Protein AF-A0A0B1TG27-F1 (afdb_monomer_lite)

pLDDT: mean 74.14, std 22.57, range [20.7, 95.19]

Foldseek 3Di:
DVVLVVVLVVLLVLLVQLVLCQVLQQVLLVLVVVCVVVVHDVVVVVVVLVVCVVVPPPSSVQFDDADPVQQWTWGFTDNPDPPDDTDTHIGHSVDGSNVRSVVSVVVSVVSVCVVVVVVVVVVVVVVVVVVVVVVVVVVCLVVPDDDQPQLVFAWDQFLVRWIKTWHLFPVRLLVCLQAPADQLKKWKAFPAPRFIIMIIDADPPHDDDDVQSVLQNLLLRQLSGCCQVVVDFTKMWMDGSNQWDSDDPDPDDDDTDGHDDIHIDDGHGNKKKKAKWFQFDPVVLVVVVVVVVVPDPDDDPDPDPDDDDDDDDDDDDDDDDDDDDDDDDDDDDDDDDDDDDDDDDDDDDDDDDDDPPPPVVSVPCVVSCPCVSVRSSSIHQDDDPPTHTSAMAMHMTHFDDPCVVVCVVPVVPDDPVVVVVVVVVCCSRGSCSPHLQMWMKGAAADAQLVQLLVSLVLSLPDPPADPVRNVNSVVLNPDPSRSPSPDGRMHIGDPVSVVVD

Structure (mmCIF, N/CA/C/O backbone):
data_AF-A0A0B1TG27-F1
#
_entry.id   AF-A0A0B1TG27-F1
#
loop_
_atom_site.group_PDB
_atom_site.id
_atom_site.type_symbol
_atom_site.label_atom_id
_atom_site.label_alt_id
_atom_site.label_comp_id
_atom_site.label_asym_id
_atom_site.label_entity_id
_atom_site.label_seq_id
_atom_site.pdbx_PDB_ins_code
_atom_site.Cartn_x
_atom_site.Cartn_y
_atom_site.Cartn_z
_atom_site.occupancy
_atom_site.B_iso_or_equiv
_atom_site.auth_seq_id
_atom_site.auth_comp_id
_atom_site.auth_asym_id
_atom_site.auth_atom_id
_atom_site.pdbx_PDB_model_num
ATOM 1 N N . MET A 1 1 ? -33.311 3.392 36.914 1.00 64.75 1 MET A N 1
ATOM 2 C CA . MET A 1 1 ? -32.632 4.481 37.644 1.00 64.75 1 MET A CA 1
ATOM 3 C C . MET A 1 1 ? -33.435 4.802 38.892 1.00 64.75 1 MET A C 1
ATOM 5 O O . MET A 1 1 ? -33.059 4.268 39.917 1.00 64.75 1 MET A O 1
ATOM 9 N N . ALA A 1 2 ? -34.603 5.449 38.792 1.00 77.06 2 ALA A N 1
ATOM 10 C CA . ALA A 1 2 ? -35.421 5.816 39.962 1.00 77.06 2 ALA A CA 1
ATOM 11 C C . ALA A 1 2 ? -35.788 4.652 40.914 1.00 77.06 2 ALA A C 1
ATOM 13 O O . ALA A 1 2 ? -35.663 4.785 42.122 1.00 77.06 2 ALA A O 1
ATOM 14 N N . GLU A 1 3 ? -36.180 3.481 40.397 1.00 80.62 3 GLU A N 1
ATOM 15 C CA . GLU A 1 3 ? -36.486 2.312 41.251 1.00 80.62 3 GLU A CA 1
ATOM 16 C C . GLU A 1 3 ? -35.249 1.746 41.972 1.00 80.62 3 GLU A C 1
ATOM 18 O O . GLU A 1 3 ? -35.355 1.239 43.085 1.00 80.62 3 GLU A O 1
ATOM 23 N N . LEU A 1 4 ? -34.069 1.846 41.347 1.00 81.50 4 LEU A N 1
ATOM 24 C CA . LEU A 1 4 ? -32.806 1.387 41.930 1.00 81.50 4 LEU A CA 1
ATOM 25 C C . LEU A 1 4 ? -32.325 2.367 43.007 1.00 81.50 4 LEU A C 1
ATOM 27 O O . LEU A 1 4 ? -31.856 1.934 44.051 1.00 81.50 4 LEU A O 1
ATOM 31 N N . GLU A 1 5 ? -32.463 3.669 42.748 1.00 83.56 5 GLU A N 1
ATOM 32 C CA . GLU A 1 5 ? -32.123 4.749 43.681 1.00 83.56 5 GLU A CA 1
ATOM 33 C C . GLU A 1 5 ? -32.989 4.667 44.942 1.00 83.56 5 GLU A C 1
ATOM 35 O O . GLU A 1 5 ? -32.441 4.607 46.037 1.00 83.56 5 GLU A O 1
ATOM 40 N N . ASN A 1 6 ? -34.308 4.503 44.797 1.00 87.12 6 ASN A N 1
ATOM 41 C CA . ASN A 1 6 ? -35.207 4.329 45.941 1.00 87.12 6 ASN A CA 1
ATOM 42 C C . ASN A 1 6 ? -34.856 3.081 46.772 1.00 87.12 6 ASN A C 1
ATOM 44 O O . ASN A 1 6 ? -34.788 3.148 47.994 1.00 87.12 6 ASN A O 1
ATOM 48 N N . SER A 1 7 ? -34.567 1.944 46.124 1.00 87.19 7 SER A N 1
ATOM 49 C CA . SER A 1 7 ? -34.167 0.721 46.839 1.00 87.19 7 SER A CA 1
ATOM 50 C C . SER A 1 7 ? -32.814 0.866 47.553 1.00 87.19 7 SER A C 1
ATOM 52 O O . SER A 1 7 ? -32.567 0.218 48.572 1.00 87.19 7 SER A O 1
ATOM 54 N N . LEU A 1 8 ? -31.922 1.708 47.027 1.00 88.69 8 LEU A N 1
ATOM 55 C CA . LEU A 1 8 ? -30.637 2.017 47.644 1.00 88.69 8 LEU A CA 1
ATOM 56 C C . LEU A 1 8 ? -30.817 2.877 48.897 1.00 88.69 8 LEU A C 1
ATOM 58 O O . LEU A 1 8 ? -30.208 2.591 49.926 1.00 88.69 8 LEU A O 1
ATOM 62 N N . GLU A 1 9 ? -31.661 3.904 48.798 1.00 88.88 9 GLU A N 1
ATOM 63 C CA . GLU A 1 9 ? -32.009 4.806 49.896 1.00 88.88 9 GLU A CA 1
ATOM 64 C C . GLU A 1 9 ? -32.665 4.043 51.052 1.00 88.88 9 GLU A C 1
ATOM 66 O O . GLU A 1 9 ? -32.241 4.203 52.196 1.00 88.88 9 GLU A O 1
ATOM 71 N N . GLU A 1 10 ? -33.588 3.122 50.757 1.00 89.81 10 GLU A N 1
ATOM 72 C CA . GLU A 1 10 ? -34.181 2.219 51.755 1.00 89.81 10 GLU A CA 1
ATOM 73 C C . GLU A 1 10 ? -33.105 1.417 52.506 1.00 89.81 10 GLU A C 1
ATOM 75 O O . GLU A 1 10 ? -33.100 1.354 53.734 1.00 89.81 10 GLU A O 1
ATOM 80 N N . LYS A 1 11 ? -32.126 0.836 51.799 1.00 90.75 11 LYS A N 1
ATOM 81 C CA . LYS A 1 11 ? -31.044 0.064 52.437 1.00 90.75 11 LYS A CA 1
ATOM 82 C C . LYS A 1 11 ? -30.104 0.920 53.285 1.00 90.75 11 LYS A C 1
ATOM 84 O O . LYS A 1 11 ? -29.576 0.426 54.283 1.00 90.75 11 LYS A O 1
ATOM 89 N N . VAL A 1 12 ? -29.861 2.170 52.888 1.00 92.06 12 VAL A N 1
ATOM 90 C CA . VAL A 1 12 ? -29.085 3.129 53.691 1.00 92.06 12 VAL A CA 1
ATOM 91 C C . VAL A 1 12 ? -29.831 3.444 54.982 1.00 92.06 12 VAL A C 1
ATOM 93 O O . VAL A 1 12 ? -29.236 3.357 56.055 1.00 92.06 12 VAL A O 1
ATOM 96 N N . LEU A 1 13 ? -31.134 3.707 54.889 1.00 91.50 13 LEU A N 1
ATOM 97 C CA . LEU A 1 13 ? -31.982 4.000 56.041 1.00 91.50 13 LEU A CA 1
ATOM 98 C C . LEU A 1 13 ? -32.039 2.812 57.016 1.00 91.50 13 LEU A C 1
ATOM 100 O O . LEU A 1 13 ? -31.811 2.975 58.215 1.00 91.50 13 LEU A O 1
ATOM 104 N N . MET A 1 14 ? -32.189 1.586 56.503 1.00 90.69 14 MET A N 1
ATOM 105 C CA . MET A 1 14 ? -32.094 0.362 57.309 1.00 90.69 14 MET A CA 1
ATOM 106 C C . MET A 1 14 ? -30.750 0.242 58.044 1.00 90.69 14 MET A C 1
ATOM 108 O O . MET A 1 14 ? -30.705 -0.194 59.197 1.00 90.69 14 MET A O 1
ATOM 112 N N . ALA A 1 15 ? -29.640 0.622 57.405 1.00 92.56 15 ALA A N 1
ATOM 113 C CA . ALA A 1 15 ? -28.320 0.592 58.030 1.00 92.56 15 ALA A CA 1
ATOM 114 C C . ALA A 1 15 ? -28.185 1.634 59.155 1.00 92.56 15 ALA A C 1
ATOM 116 O O . ALA A 1 15 ? -27.610 1.330 60.203 1.00 92.56 15 ALA A O 1
ATOM 117 N N . GLU A 1 16 ? -28.741 2.831 58.965 1.00 91.75 16 GLU A N 1
ATOM 118 C CA . GLU A 1 16 ? -28.756 3.902 59.967 1.00 91.75 16 GLU A CA 1
ATOM 119 C C . GLU A 1 16 ? -29.595 3.518 61.191 1.00 91.75 16 GLU A C 1
ATOM 121 O O . GLU A 1 16 ? -29.128 3.660 62.325 1.00 91.75 16 GLU A O 1
ATOM 126 N N . LEU A 1 17 ? -30.771 2.917 60.979 1.00 91.44 17 LEU A N 1
ATOM 127 C CA . LEU A 1 17 ? -31.625 2.405 62.056 1.00 91.44 17 LEU A CA 1
ATOM 128 C C . LEU A 1 17 ? -30.926 1.328 62.898 1.00 91.44 17 LEU A C 1
ATOM 130 O O . LEU A 1 17 ? -31.084 1.304 64.124 1.00 91.44 17 LEU A O 1
ATOM 134 N N . LEU A 1 18 ? -30.127 0.460 62.267 1.00 92.19 18 LEU A N 1
ATOM 135 C CA . LEU A 1 18 ? -29.328 -0.555 62.963 1.00 92.19 18 LEU A CA 1
ATOM 136 C C . LEU A 1 18 ? -28.198 0.050 63.798 1.00 92.19 18 LEU A C 1
ATOM 138 O O . LEU A 1 18 ? -27.889 -0.471 64.870 1.00 92.19 18 LEU A O 1
ATOM 142 N N . ILE A 1 19 ? -27.577 1.128 63.317 1.00 91.44 19 ILE A N 1
ATOM 143 C CA . ILE A 1 19 ? -26.530 1.843 64.055 1.00 91.44 19 ILE A CA 1
ATOM 144 C C . ILE A 1 19 ? -27.134 2.581 65.249 1.00 91.44 19 ILE A C 1
ATOM 146 O O . ILE A 1 19 ? -26.586 2.508 66.348 1.00 91.44 19 ILE A O 1
ATOM 150 N N . TYR A 1 20 ? -28.271 3.250 65.058 1.00 91.94 20 TYR A N 1
ATOM 151 C CA . TYR A 1 20 ? -28.948 3.985 66.124 1.00 91.94 20 TYR A CA 1
ATOM 152 C C . TYR A 1 20 ? -29.402 3.054 67.259 1.00 91.94 20 TYR A C 1
ATOM 154 O O . TYR A 1 20 ? -29.156 3.320 68.434 1.00 91.94 20 TYR A O 1
ATOM 162 N N . ASN A 1 21 ? -29.991 1.908 66.908 1.00 92.19 21 ASN A N 1
ATOM 163 C CA . ASN A 1 21 ? -30.543 0.943 67.862 1.00 92.19 21 ASN A CA 1
ATOM 164 C C . ASN A 1 21 ? -29.566 -0.187 68.233 1.00 92.19 21 ASN A C 1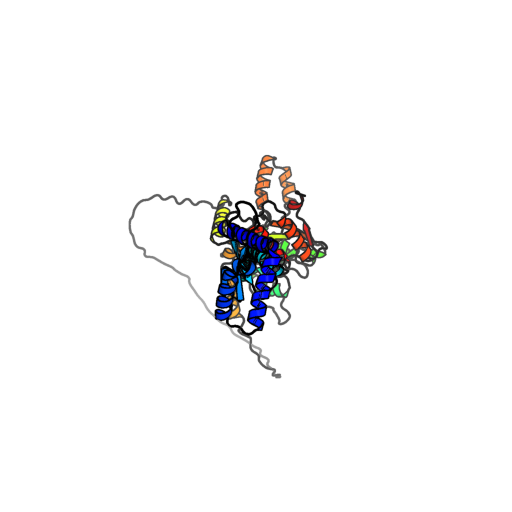
ATOM 166 O O . ASN A 1 21 ? -29.998 -1.272 68.626 1.00 92.19 21 ASN A O 1
ATOM 170 N N . GLN A 1 22 ? -28.252 0.039 68.122 1.00 92.56 22 GLN A N 1
ATOM 171 C CA . GLN A 1 22 ? -27.242 -1.020 68.222 1.00 92.56 22 GLN A CA 1
ATOM 172 C C . GLN A 1 22 ? -27.388 -1.900 69.478 1.00 92.56 22 GLN A C 1
ATOM 174 O O . GLN A 1 22 ? -27.337 -3.124 69.374 1.00 92.56 22 GLN A O 1
ATOM 179 N N . ALA A 1 23 ? -27.598 -1.289 70.650 1.00 91.88 23 ALA A N 1
ATOM 180 C CA . ALA A 1 23 ? -27.728 -2.014 71.916 1.00 91.88 23 ALA A CA 1
ATOM 181 C C . ALA A 1 23 ? -28.927 -2.979 71.913 1.00 91.88 23 ALA A C 1
ATOM 183 O O . ALA A 1 23 ? -28.781 -4.150 72.248 1.00 91.88 23 ALA A O 1
ATOM 184 N N . LEU A 1 24 ? -30.088 -2.511 71.444 1.00 91.88 24 LEU A N 1
ATOM 185 C CA . LEU A 1 24 ? -31.310 -3.311 71.358 1.00 91.88 24 LEU A CA 1
ATOM 186 C C . LEU A 1 24 ? -31.149 -4.476 70.373 1.00 91.88 24 LEU A C 1
ATOM 188 O O . LEU A 1 24 ? -31.598 -5.592 70.639 1.00 91.88 24 LEU A O 1
ATOM 192 N N . VAL A 1 25 ? -30.492 -4.227 69.238 1.00 93.25 25 VAL A N 1
ATOM 193 C CA . VAL A 1 25 ? -30.250 -5.242 68.207 1.00 93.25 25 VAL A CA 1
ATOM 194 C C . VAL A 1 25 ? -29.287 -6.320 68.713 1.00 93.25 25 VAL A C 1
ATOM 196 O O . VAL A 1 25 ? -29.558 -7.509 68.538 1.00 93.25 25 VAL A O 1
ATOM 199 N N . ASP A 1 26 ? -28.186 -5.937 69.364 1.00 93.75 26 ASP A N 1
ATOM 200 C CA . ASP A 1 26 ? -27.223 -6.889 69.930 1.00 93.75 26 ASP A CA 1
ATOM 201 C C . ASP A 1 26 ? -27.845 -7.711 71.078 1.00 93.75 26 ASP A C 1
ATOM 203 O O . ASP A 1 26 ? -27.641 -8.930 71.129 1.00 93.75 26 ASP A O 1
ATOM 207 N N . ASP A 1 27 ? -28.678 -7.098 71.926 1.00 92.56 27 ASP A N 1
ATOM 208 C CA . ASP A 1 27 ? -29.433 -7.804 72.968 1.00 92.56 27 ASP A CA 1
ATOM 209 C C . ASP A 1 27 ? -30.407 -8.827 72.361 1.00 92.56 27 ASP A C 1
ATOM 211 O O . ASP A 1 27 ? -30.431 -9.991 72.777 1.00 92.56 27 ASP A O 1
ATOM 215 N N . ALA A 1 28 ? -31.161 -8.447 71.322 1.00 91.19 28 ALA A N 1
ATOM 216 C CA . ALA A 1 28 ? -32.057 -9.357 70.605 1.00 91.19 28 ALA A CA 1
ATOM 217 C C . ALA A 1 28 ? -31.297 -10.544 69.988 1.00 91.19 28 ALA A C 1
ATOM 219 O O . ALA A 1 28 ? -31.698 -11.704 70.149 1.00 91.19 28 ALA A O 1
ATOM 220 N N . ILE A 1 29 ? -30.161 -10.279 69.335 1.00 92.00 29 ILE A N 1
ATOM 221 C CA . ILE A 1 29 ? -29.283 -11.315 68.776 1.00 92.00 29 ILE A CA 1
ATOM 222 C C . ILE A 1 29 ? -28.796 -12.252 69.887 1.00 92.00 29 ILE A C 1
ATOM 224 O O . ILE A 1 29 ? -28.819 -13.476 69.726 1.00 92.00 29 ILE A O 1
ATOM 228 N N . GLN A 1 30 ? -28.374 -11.712 71.031 1.00 91.81 30 GLN A N 1
ATOM 229 C CA . GLN A 1 30 ? -27.872 -12.499 72.151 1.00 91.81 30 GLN A CA 1
ATOM 230 C C . GLN A 1 30 ? -28.961 -13.386 72.767 1.00 91.81 30 GLN A C 1
ATOM 232 O O . GLN A 1 30 ? -28.716 -14.574 73.005 1.00 91.81 30 GLN A O 1
ATOM 237 N N . VAL A 1 31 ? -30.176 -12.869 72.963 1.00 90.44 31 VAL A N 1
ATOM 238 C CA . VAL A 1 31 ? -31.322 -13.655 73.450 1.00 90.44 31 VAL A CA 1
ATOM 239 C C . VAL A 1 31 ? -31.581 -14.849 72.530 1.00 90.44 31 VAL A C 1
ATOM 241 O O . VAL A 1 31 ? -31.632 -15.991 72.998 1.00 90.44 31 VAL A O 1
ATOM 244 N N . VAL A 1 32 ? -31.648 -14.627 71.216 1.00 89.19 32 VAL A N 1
ATOM 245 C CA . VAL A 1 32 ? -31.915 -15.706 70.255 1.00 89.19 32 VAL A CA 1
ATOM 246 C C . VAL A 1 32 ? -30.752 -16.700 70.188 1.00 89.19 32 VAL A C 1
ATOM 248 O O . VAL A 1 32 ? -30.973 -17.911 70.253 1.00 89.19 32 VAL A O 1
ATOM 251 N N . ARG A 1 33 ? -29.498 -16.229 70.178 1.00 90.19 33 ARG A N 1
ATOM 252 C CA . ARG A 1 33 ? -28.309 -17.100 70.220 1.00 90.19 33 ARG A CA 1
ATOM 253 C C . ARG A 1 33 ? -28.274 -17.981 71.463 1.00 90.19 33 ARG A C 1
ATOM 255 O O . ARG A 1 33 ? -27.947 -19.162 71.363 1.00 90.19 33 ARG A O 1
ATOM 262 N N . THR A 1 34 ? -28.623 -17.449 72.635 1.00 90.56 34 THR A N 1
ATOM 263 C CA . THR A 1 34 ? -28.648 -18.252 73.870 1.00 90.56 34 THR A CA 1
ATOM 264 C C . THR A 1 34 ? -29.747 -19.316 73.846 1.00 90.56 34 THR A C 1
ATOM 266 O O . THR A 1 34 ? -29.551 -20.410 74.382 1.00 90.56 34 THR A O 1
ATOM 269 N N . ALA A 1 35 ? -30.881 -19.046 73.195 1.00 87.94 35 ALA A N 1
ATOM 270 C CA . ALA A 1 35 ? -31.942 -20.028 72.996 1.00 87.94 35 ALA A CA 1
ATOM 271 C C . ALA A 1 35 ? -31.524 -21.135 72.009 1.00 87.94 35 ALA A C 1
ATOM 273 O O . ALA A 1 35 ? -31.728 -22.320 72.293 1.00 87.94 35 ALA A O 1
ATOM 274 N N . LEU A 1 36 ? -30.851 -20.766 70.913 1.00 87.88 36 LEU A N 1
ATOM 275 C CA . LEU A 1 36 ? -30.267 -21.709 69.953 1.00 87.88 36 LEU A CA 1
ATOM 276 C C . LEU A 1 36 ? -29.170 -22.575 70.597 1.00 87.88 36 LEU A C 1
ATOM 278 O O . LEU A 1 36 ? -29.151 -23.791 70.406 1.00 87.88 36 LEU A O 1
ATOM 282 N N . ALA A 1 37 ? -28.317 -21.994 71.449 1.00 88.38 37 ALA A N 1
ATOM 283 C CA . ALA A 1 37 ? -27.283 -22.724 72.191 1.00 88.38 37 ALA A CA 1
ATOM 284 C C . ALA A 1 37 ? -27.869 -23.779 73.148 1.00 88.38 37 ALA A C 1
ATOM 286 O O . ALA A 1 37 ? -27.284 -24.844 73.349 1.00 88.38 37 ALA A O 1
ATOM 287 N N . LYS A 1 38 ? -29.068 -23.527 73.692 1.00 90.75 38 LYS A N 1
ATOM 288 C CA . LYS A 1 38 ? -29.833 -24.488 74.506 1.00 90.75 38 LYS A CA 1
ATOM 289 C C . LYS A 1 38 ? -30.544 -25.566 73.672 1.00 90.75 38 LYS A C 1
ATOM 291 O O . LYS A 1 38 ? -31.335 -26.324 74.230 1.00 90.75 38 LYS A O 1
ATOM 296 N N . LYS A 1 39 ? -30.274 -25.647 72.361 1.00 84.56 39 LYS A N 1
ATOM 297 C CA . LYS A 1 39 ? -30.900 -26.574 71.401 1.00 84.56 39 LYS A CA 1
ATOM 298 C C . LYS A 1 39 ? -32.431 -26.492 71.394 1.00 84.56 39 LYS A C 1
ATOM 300 O O . LYS A 1 39 ? -33.108 -27.500 71.200 1.00 84.56 39 LYS A O 1
ATOM 305 N N . ARG A 1 40 ? -32.987 -25.302 71.641 1.00 85.94 40 ARG A N 1
ATOM 306 C CA . ARG A 1 40 ? -34.430 -25.073 71.505 1.00 85.94 40 ARG A CA 1
ATOM 307 C C . ARG A 1 40 ? -34.795 -25.059 70.026 1.00 85.94 40 ARG A C 1
ATOM 309 O O . ARG A 1 40 ? -34.056 -24.508 69.213 1.00 85.94 40 ARG A O 1
ATOM 316 N N . SER A 1 41 ? -35.926 -25.673 69.687 1.00 87.00 41 SER A N 1
ATOM 317 C CA . SER A 1 41 ? -36.474 -25.552 68.339 1.00 87.00 41 SER A CA 1
ATOM 318 C C . SER A 1 41 ? -36.996 -24.131 68.130 1.00 87.00 41 SER A C 1
ATOM 320 O O . SER A 1 41 ? -37.424 -23.479 69.082 1.00 87.00 41 SER A O 1
ATOM 322 N N . TRP A 1 42 ? -37.011 -23.644 66.895 1.00 84.25 42 TRP A N 1
ATOM 323 C CA . TRP A 1 42 ? -37.545 -22.316 66.601 1.00 84.25 42 TRP A CA 1
ATOM 324 C C . TRP A 1 42 ? -39.017 -22.141 66.994 1.00 84.25 42 TRP A C 1
ATOM 326 O O . TRP A 1 42 ? -39.388 -21.091 67.507 1.00 84.25 42 TRP A O 1
ATOM 336 N N . SER A 1 43 ? -39.828 -23.199 66.878 1.00 85.31 43 SER A N 1
ATOM 337 C CA . SER A 1 43 ? -41.206 -23.198 67.384 1.00 85.31 43 SER A CA 1
ATOM 338 C C . SER A 1 43 ? -41.290 -23.024 68.903 1.00 85.31 43 SER A C 1
ATOM 340 O O . SER A 1 43 ? -42.301 -22.556 69.421 1.00 85.31 43 SER A O 1
ATOM 342 N N . ASP A 1 44 ? -40.243 -23.405 69.639 1.00 86.56 44 ASP A N 1
ATOM 343 C CA . ASP A 1 44 ? -40.155 -23.141 71.075 1.00 86.56 44 ASP A CA 1
ATOM 344 C C . ASP A 1 44 ? -39.662 -21.717 71.351 1.00 86.56 44 ASP A C 1
ATOM 346 O O . ASP A 1 44 ? -40.117 -21.107 72.315 1.00 86.56 44 ASP A O 1
ATOM 350 N N . ILE A 1 45 ? -38.787 -21.169 70.500 1.00 87.31 45 ILE A N 1
ATOM 351 C CA . ILE A 1 45 ? -38.330 -19.772 70.578 1.00 87.31 45 ILE A CA 1
ATOM 352 C C . ILE A 1 45 ? -39.506 -18.814 70.353 1.00 87.31 45 ILE A C 1
ATOM 354 O O . ILE A 1 45 ? -39.672 -17.886 71.136 1.00 87.31 45 ILE A O 1
ATOM 358 N N . GLU A 1 46 ? -40.381 -19.081 69.380 1.00 86.38 46 GLU A N 1
ATOM 359 C CA . GLU A 1 46 ? -41.607 -18.298 69.151 1.00 86.38 46 GLU A CA 1
ATOM 360 C C . GLU A 1 46 ? -42.569 -18.350 70.349 1.00 86.38 46 GLU A C 1
ATOM 362 O O . GLU A 1 46 ? -43.122 -17.331 70.762 1.00 86.38 46 GLU A O 1
ATOM 367 N N . LYS A 1 47 ? -42.740 -19.523 70.975 1.00 87.81 47 LYS A N 1
ATOM 368 C CA . LYS A 1 47 ? -43.550 -19.646 72.202 1.00 87.81 47 LYS A CA 1
ATOM 369 C C . LYS A 1 47 ? -42.933 -18.876 73.368 1.00 87.81 47 LYS A C 1
ATOM 371 O O . LYS A 1 47 ? -43.662 -18.260 74.140 1.00 87.81 47 LYS A O 1
ATOM 376 N N . MET A 1 48 ? -41.608 -18.923 73.513 1.00 86.44 48 MET A N 1
ATOM 377 C CA . MET A 1 48 ? -40.885 -18.169 74.541 1.00 86.44 48 MET A CA 1
ATOM 378 C C . MET A 1 48 ? -40.993 -16.662 74.308 1.00 86.44 48 MET A C 1
ATOM 380 O O . MET A 1 48 ? -41.231 -15.923 75.259 1.00 86.44 48 MET A O 1
ATOM 384 N N . HIS A 1 49 ? -40.888 -16.225 73.055 1.00 88.44 49 HIS A N 1
ATOM 385 C CA . HIS A 1 49 ? -41.104 -14.842 72.645 1.00 88.44 49 HIS A CA 1
ATOM 386 C C . HIS A 1 49 ? -42.521 -14.375 72.993 1.00 88.44 49 HIS A C 1
ATOM 388 O O . HIS A 1 49 ? -42.666 -13.366 73.672 1.00 88.44 49 HIS A O 1
ATOM 394 N N . ALA A 1 50 ? -43.558 -15.160 72.688 1.00 87.75 50 ALA A N 1
ATOM 395 C CA . ALA A 1 50 ? -44.939 -14.816 73.039 1.00 87.75 50 ALA A CA 1
ATOM 396 C C . ALA A 1 50 ? -45.175 -14.669 74.557 1.00 87.75 50 ALA A C 1
ATOM 398 O O . ALA A 1 50 ? -46.036 -13.897 74.983 1.00 87.75 50 ALA A O 1
ATOM 399 N N . VAL A 1 51 ? -44.432 -15.411 75.387 1.00 88.69 51 VAL A N 1
ATOM 400 C CA . VAL A 1 51 ? -44.464 -15.262 76.852 1.00 88.69 51 VAL A CA 1
ATOM 401 C C . VAL A 1 51 ? -43.696 -14.014 77.297 1.00 88.69 51 VAL A C 1
ATOM 403 O O . VAL A 1 51 ? -44.199 -13.279 78.140 1.00 88.69 51 VAL A O 1
ATOM 406 N N . ALA A 1 52 ? -42.526 -13.745 76.713 1.00 86.69 52 ALA A N 1
ATOM 407 C CA . ALA A 1 52 ? -41.720 -12.556 77.000 1.00 86.69 52 ALA A CA 1
ATOM 408 C C . ALA A 1 52 ? -42.454 -11.252 76.631 1.00 86.69 52 ALA A C 1
ATOM 410 O O . ALA A 1 52 ? -42.482 -10.311 77.419 1.00 86.69 52 ALA A O 1
ATOM 411 N N . VAL A 1 53 ? -43.165 -11.236 75.498 1.00 89.38 53 VAL A N 1
ATOM 412 C CA . VAL A 1 53 ? -44.029 -10.114 75.092 1.00 89.38 53 VAL A CA 1
ATOM 413 C C . VAL A 1 53 ? -45.160 -9.890 76.103 1.00 89.38 53 VAL A C 1
ATOM 415 O O . VAL A 1 53 ? -45.441 -8.758 76.475 1.00 89.38 53 VAL A O 1
ATOM 418 N N . LYS A 1 54 ? -45.786 -10.954 76.632 1.00 88.69 54 LYS A N 1
ATOM 419 C CA . LYS A 1 54 ? -46.819 -10.820 77.684 1.00 88.69 54 LYS A CA 1
ATOM 420 C C . LYS A 1 54 ? -46.276 -10.292 79.011 1.00 88.69 54 LYS A C 1
ATOM 422 O O . LYS A 1 54 ? -47.041 -9.722 79.784 1.00 88.69 54 LYS A O 1
ATOM 427 N N . ASN A 1 55 ? -44.991 -10.509 79.274 1.00 87.38 55 ASN A N 1
ATOM 428 C CA . ASN A 1 55 ? -44.314 -10.024 80.470 1.00 87.38 55 ASN A CA 1
ATOM 429 C C . ASN A 1 55 ? -43.811 -8.574 80.323 1.00 87.38 55 ASN A C 1
ATOM 431 O O . ASN A 1 55 ? -43.375 -8.003 81.319 1.00 87.38 55 ASN A O 1
ATOM 435 N N . GLY A 1 56 ? -43.911 -7.977 79.126 1.00 85.38 56 GLY A N 1
ATOM 436 C CA . GLY A 1 56 ? -43.505 -6.596 78.849 1.00 85.38 56 GLY A CA 1
ATOM 437 C C . GLY A 1 56 ? -42.005 -6.413 78.599 1.00 85.38 56 GLY A C 1
ATOM 438 O O . GLY A 1 56 ? -41.450 -5.367 78.935 1.00 85.38 56 GLY A O 1
ATOM 439 N N . ASP A 1 57 ? -41.317 -7.424 78.058 1.00 88.94 57 ASP A N 1
ATOM 440 C CA . ASP A 1 57 ? -39.897 -7.307 77.713 1.00 88.94 57 ASP A CA 1
ATOM 441 C C . ASP A 1 57 ? -39.699 -6.448 76.448 1.00 88.94 57 ASP A C 1
ATOM 443 O O . ASP A 1 57 ? -40.035 -6.864 75.339 1.00 88.94 57 ASP A O 1
ATOM 447 N N . HIS A 1 58 ? -39.062 -5.284 76.602 1.00 84.62 58 HIS A N 1
ATOM 448 C CA . HIS A 1 58 ? -38.805 -4.326 75.513 1.00 84.62 58 HIS A CA 1
ATOM 449 C C . HIS A 1 58 ? -38.064 -4.921 74.296 1.00 84.62 58 HIS A C 1
ATOM 451 O O . HIS A 1 58 ? -38.381 -4.598 73.154 1.00 84.62 58 HIS A O 1
ATOM 457 N N . VAL A 1 59 ? -37.108 -5.835 74.511 1.00 88.00 59 VAL A N 1
ATOM 458 C CA . VAL A 1 59 ? -36.383 -6.522 73.420 1.00 88.00 59 VAL A CA 1
ATOM 459 C C . VAL A 1 59 ? -37.294 -7.496 72.667 1.00 88.00 59 VAL A C 1
ATOM 461 O O . VAL A 1 59 ? -37.172 -7.655 71.454 1.00 88.00 59 VAL A O 1
ATOM 464 N N . ALA A 1 60 ? -38.218 -8.158 73.371 1.00 88.12 60 ALA A N 1
ATOM 465 C CA . ALA A 1 60 ? -39.144 -9.101 72.755 1.00 88.12 60 ALA A CA 1
ATOM 466 C C . ALA A 1 60 ? -40.203 -8.368 71.923 1.00 88.12 60 ALA A C 1
ATOM 468 O O . ALA A 1 60 ? -40.525 -8.815 70.826 1.00 88.12 60 ALA A O 1
ATOM 469 N N . GLU A 1 61 ? -40.694 -7.222 72.394 1.00 88.00 61 GLU A N 1
ATOM 470 C CA . GLU A 1 61 ? -41.641 -6.383 71.646 1.00 88.00 61 GLU A CA 1
ATOM 471 C C . GLU A 1 61 ? -41.065 -5.864 70.320 1.00 88.00 61 GLU A C 1
ATOM 473 O O . GLU A 1 61 ? -41.799 -5.739 69.341 1.00 88.00 61 GLU A O 1
ATOM 478 N N . ALA A 1 62 ? -39.751 -5.634 70.255 1.00 88.69 62 ALA A N 1
ATOM 479 C CA . ALA A 1 62 ? -39.081 -5.196 69.033 1.00 88.69 62 ALA A CA 1
ATOM 480 C C . ALA A 1 62 ? -38.956 -6.297 67.960 1.00 88.69 62 ALA A C 1
ATOM 482 O O . ALA A 1 62 ? -38.760 -5.984 66.786 1.00 88.69 62 ALA A O 1
ATOM 483 N N . ILE A 1 63 ? -39.065 -7.583 68.317 1.00 91.06 63 ILE A N 1
ATOM 484 C CA . ILE A 1 63 ? -38.965 -8.692 67.355 1.00 91.06 63 ILE A CA 1
ATOM 485 C C . ILE A 1 63 ? -40.336 -8.963 66.724 1.00 91.06 63 ILE A C 1
ATOM 487 O O . ILE A 1 63 ? -41.249 -9.457 67.384 1.00 91.06 63 ILE A O 1
ATOM 491 N N . VAL A 1 64 ? -40.460 -8.697 65.419 1.00 88.62 64 VAL A N 1
ATOM 492 C CA . VAL A 1 64 ? -41.714 -8.859 64.659 1.00 88.62 64 VAL A CA 1
ATOM 493 C C . VAL A 1 64 ? -41.843 -10.262 64.078 1.00 88.62 64 VAL A C 1
ATOM 495 O O . VAL A 1 64 ? -42.917 -10.864 64.115 1.00 88.62 64 VAL A O 1
ATOM 498 N N . LYS A 1 65 ? -40.758 -10.781 63.496 1.00 88.56 65 LYS A N 1
ATOM 499 C CA . LYS A 1 65 ? -40.776 -12.045 62.752 1.00 88.56 65 LYS A CA 1
ATOM 500 C C . LYS A 1 65 ? -39.441 -12.771 62.845 1.00 88.56 65 LYS A C 1
ATOM 502 O O . LYS A 1 65 ? -38.381 -12.156 62.766 1.00 88.56 65 LYS A O 1
ATOM 507 N N . PHE A 1 66 ? -39.505 -14.096 62.924 1.00 88.12 66 PHE A N 1
ATOM 508 C CA . PHE A 1 66 ? -38.354 -14.983 62.788 1.00 88.12 66 PHE A CA 1
ATOM 509 C C . PHE A 1 66 ? -38.325 -15.568 61.365 1.00 88.12 66 PHE A C 1
ATOM 511 O O . PHE A 1 66 ? -39.325 -16.111 60.895 1.00 88.12 66 PHE A O 1
ATOM 518 N N . ASP A 1 67 ? -37.200 -15.443 60.657 1.00 85.31 67 ASP A N 1
ATOM 519 C CA . ASP A 1 67 ? -36.967 -16.083 59.358 1.00 85.31 67 ASP A CA 1
ATOM 520 C C . ASP A 1 67 ? -35.999 -17.261 59.516 1.00 85.31 67 ASP A C 1
ATOM 522 O O . ASP A 1 67 ? -34.772 -17.128 59.558 1.00 85.31 67 ASP A O 1
ATOM 526 N N . LEU A 1 68 ? -36.615 -18.437 59.603 1.00 77.94 68 LEU A N 1
ATOM 527 C CA . LEU A 1 68 ? -35.996 -19.732 59.874 1.00 77.94 68 LEU A CA 1
ATOM 528 C C . LEU A 1 68 ? -35.010 -20.160 58.789 1.00 77.94 68 LEU A C 1
ATOM 530 O O . LEU A 1 68 ? -34.021 -20.828 59.081 1.00 77.94 68 LEU A O 1
ATOM 534 N N . ASN A 1 69 ? -35.293 -19.798 57.538 1.00 81.69 69 ASN A N 1
ATOM 535 C CA . ASN A 1 69 ? -34.558 -20.313 56.388 1.00 81.69 69 ASN A CA 1
ATOM 536 C C . ASN A 1 69 ? -33.242 -19.562 56.178 1.00 81.69 69 ASN A C 1
ATOM 538 O O . ASN A 1 69 ? -32.270 -20.147 55.709 1.00 81.69 69 ASN A O 1
ATOM 542 N N . ASN A 1 70 ? -33.214 -18.282 56.552 1.00 83.31 70 ASN A N 1
ATOM 543 C CA . ASN A 1 70 ? -32.076 -17.395 56.324 1.00 83.31 70 ASN A CA 1
ATOM 544 C C . ASN A 1 70 ? -31.319 -17.037 57.610 1.00 83.31 70 ASN A C 1
ATOM 546 O O . ASN A 1 70 ? -30.383 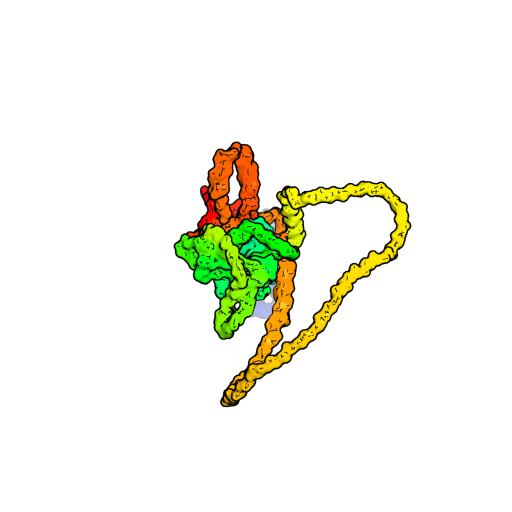-16.244 57.549 1.00 83.31 70 ASN A O 1
ATOM 550 N N . ASN A 1 71 ? -31.719 -17.599 58.758 1.00 87.94 71 ASN A N 1
ATOM 551 C CA . ASN A 1 71 ? -31.170 -17.288 60.081 1.00 87.94 71 ASN A CA 1
ATOM 552 C C . ASN A 1 71 ? -31.218 -15.781 60.408 1.00 87.94 71 ASN A C 1
ATOM 554 O O . ASN A 1 71 ? -30.255 -15.179 60.900 1.00 87.94 71 ASN A O 1
ATOM 558 N N . ARG A 1 72 ? -32.358 -15.156 60.089 1.00 90.88 72 ARG A N 1
ATOM 559 C CA . ARG A 1 72 ? -32.601 -13.721 60.279 1.00 90.88 72 ARG A CA 1
ATOM 560 C C . ARG A 1 72 ? -33.767 -13.488 61.231 1.00 90.88 72 ARG A C 1
ATOM 562 O O . ARG A 1 72 ? -34.725 -14.256 61.264 1.00 90.88 72 ARG A O 1
ATOM 569 N N . ILE A 1 73 ? -33.698 -12.396 61.977 1.00 91.62 73 ILE A N 1
ATOM 570 C CA . ILE A 1 73 ? -34.828 -11.834 62.719 1.00 91.62 73 ILE A CA 1
ATOM 571 C C . ILE A 1 73 ? -35.197 -10.495 62.107 1.00 91.62 73 ILE A C 1
ATOM 573 O O . ILE A 1 73 ? -34.323 -9.736 61.704 1.00 91.62 73 ILE A O 1
ATOM 577 N N . VAL A 1 74 ? -36.487 -10.210 62.015 1.00 92.06 74 VAL A N 1
ATOM 578 C CA . VAL A 1 74 ? -36.985 -8.901 61.596 1.00 92.06 74 VAL A CA 1
ATOM 579 C C . VAL A 1 74 ? -37.286 -8.106 62.855 1.00 92.06 74 VAL A C 1
ATOM 581 O O . VAL A 1 74 ? -38.121 -8.522 63.666 1.00 92.06 74 VAL A O 1
ATOM 584 N N . LEU A 1 75 ? -36.571 -6.998 63.022 1.00 92.06 75 LEU A N 1
ATOM 585 C CA . LEU A 1 75 ? -36.716 -6.083 64.144 1.00 92.06 75 LEU A CA 1
ATOM 586 C C . LEU A 1 75 ? -37.438 -4.826 63.685 1.00 92.06 75 LEU A C 1
ATOM 588 O O . LEU A 1 75 ? -37.100 -4.266 62.646 1.00 92.06 75 LEU A O 1
ATOM 592 N N . ARG A 1 76 ? -38.397 -4.372 64.485 1.00 91.69 76 ARG A N 1
ATOM 593 C CA . ARG A 1 76 ? -39.027 -3.071 64.312 1.00 91.69 76 ARG A CA 1
ATOM 594 C C . ARG A 1 76 ? -38.187 -2.020 65.017 1.00 91.69 76 ARG A C 1
ATOM 596 O O . ARG A 1 76 ? -38.104 -2.029 66.244 1.00 91.69 76 ARG A O 1
ATOM 603 N N . LEU A 1 77 ? -37.560 -1.146 64.242 1.00 90.62 77 LEU A N 1
ATOM 604 C CA . LEU A 1 77 ? -36.629 -0.134 64.730 1.00 90.62 77 LEU A CA 1
ATOM 605 C C . LEU A 1 77 ? -37.159 1.268 64.417 1.00 90.62 77 LEU A C 1
ATOM 607 O O . LEU A 1 77 ? -37.804 1.488 63.395 1.00 90.62 77 LEU A O 1
ATOM 611 N N . SER A 1 78 ? -36.889 2.215 65.311 1.00 87.06 78 SER A N 1
ATOM 612 C CA . SER A 1 78 ? -37.238 3.631 65.154 1.00 87.06 78 SER A CA 1
ATOM 613 C C . SER A 1 78 ? -36.038 4.507 65.502 1.00 87.06 78 SER A C 1
ATOM 615 O O . SER A 1 78 ? -35.221 4.119 66.337 1.00 87.06 78 SER A O 1
ATOM 617 N N . ASP A 1 79 ? -35.945 5.686 64.902 1.00 80.94 79 ASP A N 1
ATOM 618 C CA . ASP A 1 79 ? -34.893 6.688 65.141 1.00 80.94 79 ASP A CA 1
ATOM 619 C C . ASP A 1 79 ? -35.218 7.674 66.285 1.00 80.94 79 ASP A C 1
ATOM 621 O O . ASP A 1 79 ? -34.370 8.465 66.692 1.00 80.94 79 ASP A O 1
ATOM 625 N N . GLY A 1 80 ? -36.431 7.602 66.844 1.00 72.00 80 GLY A N 1
ATOM 626 C CA . GLY A 1 80 ? -36.862 8.417 67.981 1.00 72.00 80 GLY A CA 1
ATOM 627 C C . GLY A 1 80 ? -37.355 9.822 67.621 1.00 72.00 80 GLY A C 1
ATOM 628 O O . GLY A 1 80 ? -37.603 10.606 68.539 1.00 72.00 80 GLY A O 1
ATOM 629 N N . GLU A 1 81 ? -37.529 10.154 66.338 1.00 72.00 81 GLU A N 1
ATOM 630 C CA . GLU A 1 81 ? -38.132 11.429 65.935 1.00 72.00 81 GLU A CA 1
ATOM 631 C C . GLU A 1 81 ? -39.666 11.416 66.102 1.00 72.00 81 GLU A C 1
ATOM 633 O O . GLU A 1 81 ? -40.346 10.436 65.779 1.00 72.00 81 GLU A O 1
ATOM 638 N N . GLU A 1 82 ? -40.240 12.518 66.609 1.00 54.75 82 GLU A N 1
ATOM 639 C CA . GLU A 1 82 ? -41.694 12.697 66.750 1.00 54.75 82 GLU A CA 1
ATOM 640 C C . GLU A 1 82 ? -42.362 12.761 65.362 1.00 54.75 82 GLU A C 1
ATOM 642 O O . GLU A 1 82 ? -42.563 13.830 64.790 1.00 54.75 82 GLU A O 1
ATOM 647 N N . GLY A 1 83 ? -42.700 11.593 64.810 1.00 59.81 83 GLY A N 1
ATOM 648 C CA . GLY A 1 83 ? -43.352 11.447 63.504 1.00 59.81 83 GLY A CA 1
ATOM 649 C C . GLY A 1 83 ? -42.755 10.370 62.595 1.00 59.81 83 GLY A C 1
ATOM 650 O O . GLY A 1 83 ? -43.361 10.073 61.564 1.00 59.81 83 GLY A O 1
ATOM 651 N N . ALA A 1 84 ? -41.624 9.759 62.962 1.00 65.94 84 ALA A N 1
ATOM 652 C CA . ALA A 1 84 ? -41.017 8.684 62.183 1.00 65.94 84 ALA A CA 1
ATOM 653 C C . ALA A 1 84 ? -41.815 7.376 62.309 1.00 65.94 84 ALA A C 1
ATOM 655 O O . ALA A 1 84 ? -42.130 6.907 63.408 1.00 65.94 84 ALA A O 1
ATOM 656 N N . SER A 1 85 ? -42.161 6.771 61.170 1.00 74.81 85 SER A N 1
ATOM 657 C CA . SER A 1 85 ? -42.778 5.446 61.145 1.00 74.81 85 SER A CA 1
ATOM 658 C C . SER A 1 85 ? -41.722 4.386 61.458 1.00 74.81 85 SER A C 1
ATOM 660 O O . SER A 1 85 ? -40.699 4.357 60.775 1.00 74.81 85 SER A O 1
ATOM 662 N N . PRO A 1 86 ? -41.951 3.499 62.439 1.00 80.94 86 PRO A N 1
ATOM 663 C CA . PRO A 1 86 ? -41.008 2.433 62.731 1.00 80.94 86 PRO A CA 1
ATOM 664 C C . PRO A 1 86 ? -40.908 1.476 61.538 1.00 80.94 86 PRO A C 1
ATOM 666 O O . PRO A 1 86 ? -41.928 1.097 60.955 1.00 80.94 86 PRO A O 1
ATOM 669 N N . GLU A 1 87 ? -39.685 1.085 61.196 1.00 86.44 87 GLU A N 1
ATOM 670 C CA . GLU A 1 87 ? -39.387 0.286 60.011 1.00 86.44 87 GLU A CA 1
ATOM 671 C C . GLU A 1 87 ? -38.926 -1.125 60.395 1.00 86.44 87 GLU A C 1
ATOM 673 O O . GLU A 1 87 ? -38.274 -1.339 61.422 1.00 86.44 87 GLU A O 1
ATOM 678 N N . ASP A 1 88 ? -39.299 -2.108 59.577 1.00 90.50 88 ASP A N 1
ATOM 679 C CA . ASP A 1 88 ? -39.040 -3.521 59.837 1.00 90.50 88 ASP A CA 1
ATOM 680 C C . ASP A 1 88 ? -37.737 -3.943 59.126 1.00 90.50 88 ASP A C 1
ATOM 682 O O . ASP A 1 88 ? -37.718 -4.213 57.924 1.00 90.50 88 ASP A O 1
ATOM 686 N N . VAL A 1 89 ? -36.635 -4.026 59.877 1.00 91.62 89 VAL A N 1
ATOM 687 C CA . VAL A 1 89 ? -35.292 -4.319 59.351 1.00 91.62 89 VAL A CA 1
ATOM 688 C C . VAL A 1 89 ? -34.916 -5.780 59.586 1.00 91.62 89 VAL A C 1
ATOM 690 O O . VAL A 1 89 ? -34.980 -6.293 60.705 1.00 91.62 89 VAL A O 1
ATOM 693 N N . ALA A 1 90 ? -34.469 -6.468 58.534 1.00 91.62 90 ALA A N 1
ATOM 694 C CA . ALA A 1 90 ? -33.966 -7.834 58.643 1.00 91.62 90 ALA A CA 1
ATOM 695 C C . ALA A 1 90 ? -32.516 -7.854 59.156 1.00 91.62 90 ALA A C 1
ATOM 697 O O . ALA A 1 90 ? -31.608 -7.290 58.544 1.00 91.62 90 ALA A O 1
ATOM 698 N N . VAL A 1 91 ? -32.283 -8.569 60.251 1.00 92.31 91 VAL A N 1
ATOM 699 C CA . VAL A 1 91 ? -30.998 -8.666 60.946 1.00 92.31 91 VAL A CA 1
ATOM 700 C C . VAL A 1 91 ? -30.529 -10.110 60.957 1.00 92.31 91 VAL A C 1
ATOM 702 O O . VAL A 1 91 ? -31.262 -11.011 61.364 1.00 92.31 91 VAL A O 1
ATOM 705 N N . SER A 1 92 ? -29.292 -10.347 60.525 1.00 91.62 92 SER A N 1
ATOM 706 C CA . SER A 1 92 ? -28.701 -11.684 60.572 1.00 91.62 92 SER A CA 1
ATOM 707 C C . SER A 1 92 ? -28.185 -11.976 61.973 1.00 91.62 92 SER A C 1
ATOM 709 O O . SER A 1 92 ? -27.413 -11.202 62.541 1.00 91.62 92 SER A O 1
ATOM 711 N N . ILE A 1 93 ? -28.587 -13.123 62.512 1.00 89.69 93 ILE A N 1
ATOM 712 C CA . ILE A 1 93 ? -28.293 -13.523 63.892 1.00 89.69 93 ILE A CA 1
ATOM 713 C C . ILE A 1 93 ? -26.838 -13.991 64.018 1.00 89.69 93 ILE A C 1
ATOM 715 O O . ILE A 1 93 ? -26.286 -14.017 65.113 1.00 89.69 93 ILE A O 1
ATOM 719 N N . ASP A 1 94 ? -26.180 -14.331 62.910 1.00 88.44 94 ASP A N 1
ATOM 720 C CA . ASP A 1 94 ? -24.797 -14.828 62.874 1.00 88.44 94 ASP A CA 1
ATOM 721 C C . ASP A 1 94 ? -23.737 -13.756 63.137 1.00 88.44 94 ASP A C 1
ATOM 723 O O . ASP A 1 94 ? -22.614 -14.068 63.530 1.00 88.44 94 ASP A O 1
ATOM 727 N N . VAL A 1 95 ? -24.089 -12.479 62.989 1.00 91.44 95 VAL A N 1
ATOM 728 C CA . VAL A 1 95 ? -23.155 -11.352 63.121 1.00 91.44 95 VAL A CA 1
ATOM 729 C C . VAL A 1 95 ? -23.693 -10.304 64.097 1.00 91.44 95 VAL A C 1
ATOM 731 O O . VAL A 1 95 ? -24.832 -10.406 64.535 1.00 91.44 95 VAL A O 1
ATOM 734 N N . SER A 1 96 ? -22.858 -9.350 64.517 1.00 92.94 96 SER A N 1
ATOM 735 C CA . SER A 1 96 ? -23.288 -8.258 65.405 1.00 92.94 96 SER A CA 1
ATOM 736 C C . SER A 1 96 ? -24.112 -7.207 64.660 1.00 92.94 96 SER A C 1
ATOM 738 O O . SER A 1 96 ? -24.087 -7.142 63.426 1.00 92.94 96 SER A O 1
ATOM 740 N N . ALA A 1 97 ? -24.799 -6.341 65.403 1.00 91.25 97 ALA A N 1
ATOM 741 C CA . ALA A 1 97 ? -25.556 -5.213 64.864 1.00 91.25 97 ALA A CA 1
ATOM 742 C C . ALA A 1 97 ? -24.713 -4.332 63.921 1.00 91.25 97 ALA A C 1
ATOM 744 O O . ALA A 1 97 ? -25.124 -4.039 62.798 1.00 91.25 97 ALA A O 1
ATOM 745 N N . HIS A 1 98 ? -23.478 -4.007 64.319 1.00 91.94 98 HIS A N 1
ATOM 746 C CA . HIS A 1 98 ? -22.570 -3.191 63.507 1.00 91.94 98 HIS A CA 1
ATOM 747 C C . HIS A 1 98 ? -22.195 -3.861 62.176 1.00 91.94 98 HIS A C 1
ATOM 749 O O . HIS A 1 98 ? -22.182 -3.219 61.130 1.00 91.94 98 HIS A O 1
ATOM 755 N N . VAL A 1 99 ? -21.921 -5.169 62.190 1.00 93.75 99 VAL A N 1
ATOM 756 C CA . VAL A 1 99 ? -21.576 -5.908 60.966 1.00 93.75 99 VAL A CA 1
ATOM 757 C C . VAL A 1 99 ? -22.788 -6.036 60.042 1.00 93.75 99 VAL A C 1
ATOM 759 O O . VAL A 1 99 ? -22.624 -5.938 58.827 1.00 93.75 99 VAL A O 1
ATOM 762 N N . ASN A 1 100 ? -23.997 -6.192 60.594 1.00 93.25 100 ASN A N 1
ATOM 763 C CA . ASN A 1 100 ? -25.235 -6.135 59.815 1.00 93.25 100 ASN A CA 1
ATOM 764 C C . ASN A 1 100 ? -25.374 -4.781 59.096 1.00 93.25 100 ASN A C 1
ATOM 766 O O . ASN A 1 100 ? -25.554 -4.769 57.880 1.00 93.25 100 ASN A O 1
ATOM 770 N N . ALA A 1 101 ? -25.182 -3.657 59.797 1.00 92.81 101 ALA A N 1
ATOM 771 C CA . ALA A 1 101 ? -25.203 -2.325 59.184 1.00 92.81 101 ALA A CA 1
ATOM 772 C C . ALA A 1 101 ? -24.113 -2.157 58.105 1.00 92.81 101 ALA A C 1
ATOM 774 O O . ALA A 1 101 ? -24.384 -1.689 57.000 1.00 92.81 101 ALA A O 1
ATOM 775 N N . CYS A 1 102 ? -22.882 -2.615 58.372 1.00 92.19 102 CYS A N 1
ATOM 776 C CA . CYS A 1 102 ? -21.806 -2.600 57.378 1.00 92.19 102 CYS A CA 1
ATOM 777 C C . CYS A 1 102 ? -22.136 -3.411 56.118 1.00 92.19 102 CYS A C 1
ATOM 779 O O . CYS A 1 102 ? -21.666 -3.056 55.040 1.00 92.19 102 CYS A O 1
ATOM 781 N N . ASN A 1 103 ? -22.892 -4.504 56.229 1.00 93.12 103 ASN A N 1
ATOM 782 C CA . ASN A 1 103 ? -23.275 -5.309 55.072 1.00 93.12 103 ASN A CA 1
ATOM 783 C C . ASN A 1 103 ? -24.285 -4.572 54.185 1.00 93.12 103 ASN A C 1
ATOM 785 O O . ASN A 1 103 ? -24.093 -4.559 52.974 1.00 93.12 103 ASN A O 1
ATOM 789 N N . TYR A 1 104 ? -25.264 -3.873 54.767 1.00 91.94 104 TYR A N 1
ATOM 790 C CA . TYR A 1 104 ? -26.177 -3.015 54.002 1.00 91.94 104 TYR A CA 1
ATOM 791 C C . TYR A 1 104 ? -25.427 -1.906 53.246 1.00 91.94 104 TYR A C 1
ATOM 793 O O . TYR A 1 104 ? -25.632 -1.739 52.044 1.00 91.94 104 TYR A O 1
ATOM 801 N N . TYR A 1 105 ? -24.464 -1.228 53.884 1.00 92.44 105 TYR A N 1
ATOM 802 C CA . TYR A 1 105 ? -23.621 -0.241 53.191 1.00 92.44 105 TYR A CA 1
ATOM 803 C C . TYR A 1 105 ? -22.736 -0.847 52.093 1.00 92.44 105 TYR A C 1
ATOM 805 O O . TYR A 1 105 ? -22.488 -0.203 51.072 1.00 92.44 105 TYR A O 1
ATOM 813 N N . LYS A 1 106 ? -22.243 -2.077 52.278 1.00 93.06 106 LYS A N 1
ATOM 814 C CA . LYS A 1 106 ? -21.481 -2.783 51.236 1.00 93.06 106 LYS A CA 1
ATOM 815 C C . LYS A 1 106 ? -22.358 -3.124 50.040 1.00 93.06 106 LYS A C 1
ATOM 817 O O . LYS A 1 106 ? -21.940 -2.860 48.923 1.00 93.06 106 LYS A O 1
ATOM 822 N N . GLU A 1 107 ? -23.568 -3.630 50.263 1.00 89.50 107 GLU A N 1
ATOM 823 C CA . GLU A 1 107 ? -24.521 -3.902 49.181 1.00 89.50 107 GLU A CA 1
ATOM 824 C C . GLU A 1 107 ? -24.861 -2.634 48.394 1.00 89.50 107 GLU A C 1
ATOM 826 O O . GLU A 1 107 ? -24.905 -2.668 47.167 1.00 89.50 107 GLU A O 1
ATOM 831 N N . VAL A 1 108 ? -25.047 -1.510 49.093 1.00 90.81 108 VAL A N 1
ATOM 832 C CA . VAL A 1 108 ? -25.273 -0.195 48.481 1.00 90.81 108 VAL A CA 1
ATOM 833 C C . VAL A 1 108 ? -24.095 0.211 47.593 1.00 90.81 108 VAL A C 1
ATOM 835 O O . VAL A 1 108 ? -24.269 0.593 46.435 1.00 90.81 108 VAL A O 1
ATOM 838 N N . LYS A 1 109 ? -22.872 0.084 48.112 1.00 90.06 109 LYS A N 1
ATOM 839 C CA . LYS A 1 109 ? -21.654 0.408 47.368 1.00 90.06 109 LYS A CA 1
ATOM 840 C C . LYS A 1 109 ? -21.462 -0.495 46.146 1.00 90.06 109 LYS A C 1
ATOM 842 O O . LYS A 1 109 ? -21.157 0.002 45.065 1.00 90.06 109 LYS A O 1
ATOM 847 N N . ASP A 1 110 ? -21.635 -1.802 46.311 1.00 86.75 110 ASP A N 1
ATOM 848 C CA . ASP A 1 110 ? -21.433 -2.775 45.239 1.00 86.75 110 ASP A CA 1
ATOM 849 C C . ASP A 1 110 ? -22.473 -2.590 44.120 1.00 86.75 110 ASP A C 1
ATOM 851 O O . ASP A 1 110 ? -22.099 -2.570 42.946 1.00 86.75 110 ASP A O 1
ATOM 855 N N . ALA A 1 111 ? -23.742 -2.345 44.472 1.00 85.19 111 ALA A N 1
ATOM 856 C CA . ALA A 1 111 ? -24.811 -2.055 43.512 1.00 85.19 111 ALA A CA 1
ATOM 857 C C . ALA A 1 111 ? -24.584 -0.739 42.743 1.00 85.19 111 ALA A C 1
ATOM 859 O O . ALA A 1 111 ? -24.909 -0.648 41.559 1.00 85.19 111 ALA A O 1
ATOM 860 N N . ALA A 1 112 ? -23.993 0.274 43.385 1.00 83.62 112 ALA A N 1
ATOM 861 C CA . ALA A 1 112 ? -23.656 1.542 42.737 1.00 83.62 112 ALA A CA 1
ATOM 862 C C . ALA A 1 112 ? -22.441 1.435 41.791 1.00 83.62 112 ALA A C 1
ATOM 864 O O . ALA A 1 112 ? -22.380 2.127 40.774 1.00 83.62 112 ALA A O 1
ATOM 865 N N . GLU A 1 113 ? -21.467 0.570 42.095 1.00 85.19 113 GLU A N 1
ATOM 866 C CA . GLU A 1 113 ? -20.265 0.377 41.268 1.00 85.19 113 GLU A CA 1
ATOM 867 C C . GLU A 1 113 ? -20.485 -0.572 40.070 1.00 85.19 113 GLU A C 1
ATOM 869 O O . GLU A 1 113 ? -19.764 -0.490 39.069 1.00 85.19 113 GLU A O 1
ATOM 874 N N . GLU A 1 114 ? -21.471 -1.468 40.142 1.00 83.31 114 GLU A N 1
ATOM 875 C CA . GLU A 1 114 ? -21.807 -2.437 39.093 1.00 83.31 114 GLU A CA 1
ATOM 876 C C . GLU A 1 114 ? -22.083 -1.826 37.698 1.00 83.31 114 GLU A C 1
ATOM 878 O O . GLU A 1 114 ? -21.463 -2.289 36.729 1.00 83.31 114 GLU A O 1
ATOM 883 N N . PRO A 1 115 ? -22.912 -0.771 37.528 1.00 79.62 115 PRO A N 1
ATOM 884 C CA . PRO A 1 115 ? -23.168 -0.189 36.206 1.00 79.62 115 PRO A CA 1
ATOM 885 C C . PRO A 1 115 ? -21.893 0.367 35.560 1.00 79.62 115 PRO A C 1
ATOM 887 O O . PRO A 1 115 ? -21.632 0.106 34.385 1.00 79.62 115 PRO A O 1
ATOM 890 N N . VAL A 1 116 ? -21.043 1.037 36.345 1.00 83.38 116 VAL A N 1
ATOM 891 C CA . VAL A 1 116 ? -19.775 1.617 35.873 1.00 83.38 116 VAL A CA 1
ATOM 892 C C . VAL A 1 116 ? -18.810 0.523 35.408 1.00 83.38 116 VAL A C 1
ATOM 894 O O . VAL A 1 116 ? -18.180 0.632 34.355 1.00 83.38 116 VAL A O 1
ATOM 897 N N . ARG A 1 117 ? -18.700 -0.577 36.165 1.00 82.19 117 ARG A N 1
ATOM 898 C CA . ARG A 1 117 ? -17.857 -1.723 35.780 1.00 82.19 117 ARG A CA 1
ATOM 899 C C . ARG A 1 117 ? -18.353 -2.380 34.491 1.00 82.19 117 ARG A C 1
ATOM 901 O O . ARG A 1 117 ? -17.536 -2.762 33.647 1.00 82.19 117 ARG A O 1
ATOM 908 N N . THR A 1 118 ? -19.669 -2.482 34.331 1.00 81.94 118 THR A N 1
ATOM 909 C CA . THR A 1 118 ? -20.309 -3.085 33.155 1.00 81.94 118 THR A CA 1
ATOM 910 C C . THR A 1 118 ? -20.099 -2.230 31.904 1.00 81.94 118 THR A C 1
ATOM 912 O O . THR A 1 118 ? -19.760 -2.759 30.844 1.00 81.94 118 THR A O 1
ATOM 915 N N . GLU A 1 119 ? -20.195 -0.907 32.035 1.00 83.25 119 GLU A N 1
ATOM 916 C CA . GLU A 1 119 ? -19.940 0.046 30.951 1.00 83.25 119 GLU A CA 1
ATOM 917 C C . GLU A 1 119 ? -18.478 0.002 30.478 1.00 83.25 119 GLU A C 1
ATOM 919 O O . GLU A 1 119 ? -18.213 -0.182 29.289 1.00 83.25 119 GLU A O 1
ATOM 924 N N . ILE A 1 120 ? -17.513 0.031 31.405 1.00 84.81 120 ILE A N 1
ATOM 925 C CA . ILE A 1 120 ? -16.080 -0.072 31.075 1.00 84.81 120 ILE A CA 1
ATOM 926 C C . ILE A 1 120 ? -15.763 -1.401 30.369 1.00 84.81 120 ILE A C 1
ATOM 928 O O . ILE A 1 120 ? -14.950 -1.449 29.437 1.00 84.81 120 ILE A O 1
ATOM 932 N N . ALA A 1 121 ? -16.379 -2.504 30.803 1.00 86.94 121 ALA A N 1
ATOM 933 C CA . ALA A 1 121 ? -16.209 -3.803 30.158 1.00 86.94 121 ALA A CA 1
ATOM 934 C C . ALA A 1 121 ? -16.794 -3.814 28.733 1.00 86.94 121 ALA A C 1
ATOM 936 O O . ALA A 1 121 ? -16.148 -4.327 27.812 1.00 86.94 121 ALA A O 1
ATOM 937 N N . ALA A 1 122 ? -17.963 -3.199 28.531 1.00 86.31 122 ALA A N 1
ATOM 938 C CA . ALA A 1 122 ? -18.604 -3.069 27.225 1.00 86.31 122 ALA A CA 1
ATOM 939 C C . ALA A 1 122 ? -17.781 -2.197 26.257 1.00 86.31 122 ALA A C 1
ATOM 941 O O . ALA A 1 122 ? -17.557 -2.582 25.104 1.00 86.31 122 ALA A O 1
ATOM 942 N N . GLU A 1 123 ? -17.240 -1.066 26.715 1.00 87.56 123 GLU A N 1
ATOM 943 C CA . GLU A 1 123 ? -16.354 -0.219 25.908 1.00 87.56 123 GLU A CA 1
ATOM 944 C C . GLU A 1 123 ? -15.080 -0.958 25.478 1.00 87.56 123 GLU A C 1
ATOM 946 O O . GLU A 1 123 ? -14.681 -0.917 24.310 1.00 87.56 123 GLU A O 1
ATOM 951 N N . ARG A 1 124 ? -14.450 -1.705 26.393 1.00 86.25 124 ARG A N 1
ATOM 952 C CA . ARG A 1 124 ? -13.266 -2.516 26.062 1.00 86.25 124 ARG A CA 1
ATOM 953 C C . ARG A 1 124 ? -13.597 -3.614 25.054 1.00 86.25 124 ARG A C 1
ATOM 955 O O . ARG A 1 124 ? -12.823 -3.835 24.121 1.00 86.25 124 ARG A O 1
ATOM 962 N N . ALA A 1 125 ? -14.741 -4.280 25.204 1.00 86.00 125 ALA A N 1
ATOM 963 C CA . ALA A 1 125 ? -15.189 -5.306 24.268 1.00 86.00 125 ALA A CA 1
ATOM 964 C C . ALA A 1 125 ? -15.443 -4.727 22.866 1.00 86.00 125 ALA A C 1
ATOM 966 O O . ALA A 1 125 ? -14.966 -5.286 21.876 1.00 86.00 125 ALA A O 1
ATOM 967 N N . THR A 1 126 ? -16.116 -3.576 22.769 1.00 82.81 126 THR A N 1
ATOM 968 C CA . THR A 1 126 ? -16.391 -2.917 21.481 1.00 82.81 126 THR A CA 1
ATOM 969 C C . THR A 1 126 ? -15.123 -2.390 20.811 1.00 82.81 126 THR A C 1
ATOM 971 O O . THR A 1 126 ? -14.973 -2.533 19.597 1.00 82.81 126 THR A O 1
ATOM 974 N N . LYS A 1 127 ? -14.167 -1.844 21.572 1.00 85.56 127 LYS A N 1
ATOM 975 C CA . LYS A 1 127 ? -12.864 -1.423 21.038 1.00 85.56 127 LYS A CA 1
ATOM 976 C C . LYS A 1 127 ? -12.069 -2.609 20.486 1.00 85.56 127 LYS A C 1
ATOM 978 O O . LYS A 1 127 ? -11.614 -2.558 19.345 1.00 85.56 127 LYS A O 1
ATOM 983 N N . ASN A 1 128 ? -11.983 -3.702 21.244 1.00 84.19 128 ASN A N 1
ATOM 984 C CA . ASN A 1 128 ? -11.294 -4.916 20.807 1.00 84.19 128 ASN A CA 1
ATOM 985 C C . ASN A 1 128 ? -11.967 -5.550 19.578 1.00 84.19 128 ASN A C 1
ATOM 987 O O . ASN A 1 128 ? -11.279 -6.040 18.685 1.00 84.19 128 ASN A O 1
ATOM 991 N N . ALA A 1 129 ? -13.301 -5.526 19.501 1.00 76.94 129 ALA A N 1
ATOM 992 C CA . ALA A 1 129 ? -14.039 -5.996 18.331 1.00 76.94 129 ALA A CA 1
ATOM 993 C C . ALA A 1 129 ? -13.747 -5.140 17.085 1.00 76.94 129 ALA A C 1
ATOM 995 O O . ALA A 1 129 ? -13.511 -5.692 16.012 1.00 76.94 129 ALA A O 1
ATOM 996 N N . LYS A 1 130 ? -13.685 -3.807 17.228 1.00 75.56 130 LYS A N 1
ATOM 997 C CA . LYS A 1 130 ? -13.310 -2.890 16.136 1.00 75.56 130 LYS A CA 1
ATOM 998 C C . LYS A 1 130 ? -11.886 -3.139 15.645 1.00 75.56 130 LYS A C 1
ATOM 1000 O O . LYS A 1 130 ? -11.667 -3.239 14.442 1.00 75.56 130 LYS A O 1
ATOM 1005 N N . GLU A 1 131 ? -10.923 -3.276 16.554 1.00 78.00 131 GLU A N 1
ATOM 1006 C CA . GLU A 1 131 ? -9.529 -3.554 16.190 1.00 78.00 131 GLU A CA 1
ATOM 1007 C C . GLU A 1 131 ? -9.393 -4.905 15.475 1.00 78.00 131 GLU A C 1
ATOM 1009 O O . GLU A 1 131 ? -8.764 -4.963 14.419 1.00 78.00 131 GLU A O 1
ATOM 1014 N N . LYS A 1 132 ? -10.066 -5.955 15.968 1.00 75.31 132 LYS A N 1
ATOM 1015 C CA . LYS A 1 132 ? -10.102 -7.272 15.310 1.00 75.31 132 LYS A CA 1
ATOM 1016 C C . LYS A 1 132 ? -10.766 -7.232 13.933 1.00 75.31 132 LYS A C 1
ATOM 1018 O O . LYS A 1 132 ? -10.303 -7.903 13.012 1.00 75.31 132 LYS A O 1
ATOM 1023 N N . ALA A 1 133 ? -11.827 -6.445 13.763 1.00 67.00 133 ALA A N 1
ATOM 1024 C CA . ALA A 1 133 ? -12.469 -6.269 12.463 1.00 67.00 133 ALA A CA 1
ATOM 1025 C C . ALA A 1 133 ? -11.515 -5.586 11.469 1.00 67.00 133 ALA A C 1
ATOM 1027 O O . ALA A 1 133 ? -11.344 -6.065 10.352 1.00 67.00 133 ALA A O 1
ATOM 1028 N N . LEU A 1 134 ? -10.819 -4.525 11.894 1.00 68.06 134 LEU A N 1
ATOM 1029 C CA . LEU A 1 134 ? -9.839 -3.821 11.064 1.00 68.06 134 LEU A CA 1
ATOM 1030 C C . LEU A 1 134 ? -8.630 -4.695 10.703 1.00 68.06 134 LEU A C 1
ATOM 1032 O O . LEU A 1 134 ? -8.144 -4.613 9.577 1.00 68.06 134 LEU A O 1
ATOM 1036 N N . THR A 1 135 ? -8.130 -5.531 11.620 1.00 66.06 135 THR A N 1
ATOM 1037 C CA . THR A 1 135 ? -7.047 -6.480 11.303 1.00 66.06 135 THR A CA 1
ATOM 1038 C C . THR A 1 135 ? -7.517 -7.561 10.341 1.00 66.06 135 THR A C 1
ATOM 1040 O O . THR A 1 135 ? -6.815 -7.839 9.376 1.00 66.06 135 THR A O 1
ATOM 1043 N N . THR A 1 136 ? -8.723 -8.101 10.532 1.00 60.88 136 THR A N 1
ATOM 1044 C CA . THR A 1 136 ? -9.303 -9.100 9.618 1.00 60.88 136 THR A CA 1
ATOM 1045 C C . THR A 1 136 ? -9.486 -8.518 8.216 1.00 60.88 136 THR A C 1
ATOM 1047 O O . THR A 1 136 ? -9.085 -9.139 7.240 1.00 60.88 136 THR A O 1
ATOM 1050 N N . ILE A 1 137 ? -9.988 -7.283 8.100 1.00 66.00 137 ILE A N 1
ATOM 1051 C CA . ILE A 1 137 ? -10.098 -6.573 6.815 1.00 66.00 137 ILE A CA 1
ATOM 1052 C C . ILE A 1 137 ? -8.716 -6.381 6.173 1.00 66.00 137 ILE A C 1
ATOM 1054 O O . ILE A 1 137 ? -8.556 -6.659 4.988 1.00 66.00 137 ILE A O 1
ATOM 1058 N N . LYS A 1 138 ? -7.694 -5.970 6.938 1.00 58.41 138 LYS A N 1
ATOM 1059 C CA . LYS A 1 138 ? -6.312 -5.844 6.432 1.00 58.41 138 LYS A CA 1
ATOM 1060 C C . LYS A 1 138 ? -5.754 -7.173 5.922 1.00 58.41 138 LYS A C 1
ATOM 1062 O O . LYS A 1 138 ? -5.115 -7.191 4.875 1.00 58.41 138 LYS A O 1
ATOM 1067 N N . GLU A 1 139 ? -5.990 -8.266 6.644 1.00 58.84 139 GLU A N 1
ATOM 1068 C CA . GLU A 1 139 ? -5.570 -9.609 6.235 1.00 58.84 139 GLU A CA 1
ATOM 1069 C C . GLU A 1 139 ? -6.327 -10.107 5.000 1.00 58.84 139 GLU A C 1
ATOM 1071 O O . GLU A 1 139 ? -5.738 -10.762 4.144 1.00 58.84 139 GLU A O 1
ATOM 1076 N N . CYS A 1 140 ? -7.615 -9.784 4.869 1.00 49.62 140 CYS A N 1
ATOM 1077 C CA . CYS A 1 140 ? -8.389 -10.086 3.669 1.00 49.62 140 CYS A CA 1
ATOM 1078 C C . CYS A 1 140 ? -7.879 -9.293 2.460 1.00 49.62 140 CYS A C 1
ATOM 1080 O O . CYS A 1 140 ? -7.699 -9.876 1.396 1.00 49.62 140 CYS A O 1
ATOM 1082 N N . ILE A 1 141 ? -7.570 -8.003 2.622 1.00 55.44 141 ILE A N 1
ATOM 1083 C CA . ILE A 1 141 ? -7.011 -7.162 1.551 1.00 55.44 141 ILE A CA 1
ATOM 1084 C C . ILE A 1 141 ? -5.625 -7.668 1.121 1.00 55.44 141 ILE A C 1
ATOM 1086 O O . ILE A 1 141 ? -5.328 -7.706 -0.072 1.00 55.44 141 ILE A O 1
ATOM 1090 N N . SER A 1 142 ? -4.774 -8.097 2.063 1.00 52.72 142 SER A N 1
ATOM 1091 C CA . SER A 1 142 ? -3.443 -8.618 1.728 1.00 52.72 142 SER A CA 1
ATOM 1092 C C . SER A 1 142 ? -3.481 -10.005 1.079 1.00 52.72 142 SER A C 1
ATOM 1094 O O . SER A 1 142 ? -2.664 -10.273 0.200 1.00 52.72 142 SER A O 1
ATOM 1096 N N . LYS A 1 143 ? -4.438 -10.866 1.455 1.00 52.97 143 LYS A N 1
ATOM 1097 C CA . LYS A 1 143 ? -4.642 -12.197 0.850 1.00 52.97 143 LYS A CA 1
ATOM 1098 C C . LYS A 1 143 ? -5.384 -12.149 -0.494 1.00 52.97 143 LYS A C 1
ATOM 1100 O O . LYS A 1 143 ? -5.192 -13.049 -1.301 1.00 52.97 143 LYS A O 1
ATOM 1105 N N . ALA A 1 144 ? -6.193 -11.117 -0.751 1.00 52.88 144 ALA A N 1
ATOM 1106 C CA . ALA A 1 144 ? -6.961 -10.961 -1.993 1.00 52.88 144 ALA A CA 1
ATOM 1107 C C . ALA A 1 144 ? -6.176 -10.306 -3.146 1.00 52.88 144 ALA A C 1
ATOM 1109 O O . ALA A 1 144 ? -6.668 -10.258 -4.273 1.00 52.88 144 ALA A O 1
ATOM 1110 N N . ARG A 1 145 ? -4.964 -9.790 -2.900 1.00 70.81 145 ARG A N 1
ATOM 1111 C CA . ARG A 1 145 ? -4.153 -9.169 -3.953 1.00 70.81 145 ARG A CA 1
ATOM 1112 C C . ARG A 1 145 ? -3.556 -10.235 -4.873 1.00 70.81 145 ARG A C 1
ATOM 1114 O O . ARG A 1 145 ? -2.548 -10.855 -4.534 1.00 70.81 145 ARG A O 1
ATOM 1121 N N . SER A 1 146 ? -4.113 -10.364 -6.074 1.00 70.94 146 SER A N 1
ATOM 1122 C CA . SER A 1 146 ? -3.426 -11.038 -7.176 1.00 70.94 146 SER A CA 1
ATOM 1123 C C . SER A 1 146 ? -2.255 -10.166 -7.633 1.00 70.94 146 SER A C 1
ATOM 1125 O O . SER A 1 146 ? -2.443 -9.032 -8.079 1.00 70.94 146 SER A O 1
ATOM 1127 N N . LYS A 1 147 ? -1.023 -10.646 -7.438 1.00 81.44 147 LYS A N 1
ATOM 1128 C CA . LYS A 1 147 ? 0.175 -9.947 -7.917 1.00 81.44 147 LYS A CA 1
ATOM 1129 C C . LYS A 1 147 ? 0.212 -10.054 -9.433 1.00 81.44 147 LYS A C 1
ATOM 1131 O O . LYS A 1 147 ? 0.127 -11.155 -9.968 1.00 81.44 147 LYS A O 1
ATOM 1136 N N . MET A 1 148 ? 0.387 -8.929 -10.116 1.00 87.38 148 MET A N 1
ATOM 1137 C CA . MET A 1 148 ? 0.566 -8.959 -11.566 1.00 87.38 148 MET A CA 1
ATOM 1138 C C . MET A 1 148 ? 1.894 -9.653 -11.889 1.00 87.38 148 MET A C 1
ATOM 1140 O O . MET A 1 148 ? 2.885 -9.463 -11.177 1.00 87.38 148 MET A O 1
ATOM 1144 N N . TRP A 1 149 ? 1.929 -10.451 -12.959 1.00 89.44 149 TRP A N 1
ATOM 1145 C CA . TRP A 1 149 ? 3.082 -11.299 -13.293 1.00 89.44 149 TRP A CA 1
ATOM 1146 C C . TRP A 1 149 ? 4.390 -10.500 -13.417 1.00 89.44 149 TRP A C 1
ATOM 1148 O O . TRP A 1 149 ? 5.459 -10.996 -13.058 1.00 89.44 149 TRP A O 1
ATOM 1158 N N . PHE A 1 150 ? 4.309 -9.244 -13.872 1.00 90.19 150 PHE A N 1
ATOM 1159 C CA . PHE A 1 150 ? 5.461 -8.369 -14.077 1.00 90.19 150 PHE A CA 1
ATOM 1160 C C . PHE A 1 150 ? 5.988 -7.714 -12.789 1.00 90.19 150 PHE A C 1
ATOM 1162 O O . PHE A 1 150 ? 7.114 -7.218 -12.780 1.00 90.19 150 PHE A O 1
ATOM 1169 N N . GLU A 1 151 ? 5.250 -7.751 -11.668 1.00 89.12 151 GLU A N 1
ATOM 1170 C CA . GLU A 1 151 ? 5.712 -7.181 -10.388 1.00 89.12 151 GLU A CA 1
ATOM 1171 C C . GLU A 1 151 ? 6.976 -7.875 -9.859 1.00 89.12 151 GLU A C 1
ATOM 1173 O O . GLU A 1 151 ? 7.764 -7.285 -9.110 1.00 89.12 151 GLU A O 1
ATOM 1178 N N . LYS A 1 152 ? 7.210 -9.123 -10.286 1.00 88.44 152 LYS A N 1
ATOM 1179 C CA . LYS A 1 152 ? 8.426 -9.875 -9.966 1.00 88.44 152 LYS A CA 1
ATOM 1180 C C . LYS A 1 152 ? 9.675 -9.314 -10.641 1.00 88.44 152 LYS A C 1
ATOM 1182 O O . LYS A 1 152 ? 10.763 -9.738 -10.273 1.00 88.44 152 LYS A O 1
ATOM 1187 N N . PHE A 1 153 ? 9.564 -8.356 -11.558 1.00 92.50 153 PHE A N 1
ATOM 1188 C CA . PHE A 1 153 ? 10.667 -7.710 -12.278 1.00 92.50 153 PHE A CA 1
ATOM 1189 C C . PHE A 1 153 ? 10.801 -6.222 -11.902 1.00 92.50 153 PHE A C 1
ATOM 1191 O O . PHE A 1 153 ? 10.003 -5.677 -11.134 1.00 92.50 153 PHE A O 1
ATOM 1198 N N . LEU A 1 154 ? 11.826 -5.545 -12.426 1.00 92.81 154 LEU A N 1
ATOM 1199 C CA . LEU A 1 154 ? 11.786 -4.086 -12.539 1.00 92.81 154 LEU A CA 1
ATOM 1200 C C . LEU A 1 154 ? 10.717 -3.753 -13.570 1.00 92.81 154 LEU A C 1
ATOM 1202 O O . LEU A 1 154 ? 10.696 -4.362 -14.633 1.00 92.81 154 LEU A O 1
ATOM 1206 N N . TRP A 1 155 ? 9.817 -2.828 -13.276 1.00 93.56 155 TRP A N 1
ATOM 1207 C CA . TRP A 1 155 ? 8.778 -2.491 -14.234 1.00 93.56 155 TRP A CA 1
ATOM 1208 C C . TRP A 1 155 ? 8.291 -1.066 -14.045 1.00 93.56 155 TRP A C 1
ATOM 1210 O O . TRP A 1 155 ? 8.335 -0.507 -12.944 1.00 93.56 155 TRP A O 1
ATOM 1220 N N . PHE A 1 156 ? 7.800 -0.499 -15.138 1.00 93.06 156 PHE A N 1
ATOM 1221 C CA . PHE A 1 156 ? 7.028 0.729 -15.130 1.00 93.06 156 PHE A CA 1
ATOM 1222 C C . PHE A 1 156 ? 6.094 0.776 -16.336 1.00 93.06 156 PHE A C 1
ATOM 1224 O O . PHE A 1 156 ? 6.291 0.072 -17.327 1.00 93.06 156 PHE A O 1
ATOM 1231 N N . ILE A 1 157 ? 5.085 1.635 -16.244 1.00 90.06 157 ILE A N 1
ATOM 1232 C CA . ILE A 1 157 ? 4.243 2.002 -17.379 1.00 90.06 157 ILE A CA 1
ATOM 1233 C C . ILE A 1 157 ? 4.816 3.292 -17.963 1.00 90.06 157 ILE A C 1
ATOM 1235 O O . ILE A 1 157 ? 4.996 4.278 -17.238 1.00 90.06 157 ILE A O 1
ATOM 1239 N N . SER A 1 158 ? 5.154 3.270 -19.253 1.00 88.75 158 SER A N 1
ATOM 1240 C CA . SER A 1 158 ? 5.673 4.441 -19.958 1.00 88.75 158 SER A CA 1
ATOM 1241 C C . SER A 1 158 ? 4.624 5.547 -20.026 1.00 88.75 158 SER A C 1
ATOM 1243 O O . SER A 1 158 ? 3.424 5.313 -19.867 1.00 88.75 158 SER A O 1
ATOM 1245 N N . SER A 1 159 ? 5.055 6.770 -20.326 1.00 83.12 159 SER A N 1
ATOM 1246 C CA . SER A 1 159 ? 4.118 7.887 -20.509 1.00 83.12 159 SER A CA 1
ATOM 1247 C C . SER A 1 159 ? 3.130 7.705 -21.670 1.00 83.12 159 SER A C 1
ATOM 1249 O O . SER A 1 159 ? 2.149 8.439 -21.751 1.00 83.12 159 SER A O 1
ATOM 1251 N N . GLU A 1 160 ? 3.368 6.736 -22.554 1.00 81.00 160 GLU A N 1
ATOM 1252 C CA . GLU A 1 160 ? 2.505 6.389 -23.691 1.00 81.00 160 GLU A CA 1
ATOM 1253 C C . GLU A 1 160 ? 1.764 5.057 -23.473 1.00 81.00 160 GLU A C 1
ATOM 1255 O O . GLU A 1 160 ? 1.235 4.464 -24.418 1.00 81.00 160 GLU A O 1
ATOM 1260 N N . ASN A 1 161 ? 1.701 4.614 -22.212 1.00 83.88 161 ASN A N 1
ATOM 1261 C CA . ASN A 1 161 ? 0.989 3.428 -21.749 1.00 83.88 161 ASN A CA 1
ATOM 1262 C C . ASN A 1 161 ? 1.538 2.101 -22.305 1.00 83.88 161 ASN A C 1
ATOM 1264 O O . ASN A 1 161 ? 0.772 1.176 -22.574 1.00 83.88 161 ASN A O 1
ATOM 1268 N N . TYR A 1 162 ? 2.860 2.005 -22.483 1.00 88.88 162 TYR A N 1
ATOM 1269 C CA . TYR A 1 162 ? 3.541 0.738 -22.766 1.00 88.88 162 TYR A CA 1
ATOM 1270 C C . TYR A 1 162 ? 4.071 0.123 -21.474 1.00 88.88 162 TYR A C 1
ATOM 1272 O O . TYR A 1 162 ? 4.623 0.827 -20.625 1.00 88.88 162 TYR A O 1
ATOM 1280 N N . LEU A 1 163 ? 3.943 -1.196 -21.336 1.00 92.25 163 LEU A N 1
ATOM 1281 C CA . LEU A 1 163 ? 4.568 -1.919 -20.236 1.00 92.25 163 LEU A CA 1
ATOM 1282 C C . LEU A 1 163 ? 6.047 -2.136 -20.546 1.00 92.25 163 LEU A C 1
ATOM 1284 O O . LEU A 1 163 ? 6.402 -2.783 -21.532 1.00 92.25 163 LEU A O 1
ATOM 1288 N N . VAL A 1 164 ? 6.904 -1.627 -19.669 1.00 94.06 164 VAL A N 1
ATOM 1289 C CA . VAL A 1 164 ? 8.347 -1.828 -19.741 1.00 94.06 164 VAL A CA 1
ATOM 1290 C C . VAL A 1 164 ? 8.775 -2.675 -18.554 1.00 94.06 164 VAL A C 1
ATOM 1292 O O . VAL A 1 164 ? 8.462 -2.346 -17.409 1.00 94.06 164 VAL A O 1
ATOM 1295 N N . VAL A 1 165 ? 9.487 -3.765 -18.828 1.00 95.19 165 VAL A N 1
ATOM 1296 C CA . VAL A 1 165 ? 9.912 -4.760 -17.838 1.00 95.19 165 VAL A CA 1
ATOM 1297 C C . VAL A 1 165 ? 11.417 -4.969 -17.951 1.00 95.19 165 VAL A C 1
ATOM 1299 O O . VAL A 1 165 ? 11.938 -5.067 -19.051 1.00 95.19 165 VAL A O 1
ATOM 1302 N N . GLY A 1 166 ? 12.134 -5.057 -16.837 1.00 93.56 166 GLY A N 1
ATOM 1303 C CA . GLY A 1 166 ? 13.574 -5.283 -16.796 1.00 93.56 166 GLY A CA 1
ATOM 1304 C C . GLY A 1 166 ? 13.978 -6.297 -15.733 1.00 93.56 166 GLY A C 1
ATOM 1305 O O . GLY A 1 166 ? 13.370 -6.384 -14.665 1.00 93.56 166 GLY A O 1
ATOM 1306 N N . GLY A 1 167 ? 15.014 -7.084 -16.006 1.00 91.69 167 GLY A N 1
ATOM 1307 C CA . GLY A 1 167 ? 15.575 -7.986 -15.000 1.00 91.69 167 GLY A CA 1
ATOM 1308 C C . GLY A 1 167 ? 16.484 -7.252 -14.008 1.00 91.69 167 GLY A C 1
ATOM 1309 O O . GLY A 1 167 ? 17.136 -6.267 -14.348 1.00 91.69 167 GLY A O 1
ATOM 1310 N N . ARG A 1 168 ? 16.508 -7.725 -12.757 1.00 88.25 168 ARG A N 1
ATOM 1311 C CA . ARG A 1 168 ? 17.399 -7.225 -11.694 1.00 88.25 168 ARG A CA 1
ATOM 1312 C C . ARG A 1 168 ? 18.790 -7.843 -11.757 1.00 88.25 168 ARG A C 1
ATOM 1314 O O . ARG A 1 168 ? 19.762 -7.176 -11.435 1.00 88.25 168 ARG A O 1
ATOM 1321 N N . ASP A 1 169 ? 18.848 -9.102 -12.182 1.00 88.25 169 ASP A N 1
ATOM 1322 C CA . ASP A 1 169 ? 20.050 -9.930 -12.181 1.00 88.25 169 ASP A CA 1
ATOM 1323 C C . ASP A 1 169 ? 20.228 -10.623 -13.534 1.00 88.25 169 ASP A C 1
ATOM 1325 O O . ASP A 1 169 ? 19.267 -10.821 -14.281 1.00 88.25 169 ASP A O 1
ATOM 1329 N N . ALA A 1 170 ? 21.444 -11.088 -13.823 1.00 85.19 170 ALA A N 1
ATOM 1330 C CA . ALA A 1 170 ? 21.760 -11.783 -15.072 1.00 85.19 170 ALA A CA 1
ATOM 1331 C C . ALA A 1 170 ? 20.875 -13.022 -15.321 1.00 85.19 170 ALA A C 1
ATOM 1333 O O . ALA A 1 170 ? 20.478 -13.277 -16.457 1.00 85.19 170 ALA A O 1
ATOM 1334 N N . THR A 1 171 ? 20.523 -13.778 -14.277 1.00 88.31 171 THR A N 1
ATOM 1335 C CA . THR A 1 171 ? 19.600 -14.923 -14.385 1.00 88.31 171 THR A CA 1
ATOM 1336 C C . THR A 1 171 ? 18.196 -14.463 -14.772 1.00 88.31 171 THR A C 1
ATOM 1338 O O . THR A 1 171 ? 17.588 -15.020 -15.685 1.00 88.31 171 THR A O 1
ATOM 1341 N N . GLN A 1 172 ? 17.708 -13.395 -14.132 1.00 89.81 172 GLN A N 1
ATOM 1342 C CA . GLN A 1 172 ? 16.391 -12.833 -14.412 1.00 89.81 172 GLN A CA 1
ATOM 1343 C C . GLN A 1 172 ? 16.323 -12.200 -15.810 1.00 89.81 172 GLN A C 1
ATOM 1345 O O . GLN A 1 172 ? 15.308 -12.340 -16.483 1.00 89.81 172 GLN A O 1
ATOM 1350 N N . ASN A 1 173 ? 17.404 -11.566 -16.273 1.00 89.19 173 ASN A N 1
ATOM 1351 C CA . ASN A 1 173 ? 17.534 -11.028 -17.628 1.00 89.19 173 ASN A CA 1
ATOM 1352 C C . ASN A 1 173 ? 17.353 -12.122 -18.692 1.00 89.19 173 ASN A C 1
ATOM 1354 O O . ASN A 1 173 ? 16.604 -11.943 -19.651 1.00 89.19 173 ASN A O 1
ATOM 1358 N N . LYS A 1 174 ? 18.004 -13.280 -18.505 1.00 85.38 174 LYS A N 1
ATOM 1359 C CA . LYS A 1 174 ? 17.874 -14.428 -19.419 1.00 85.38 174 LYS A CA 1
ATOM 1360 C C . LYS A 1 174 ? 16.459 -14.989 -19.415 1.00 85.38 174 LYS A C 1
ATOM 1362 O O . LYS A 1 174 ? 15.909 -15.236 -20.483 1.00 85.38 174 LYS A O 1
ATOM 1367 N N . PHE A 1 175 ? 15.880 -15.164 -18.228 1.00 88.44 175 PHE A N 1
ATOM 1368 C CA . PHE A 1 175 ? 14.504 -15.632 -18.077 1.00 88.44 175 PHE A CA 1
ATOM 1369 C C . PHE A 1 175 ? 13.515 -14.684 -18.773 1.00 88.44 175 PHE A C 1
ATOM 1371 O O . PHE A 1 175 ? 12.704 -15.127 -19.580 1.00 88.44 175 PHE A O 1
ATOM 1378 N N . LEU A 1 176 ? 13.657 -13.371 -18.558 1.00 90.12 176 LEU A N 1
ATOM 1379 C CA . LEU A 1 176 ? 12.822 -12.348 -19.185 1.00 90.12 176 LEU A CA 1
ATOM 1380 C C . LEU A 1 176 ? 12.891 -12.404 -20.718 1.00 90.12 176 LEU A C 1
ATOM 1382 O O . LEU A 1 176 ? 11.857 -12.435 -21.379 1.00 90.12 176 LEU A O 1
ATOM 1386 N N . ALA A 1 177 ? 14.101 -12.446 -21.279 1.00 86.94 177 ALA A N 1
ATOM 1387 C CA . ALA A 1 177 ? 14.308 -12.433 -22.725 1.00 86.94 177 ALA A CA 1
ATOM 1388 C C . ALA A 1 177 ? 13.916 -13.749 -23.419 1.00 86.94 177 ALA A C 1
ATOM 1390 O O . ALA A 1 177 ? 13.561 -13.740 -24.595 1.00 86.94 177 ALA A O 1
ATOM 1391 N N . ARG A 1 178 ? 13.982 -14.889 -22.722 1.00 85.38 178 ARG A N 1
ATOM 1392 C CA . ARG A 1 178 ? 13.539 -16.179 -23.273 1.00 85.38 178 ARG A CA 1
ATOM 1393 C C . ARG A 1 178 ? 12.021 -16.309 -23.255 1.00 85.38 178 ARG A C 1
ATOM 1395 O O . ARG A 1 178 ? 11.447 -16.692 -24.269 1.00 85.38 178 ARG A O 1
ATOM 1402 N N . ARG A 1 179 ? 11.403 -15.954 -22.126 1.00 84.94 179 ARG A N 1
ATOM 1403 C CA . ARG A 1 179 ? 9.990 -16.224 -21.849 1.00 84.94 179 ARG A CA 1
ATOM 1404 C C . ARG A 1 179 ? 9.049 -15.127 -22.339 1.00 84.94 179 ARG A C 1
ATOM 1406 O O . ARG A 1 179 ? 8.030 -15.419 -22.942 1.00 84.94 179 ARG A O 1
ATOM 1413 N N . TYR A 1 180 ? 9.397 -13.862 -22.105 1.00 87.88 180 TYR A N 1
ATOM 1414 C CA . TYR A 1 180 ? 8.464 -12.735 -22.248 1.00 87.88 180 TYR A CA 1
ATOM 1415 C C . TYR A 1 180 ? 8.803 -11.772 -23.393 1.00 87.88 180 TYR A C 1
ATOM 1417 O O . TYR A 1 180 ? 8.159 -10.730 -23.513 1.00 87.88 180 TYR A O 1
ATOM 1425 N N . LEU A 1 181 ? 9.804 -12.070 -24.224 1.00 89.25 181 LEU A N 1
ATOM 1426 C CA . LEU A 1 181 ? 10.151 -11.255 -25.392 1.00 89.25 181 LEU A CA 1
ATOM 1427 C C . LEU A 1 181 ? 9.463 -11.810 -26.643 1.00 89.25 181 LEU A C 1
ATOM 1429 O O . LEU A 1 181 ? 9.909 -12.810 -27.203 1.00 89.25 181 LEU A O 1
ATOM 1433 N N . GLY A 1 182 ? 8.386 -11.170 -27.087 1.00 88.31 182 GLY A N 1
ATOM 1434 C CA . GLY A 1 182 ? 7.723 -11.466 -28.355 1.00 88.31 182 GLY A CA 1
ATOM 1435 C C . GLY A 1 182 ? 8.515 -10.948 -29.566 1.00 88.31 182 GLY A C 1
ATOM 1436 O O . GLY A 1 182 ? 9.426 -10.138 -29.409 1.00 88.31 182 GLY A O 1
ATOM 1437 N N . PRO A 1 183 ? 8.187 -11.388 -30.793 1.00 87.12 183 PRO A N 1
ATOM 1438 C CA . PRO A 1 183 ? 8.910 -10.987 -32.007 1.00 87.12 183 PRO A CA 1
ATOM 1439 C C . PRO A 1 183 ? 8.772 -9.490 -32.349 1.00 87.12 183 PRO A C 1
ATOM 1441 O O . PRO A 1 183 ? 9.727 -8.898 -32.860 1.00 87.12 183 PRO A O 1
ATOM 1444 N N . GLU A 1 184 ? 7.618 -8.897 -32.024 1.00 89.12 184 GLU A N 1
ATOM 1445 C CA . GLU A 1 184 ? 7.265 -7.481 -32.244 1.00 89.12 184 GLU A CA 1
ATOM 1446 C C . GLU A 1 184 ? 7.629 -6.566 -31.063 1.00 89.12 184 GLU A C 1
ATOM 1448 O O . GLU A 1 184 ? 7.443 -5.348 -31.125 1.00 89.12 184 GLU A O 1
ATOM 1453 N N . ASP A 1 185 ? 8.121 -7.147 -29.969 1.00 92.12 185 ASP A N 1
ATOM 1454 C CA . ASP A 1 185 ? 8.577 -6.397 -28.804 1.00 92.12 185 ASP A CA 1
ATOM 1455 C C . ASP A 1 185 ? 9.965 -5.809 -29.056 1.00 92.12 185 ASP A C 1
ATOM 1457 O O . ASP A 1 185 ? 10.702 -6.242 -29.945 1.00 92.12 185 ASP A O 1
ATOM 1461 N N . VAL A 1 186 ? 10.356 -4.834 -28.241 1.00 93.75 186 VAL A N 1
ATOM 1462 C CA . VAL A 1 186 ? 11.700 -4.250 -28.305 1.00 93.75 186 VAL A CA 1
ATOM 1463 C C . VAL A 1 186 ? 12.522 -4.705 -27.112 1.00 93.75 186 VAL A C 1
ATOM 1465 O O . VAL A 1 186 ? 12.094 -4.602 -25.963 1.00 93.75 186 VAL A O 1
ATOM 1468 N N . TYR A 1 187 ? 13.731 -5.170 -27.401 1.00 94.19 187 TYR A N 1
ATOM 1469 C CA . TYR A 1 187 ? 14.756 -5.493 -26.425 1.00 94.19 187 TYR A CA 1
ATOM 1470 C C . TYR A 1 187 ? 15.781 -4.359 -26.347 1.00 94.19 187 TYR A C 1
ATOM 1472 O O . TYR A 1 187 ? 16.281 -3.886 -27.368 1.00 94.19 187 TYR A O 1
ATOM 1480 N N . LEU A 1 188 ? 16.121 -3.938 -25.132 1.00 93.31 188 LEU A N 1
ATOM 1481 C CA . LEU A 1 188 ? 17.003 -2.812 -24.857 1.00 93.31 188 LEU A CA 1
ATOM 1482 C C . LEU A 1 188 ? 18.038 -3.178 -23.788 1.00 93.31 188 LEU A C 1
ATOM 1484 O O . LEU A 1 188 ? 17.727 -3.836 -22.793 1.00 93.31 188 LEU A O 1
ATOM 1488 N N . HIS A 1 189 ? 19.274 -2.713 -23.978 1.00 92.06 189 HIS A N 1
ATOM 1489 C CA . HIS A 1 189 ? 20.369 -2.923 -23.034 1.00 92.06 189 HIS A CA 1
ATOM 1490 C C . HIS A 1 189 ? 21.313 -1.709 -22.989 1.00 92.06 189 HIS A C 1
ATOM 1492 O O . HIS A 1 189 ? 21.553 -1.048 -24.002 1.00 92.06 189 HIS A O 1
ATOM 1498 N N . ALA A 1 190 ? 21.871 -1.422 -21.811 1.00 90.81 190 ALA A N 1
ATOM 1499 C CA . ALA A 1 190 ? 22.888 -0.385 -21.634 1.00 90.81 190 ALA A CA 1
ATOM 1500 C C . ALA A 1 190 ? 24.293 -0.952 -21.886 1.00 90.81 190 ALA A C 1
ATOM 1502 O O . ALA A 1 190 ? 24.593 -2.081 -21.514 1.00 90.81 190 ALA A O 1
ATOM 1503 N N . GLU A 1 191 ? 25.182 -0.190 -22.512 1.00 87.75 191 GLU A N 1
ATOM 1504 C CA . GLU A 1 191 ? 26.574 -0.584 -22.760 1.00 87.75 191 GLU A CA 1
ATOM 1505 C C . GLU A 1 191 ? 27.425 -0.374 -21.499 1.00 87.75 191 GLU A C 1
ATOM 1507 O O . GLU A 1 191 ? 28.311 0.473 -21.437 1.00 87.75 191 GLU A O 1
ATOM 1512 N N . ALA A 1 192 ? 27.076 -1.107 -20.447 1.00 83.56 192 ALA A N 1
ATOM 1513 C CA . ALA A 1 192 ? 27.755 -1.102 -19.163 1.00 83.56 192 ALA A CA 1
ATOM 1514 C C . ALA A 1 192 ? 27.655 -2.479 -18.505 1.00 83.56 192 ALA A C 1
ATOM 1516 O O . ALA A 1 192 ? 26.733 -3.257 -18.778 1.00 83.56 192 ALA A O 1
ATOM 1517 N N . ASP A 1 193 ? 28.596 -2.749 -17.606 1.00 80.19 193 ASP A N 1
ATOM 1518 C CA . ASP A 1 193 ? 28.619 -3.986 -16.842 1.00 80.19 193 ASP A CA 1
ATOM 1519 C C . ASP A 1 193 ? 27.408 -4.085 -15.910 1.00 80.19 193 ASP A C 1
ATOM 1521 O O . ASP A 1 193 ? 26.906 -3.093 -15.365 1.00 80.19 193 ASP A O 1
ATOM 1525 N N . ASN A 1 194 ? 26.931 -5.321 -15.744 1.00 79.62 194 ASN A N 1
ATOM 1526 C CA . ASN A 1 194 ? 25.765 -5.659 -14.926 1.00 79.62 194 ASN A CA 1
ATOM 1527 C C . ASN A 1 194 ? 24.504 -4.857 -15.290 1.00 79.62 194 ASN A C 1
ATOM 1529 O O . ASN A 1 194 ? 23.704 -4.524 -14.417 1.00 79.62 194 ASN A O 1
ATOM 1533 N N . GLY A 1 195 ? 24.331 -4.528 -16.573 1.00 81.56 195 GLY A N 1
ATOM 1534 C CA . GLY A 1 195 ? 23.159 -3.804 -17.037 1.00 81.56 195 GLY A CA 1
ATOM 1535 C C . GLY A 1 195 ? 21.866 -4.612 -16.972 1.00 81.56 195 GLY A C 1
ATOM 1536 O O . GLY A 1 195 ? 21.816 -5.797 -17.318 1.00 81.56 195 GLY A O 1
ATOM 1537 N N . ALA A 1 196 ? 20.788 -3.953 -16.551 1.00 86.38 196 ALA A N 1
ATOM 1538 C CA . ALA A 1 196 ? 19.448 -4.509 -16.669 1.00 86.38 196 ALA A CA 1
ATOM 1539 C C . ALA A 1 196 ? 19.090 -4.712 -18.149 1.00 86.38 196 ALA A C 1
ATOM 1541 O O . ALA A 1 196 ? 19.207 -3.796 -18.968 1.00 86.38 196 ALA A O 1
ATOM 1542 N N . SER A 1 197 ? 18.629 -5.916 -18.485 1.00 91.38 197 SER A N 1
ATOM 1543 C CA . SER A 1 197 ? 18.032 -6.196 -19.792 1.00 91.38 197 SER A CA 1
ATOM 1544 C C . SER A 1 197 ? 16.565 -5.803 -19.736 1.00 91.38 197 SER A C 1
ATOM 1546 O O . SER A 1 197 ? 15.837 -6.305 -18.879 1.00 91.38 197 SER A O 1
ATOM 1548 N N . VAL A 1 198 ? 16.149 -4.891 -20.611 1.00 94.19 198 VAL A N 1
ATOM 1549 C CA . VAL A 1 198 ? 14.818 -4.280 -20.600 1.00 94.19 198 VAL A CA 1
ATOM 1550 C C . VAL A 1 198 ? 14.041 -4.713 -21.840 1.00 94.19 198 VAL A C 1
ATOM 1552 O O . VAL A 1 198 ? 14.559 -4.689 -22.951 1.00 94.19 198 VAL A O 1
ATOM 1555 N N . VAL A 1 199 ? 12.786 -5.100 -21.649 1.00 94.88 199 VAL A N 1
ATOM 1556 C CA . VAL A 1 199 ? 11.828 -5.477 -22.685 1.00 94.88 199 VAL A CA 1
ATOM 1557 C C . VAL A 1 199 ? 10.668 -4.493 -22.651 1.00 94.88 199 VAL A C 1
ATOM 1559 O O . VAL A 1 199 ? 10.083 -4.241 -21.597 1.00 94.88 199 VAL A O 1
ATOM 1562 N N . ILE A 1 200 ? 10.324 -3.946 -23.811 1.00 94.69 200 ILE A N 1
ATOM 1563 C CA . ILE A 1 200 ? 9.137 -3.116 -24.000 1.00 94.69 200 ILE A CA 1
ATOM 1564 C C . ILE A 1 200 ? 8.094 -3.980 -24.697 1.00 94.69 200 ILE A C 1
ATOM 1566 O O . ILE A 1 200 ? 8.304 -4.399 -25.837 1.00 94.69 200 ILE A O 1
ATOM 1570 N N . ARG A 1 201 ? 6.986 -4.246 -24.003 1.00 91.56 201 ARG A N 1
ATOM 1571 C CA . ARG A 1 201 ? 5.866 -5.017 -24.548 1.00 91.56 201 ARG A CA 1
ATOM 1572 C C . ARG A 1 201 ? 5.084 -4.139 -25.513 1.00 91.56 201 ARG A C 1
ATOM 1574 O O . ARG A 1 201 ? 4.572 -3.091 -25.115 1.00 91.56 201 ARG A O 1
ATOM 1581 N N . ASN A 1 202 ? 5.022 -4.559 -26.768 1.00 90.00 202 ASN A N 1
ATOM 1582 C CA . ASN A 1 202 ? 4.301 -3.860 -27.816 1.00 90.00 202 ASN A CA 1
ATOM 1583 C C . ASN A 1 202 ? 2.799 -4.182 -27.754 1.00 90.00 202 ASN A C 1
ATOM 1585 O O . ASN A 1 202 ? 2.373 -5.168 -27.149 1.00 90.00 202 ASN A O 1
ATOM 1589 N N . LYS A 1 203 ? 1.986 -3.325 -28.371 1.00 83.56 203 LYS A N 1
ATOM 1590 C CA . LYS A 1 203 ? 0.534 -3.504 -28.453 1.00 83.56 203 LYS A CA 1
ATOM 1591 C C . LYS A 1 203 ? 0.184 -4.660 -29.403 1.00 83.56 203 LYS A C 1
ATOM 1593 O O . LYS A 1 203 ? 0.928 -4.914 -30.357 1.00 83.56 203 LYS A O 1
ATOM 1598 N N . PRO A 1 204 ? -0.951 -5.349 -29.187 1.00 76.62 204 PRO A N 1
ATOM 1599 C CA . PRO A 1 204 ? -1.407 -6.404 -30.082 1.00 76.62 204 PRO A CA 1
ATOM 1600 C C . PRO A 1 204 ? -1.646 -5.828 -31.486 1.00 76.62 204 PRO A C 1
ATOM 1602 O O . PRO A 1 204 ? -2.388 -4.861 -31.653 1.00 76.62 204 PRO A O 1
ATOM 1605 N N . GLY A 1 205 ? -0.993 -6.412 -32.494 1.00 71.62 205 GLY A N 1
ATOM 1606 C CA . GLY A 1 205 ? -1.005 -5.925 -33.882 1.00 71.62 205 GLY A CA 1
ATOM 1607 C C . GLY A 1 205 ? 0.304 -5.280 -34.349 1.00 71.62 205 GLY A C 1
ATOM 1608 O O . GLY A 1 205 ? 0.434 -4.994 -35.537 1.00 71.62 205 GLY A O 1
ATOM 1609 N N . GLY A 1 206 ? 1.277 -5.111 -33.448 1.00 72.06 206 GLY A N 1
ATOM 1610 C CA . GLY A 1 206 ? 2.584 -4.547 -33.777 1.00 72.06 206 GLY A CA 1
ATOM 1611 C C . GLY A 1 206 ? 2.541 -3.037 -34.028 1.00 72.06 206 GLY A C 1
ATOM 1612 O O . GLY A 1 206 ? 1.496 -2.388 -33.957 1.00 72.06 206 GLY A O 1
ATOM 1613 N N . GLY A 1 207 ? 3.712 -2.460 -34.288 1.00 83.19 207 GLY A N 1
ATOM 1614 C CA . GLY A 1 207 ? 3.870 -1.030 -34.539 1.00 83.19 207 GLY A CA 1
ATOM 1615 C C . GLY A 1 207 ? 5.200 -0.486 -34.037 1.00 83.19 207 GLY A C 1
ATOM 1616 O O . GLY A 1 207 ? 5.862 -1.090 -33.193 1.00 83.19 207 GLY A O 1
ATOM 1617 N N . GLU A 1 208 ? 5.591 0.674 -34.557 1.00 87.50 208 GLU A N 1
ATOM 1618 C CA . GLU A 1 208 ? 6.797 1.355 -34.097 1.00 87.50 208 GLU A CA 1
ATOM 1619 C C . GLU A 1 208 ? 6.581 1.929 -32.696 1.00 87.50 208 GLU A C 1
ATOM 1621 O O . GLU A 1 208 ? 5.634 2.680 -32.436 1.00 87.50 208 GLU A O 1
ATOM 1626 N N . ILE A 1 209 ? 7.483 1.580 -31.780 1.00 90.38 209 ILE A N 1
ATOM 1627 C CA . ILE A 1 209 ? 7.473 2.132 -30.430 1.00 90.38 209 ILE A CA 1
ATOM 1628 C C . ILE A 1 209 ? 7.943 3.584 -30.513 1.00 90.38 209 ILE A C 1
ATOM 1630 O O . ILE A 1 209 ? 9.018 3.842 -31.068 1.00 90.38 209 ILE A O 1
ATOM 1634 N N . PRO A 1 210 ? 7.196 4.550 -29.953 1.00 88.69 210 PRO A N 1
ATOM 1635 C CA . PRO A 1 210 ? 7.594 5.938 -30.068 1.00 88.69 210 PRO A CA 1
ATOM 1636 C C . PRO A 1 210 ? 8.952 6.183 -29.389 1.00 88.69 210 PRO A C 1
ATOM 1638 O O . PRO A 1 210 ? 9.271 5.577 -28.356 1.00 88.69 210 PRO A O 1
ATOM 1641 N N . PRO A 1 211 ? 9.754 7.130 -29.906 1.00 86.75 211 PRO A N 1
ATOM 1642 C CA . PRO A 1 211 ? 11.108 7.381 -29.412 1.00 86.75 211 PRO A CA 1
ATOM 1643 C C . PRO A 1 211 ? 11.138 7.796 -27.938 1.00 86.75 211 PRO A C 1
ATOM 1645 O O . PRO A 1 211 ? 12.136 7.596 -27.250 1.00 86.75 211 PRO A O 1
ATOM 1648 N N . LYS A 1 212 ? 10.038 8.351 -27.426 1.00 83.94 212 LYS A N 1
ATOM 1649 C CA . LYS A 1 212 ? 9.904 8.742 -26.026 1.00 83.94 212 LYS A CA 1
ATOM 1650 C C . LYS A 1 212 ? 9.919 7.529 -25.094 1.00 83.94 212 LYS A C 1
ATOM 1652 O O . LYS A 1 212 ? 10.721 7.502 -24.164 1.00 83.94 212 LYS A O 1
ATOM 1657 N N . THR A 1 213 ? 9.099 6.519 -25.382 1.00 89.56 213 THR A N 1
ATOM 1658 C CA . THR A 1 213 ? 9.088 5.251 -24.639 1.00 89.56 213 THR A CA 1
ATOM 1659 C C . THR A 1 213 ? 10.449 4.541 -24.721 1.00 89.56 213 THR A C 1
ATOM 1661 O O . THR A 1 213 ? 10.925 4.022 -23.711 1.00 89.56 213 THR A O 1
ATOM 1664 N N . LEU A 1 214 ? 11.136 4.597 -25.871 1.00 91.44 214 LEU A N 1
ATOM 1665 C CA . LEU A 1 214 ? 12.496 4.053 -26.016 1.00 91.44 214 LEU A CA 1
ATOM 1666 C C . LEU A 1 214 ? 13.514 4.751 -25.099 1.00 91.44 214 LEU A C 1
ATOM 1668 O O . LEU A 1 214 ? 14.314 4.086 -24.443 1.00 91.44 214 LEU A O 1
ATOM 1672 N N . ILE A 1 215 ? 13.479 6.085 -25.015 1.00 89.94 215 ILE A N 1
ATOM 1673 C CA . ILE A 1 215 ? 14.382 6.851 -24.140 1.00 89.94 215 ILE A CA 1
ATOM 1674 C C . ILE A 1 215 ? 14.056 6.603 -22.660 1.00 89.94 215 ILE A C 1
ATOM 1676 O O . ILE A 1 215 ? 14.965 6.444 -21.848 1.00 89.94 215 ILE A O 1
ATOM 1680 N N . GLU A 1 216 ? 12.773 6.526 -22.304 1.00 90.38 216 GLU A N 1
ATOM 1681 C CA . GLU A 1 216 ? 12.320 6.173 -20.953 1.00 90.38 216 GLU A CA 1
ATOM 1682 C C . GLU A 1 216 ? 12.848 4.788 -20.526 1.00 90.38 216 GLU A C 1
ATOM 1684 O O . GLU A 1 216 ? 13.386 4.630 -19.425 1.00 90.38 216 GLU A O 1
ATOM 1689 N N . ALA A 1 217 ? 12.774 3.797 -21.419 1.00 92.88 217 ALA A N 1
ATOM 1690 C CA . ALA A 1 217 ? 13.331 2.466 -21.196 1.00 92.88 217 ALA A CA 1
ATOM 1691 C C . ALA A 1 217 ? 14.873 2.475 -21.115 1.00 92.88 217 ALA A C 1
ATOM 1693 O O . ALA A 1 217 ? 15.444 1.819 -20.242 1.00 92.88 217 ALA A O 1
ATOM 1694 N N . ALA A 1 218 ? 15.557 3.266 -21.951 1.00 91.69 218 ALA A N 1
ATOM 1695 C CA . ALA A 1 218 ? 17.014 3.438 -21.901 1.00 91.69 218 ALA A CA 1
ATOM 1696 C C . ALA A 1 218 ? 17.498 4.044 -20.584 1.00 91.69 218 ALA A C 1
ATOM 1698 O O . ALA A 1 218 ? 18.506 3.616 -20.017 1.00 91.69 218 ALA A O 1
ATOM 1699 N N . GLN A 1 219 ? 16.756 5.017 -20.062 1.00 91.06 219 GLN A N 1
ATOM 1700 C CA . GLN A 1 219 ? 17.032 5.622 -18.770 1.00 91.06 219 GLN A CA 1
ATOM 1701 C C . GLN A 1 219 ? 16.905 4.603 -17.639 1.00 91.06 219 GLN A C 1
ATOM 1703 O O . GLN A 1 219 ? 17.765 4.580 -16.757 1.00 91.06 219 GLN A O 1
ATOM 1708 N N . MET A 1 220 ? 15.888 3.734 -17.679 1.00 91.62 220 MET A N 1
ATOM 1709 C CA . MET A 1 220 ? 15.788 2.611 -16.747 1.00 91.62 220 MET A CA 1
ATOM 1710 C C . MET A 1 220 ? 17.009 1.694 -16.874 1.00 91.62 220 MET A C 1
ATOM 1712 O O . MET A 1 220 ? 17.716 1.520 -15.885 1.00 91.62 220 MET A O 1
ATOM 1716 N N . ALA A 1 221 ? 17.307 1.179 -18.071 1.00 92.25 221 ALA A N 1
ATOM 1717 C CA . ALA A 1 221 ? 18.438 0.273 -18.282 1.00 92.25 221 ALA A CA 1
ATOM 1718 C C . ALA A 1 221 ? 19.755 0.868 -17.760 1.00 92.25 221 ALA A C 1
ATOM 1720 O O . ALA A 1 221 ? 20.492 0.204 -17.043 1.00 92.25 221 ALA A O 1
ATOM 1721 N N . THR A 1 222 ? 19.996 2.154 -18.029 1.00 91.31 222 THR A N 1
ATOM 1722 C CA . THR A 1 222 ? 21.189 2.884 -17.578 1.00 91.31 222 THR A CA 1
ATOM 1723 C C . THR A 1 222 ? 21.244 3.029 -16.052 1.00 91.31 222 THR A C 1
ATOM 1725 O O . THR A 1 222 ? 22.305 2.860 -15.451 1.00 91.31 222 THR A O 1
ATOM 1728 N N . CYS A 1 223 ? 20.117 3.331 -15.397 1.00 91.25 223 CYS A N 1
ATOM 1729 C CA . CYS A 1 223 ? 20.065 3.533 -13.945 1.00 91.25 223 CYS A CA 1
ATOM 1730 C C . CYS A 1 223 ? 20.230 2.238 -13.135 1.00 91.25 223 CYS A C 1
ATOM 1732 O O . CYS A 1 223 ? 20.601 2.316 -11.966 1.00 91.25 223 CYS A O 1
ATOM 1734 N N . TYR A 1 224 ? 19.974 1.070 -13.729 1.00 91.19 224 TYR A N 1
ATOM 1735 C CA . TYR A 1 224 ? 20.211 -0.243 -13.115 1.00 91.19 224 TYR A CA 1
ATOM 1736 C C . TYR A 1 224 ? 21.476 -0.906 -13.676 1.00 91.19 224 TYR A C 1
ATOM 1738 O O . TYR A 1 224 ? 21.480 -2.087 -14.006 1.00 91.19 224 TYR A O 1
ATOM 1746 N N . THR A 1 225 ? 22.549 -0.125 -13.790 1.00 89.94 225 THR A N 1
ATOM 1747 C CA . THR A 1 225 ? 23.904 -0.591 -14.121 1.00 89.94 225 THR A CA 1
ATOM 1748 C C . THR A 1 225 ? 24.887 -0.072 -13.071 1.00 89.94 225 THR A C 1
ATOM 1750 O O . THR A 1 225 ? 24.531 0.741 -12.209 1.00 89.94 225 THR A O 1
ATOM 1753 N N . GLU A 1 226 ? 26.159 -0.451 -13.183 1.00 88.44 226 GLU A N 1
ATOM 1754 C CA . GLU A 1 226 ? 27.238 0.156 -12.394 1.00 88.44 226 GLU A CA 1
ATOM 1755 C C . GLU A 1 226 ? 27.339 1.688 -12.566 1.00 88.44 226 GLU A C 1
ATOM 1757 O O . GLU A 1 226 ? 27.797 2.399 -11.665 1.00 88.44 226 GLU A O 1
ATOM 1762 N N . ALA A 1 227 ? 26.816 2.224 -13.673 1.00 89.19 227 ALA A N 1
ATOM 1763 C CA . ALA A 1 227 ? 26.786 3.650 -13.965 1.00 89.19 227 ALA A CA 1
ATOM 1764 C C . ALA A 1 227 ? 26.081 4.481 -12.880 1.00 89.19 227 ALA A C 1
ATOM 1766 O O . ALA A 1 227 ? 26.441 5.636 -12.656 1.00 89.19 227 ALA A O 1
ATOM 1767 N N . TRP A 1 228 ? 25.126 3.888 -12.151 1.00 90.75 228 TRP A N 1
ATOM 1768 C CA . TRP A 1 228 ? 24.461 4.537 -11.019 1.00 90.75 228 TRP A CA 1
ATOM 1769 C C . TRP A 1 228 ? 25.454 4.996 -9.947 1.00 90.75 228 TRP A C 1
ATOM 1771 O O . TRP A 1 228 ? 25.324 6.090 -9.398 1.00 90.75 228 TRP A O 1
ATOM 1781 N N . TRP A 1 229 ? 26.468 4.176 -9.676 1.00 86.19 229 TRP A N 1
ATOM 1782 C CA . TRP A 1 229 ? 27.466 4.432 -8.646 1.00 86.19 229 TRP A CA 1
ATOM 1783 C C . TRP A 1 229 ? 28.631 5.263 -9.142 1.00 86.19 229 TRP A C 1
ATOM 1785 O O . TRP A 1 229 ? 29.047 6.201 -8.462 1.00 86.19 229 TRP A O 1
ATOM 1795 N N . SER A 1 230 ? 29.125 4.949 -10.338 1.00 88.69 230 SER A N 1
ATOM 1796 C CA . SER A 1 230 ? 30.220 5.691 -10.961 1.00 88.69 230 SER A CA 1
ATOM 1797 C C . SER A 1 230 ? 29.786 7.059 -11.493 1.00 88.69 230 SER A C 1
ATOM 1799 O O . SER A 1 230 ? 30.629 7.858 -11.892 1.00 88.69 230 SER A O 1
ATOM 1801 N N . GLN A 1 231 ? 28.477 7.336 -11.508 1.00 87.62 231 GLN A N 1
ATOM 1802 C CA . GLN A 1 231 ? 27.867 8.543 -12.069 1.00 87.62 231 GLN A CA 1
ATOM 1803 C C . GLN A 1 231 ? 28.225 8.778 -13.547 1.00 87.62 231 GLN A C 1
ATOM 1805 O O . GLN A 1 231 ? 28.228 9.911 -14.030 1.00 87.62 231 GLN A O 1
ATOM 1810 N N . THR A 1 232 ? 28.506 7.694 -14.273 1.00 86.62 232 THR A N 1
ATOM 1811 C CA . THR A 1 232 ? 28.790 7.713 -15.713 1.00 86.62 232 THR A CA 1
ATOM 1812 C C . THR A 1 232 ? 27.487 7.584 -16.504 1.00 86.62 232 THR A C 1
ATOM 1814 O O . THR A 1 232 ? 26.487 7.099 -15.992 1.00 86.62 232 THR A O 1
ATOM 1817 N N . THR A 1 233 ? 27.449 8.039 -17.754 1.00 86.56 233 THR A N 1
ATOM 1818 C CA . THR A 1 233 ? 26.246 7.930 -18.603 1.00 86.56 233 THR A CA 1
ATOM 1819 C C . THR A 1 233 ? 26.555 7.106 -19.854 1.00 86.56 233 THR A C 1
ATOM 1821 O O . THR A 1 233 ? 26.863 7.681 -20.900 1.00 86.56 233 THR A O 1
ATOM 1824 N N . PRO A 1 234 ? 26.546 5.760 -19.750 1.00 87.75 234 PRO A N 1
ATOM 1825 C CA . PRO A 1 234 ? 26.845 4.882 -20.877 1.00 87.75 234 PRO A CA 1
ATOM 1826 C C . PRO A 1 234 ? 25.832 5.058 -22.016 1.00 87.75 234 PRO A C 1
ATOM 1828 O O . PRO A 1 234 ? 24.692 5.492 -21.810 1.00 87.75 234 PRO A O 1
ATOM 1831 N N . SER A 1 235 ? 26.258 4.708 -23.228 1.00 89.94 235 SER A N 1
ATOM 1832 C CA . SER A 1 235 ? 25.371 4.527 -24.377 1.00 89.94 235 SER A CA 1
ATOM 1833 C C . SER A 1 235 ? 24.386 3.392 -24.102 1.00 89.94 235 SER A C 1
ATOM 1835 O O . SER A 1 235 ? 24.676 2.438 -23.385 1.00 89.94 235 SER A O 1
ATOM 1837 N N . SER A 1 236 ? 23.193 3.489 -24.677 1.00 92.06 236 SER A N 1
ATOM 1838 C CA . SER A 1 236 ? 22.209 2.403 -24.677 1.00 92.06 236 SER A CA 1
ATOM 1839 C C . SER A 1 236 ? 21.849 2.057 -26.110 1.00 92.06 236 SER A C 1
ATOM 1841 O O . SER A 1 236 ? 21.924 2.917 -26.987 1.00 92.06 236 SER A O 1
ATOM 1843 N N . TRP A 1 237 ? 21.448 0.816 -26.351 1.00 93.62 237 TRP A N 1
ATOM 1844 C CA . TRP A 1 237 ? 21.018 0.366 -27.669 1.00 93.62 237 TRP A CA 1
ATOM 1845 C C . TRP A 1 237 ? 19.798 -0.542 -27.571 1.00 93.62 237 TRP A C 1
ATOM 1847 O O . TRP A 1 237 ? 19.552 -1.169 -26.538 1.00 93.62 237 TRP A O 1
ATOM 1857 N N . TRP A 1 238 ? 19.038 -0.615 -28.658 1.00 94.38 238 TRP A N 1
ATOM 1858 C CA . TRP A 1 238 ? 17.856 -1.458 -28.766 1.00 94.38 238 TRP A CA 1
ATOM 1859 C C . TRP A 1 238 ? 17.817 -2.225 -30.089 1.00 94.38 238 TRP A C 1
ATOM 1861 O O . TRP A 1 238 ? 18.438 -1.831 -31.080 1.00 94.38 238 TRP A O 1
ATOM 1871 N N . VAL A 1 239 ? 17.089 -3.338 -30.073 1.00 93.94 239 VAL A N 1
ATOM 1872 C CA . VAL A 1 239 ? 16.809 -4.225 -31.208 1.00 93.94 239 VAL A CA 1
ATOM 1873 C C . VAL A 1 239 ? 15.397 -4.788 -31.072 1.00 93.94 239 VAL A C 1
ATOM 1875 O O . VAL A 1 239 ? 14.836 -4.813 -29.976 1.00 93.94 239 VAL A O 1
ATOM 1878 N N . TYR A 1 240 ? 14.814 -5.259 -32.165 1.00 92.50 240 TYR A N 1
ATOM 1879 C CA . TYR A 1 240 ? 13.533 -5.958 -32.115 1.00 92.50 240 TYR A CA 1
ATOM 1880 C C . TYR A 1 240 ? 13.682 -7.377 -31.561 1.00 92.50 240 TYR A C 1
ATOM 1882 O O . TYR A 1 240 ? 14.740 -8.000 -31.663 1.00 92.50 240 TYR A O 1
ATOM 1890 N N . GLY A 1 241 ? 12.605 -7.924 -31.004 1.00 89.44 241 GLY A N 1
ATOM 1891 C CA . GLY A 1 241 ? 12.605 -9.242 -30.380 1.00 89.44 241 GLY A CA 1
ATOM 1892 C C . GLY A 1 241 ? 12.972 -10.366 -31.346 1.00 89.44 241 GLY A C 1
ATOM 1893 O O . GLY A 1 241 ? 13.731 -11.260 -30.978 1.00 89.44 241 GLY A O 1
ATOM 1894 N N . HIS A 1 242 ? 12.555 -10.279 -32.613 1.00 88.62 242 HIS A N 1
ATOM 1895 C CA . HIS A 1 242 ? 12.951 -11.238 -33.654 1.00 88.62 242 HIS A CA 1
ATOM 1896 C C . HIS A 1 242 ? 14.467 -11.261 -33.942 1.00 88.62 242 HIS A C 1
ATOM 1898 O O . HIS A 1 242 ? 14.978 -12.232 -34.501 1.00 88.62 242 HIS A O 1
ATOM 1904 N N . GLN A 1 243 ? 15.205 -10.213 -33.560 1.00 88.75 243 GLN A N 1
ATOM 1905 C CA . GLN A 1 243 ? 16.662 -10.140 -33.698 1.00 88.75 243 GLN A CA 1
ATOM 1906 C C . GLN A 1 243 ? 17.403 -10.835 -32.547 1.00 88.75 243 GLN A C 1
ATOM 1908 O O . GLN A 1 243 ? 18.616 -11.049 -32.630 1.00 88.75 243 GLN A O 1
ATOM 1913 N N . VAL A 1 244 ? 16.707 -11.193 -31.466 1.00 87.25 244 VAL A N 1
ATOM 1914 C CA . VAL A 1 244 ? 17.304 -11.819 -30.286 1.00 87.25 244 VAL A CA 1
ATOM 1915 C C . VAL A 1 244 ? 17.150 -13.334 -30.385 1.00 87.25 244 VAL A C 1
ATOM 1917 O O . VAL A 1 244 ? 16.057 -13.889 -30.321 1.00 87.25 244 VAL A O 1
ATOM 1920 N N . SER A 1 245 ? 18.277 -14.030 -30.526 1.00 80.38 245 SER A N 1
ATOM 1921 C CA . SER A 1 245 ? 18.317 -15.490 -30.566 1.00 80.38 245 SER A CA 1
ATOM 1922 C C . SER A 1 245 ? 18.248 -16.062 -29.152 1.00 80.38 245 SER A C 1
ATOM 1924 O O . SER A 1 245 ? 19.101 -15.773 -28.311 1.00 80.38 245 SER A O 1
ATOM 1926 N N . ARG A 1 246 ? 17.258 -16.929 -28.914 1.00 71.25 246 ARG A N 1
ATOM 1927 C CA . ARG A 1 246 ? 17.056 -17.634 -27.635 1.00 71.25 246 ARG A CA 1
ATOM 1928 C C . ARG A 1 246 ? 17.986 -18.845 -27.458 1.00 71.25 246 ARG A C 1
ATOM 1930 O O . ARG A 1 246 ? 18.194 -19.295 -26.332 1.00 71.25 246 ARG A O 1
ATOM 1937 N N . VAL A 1 247 ? 18.583 -19.320 -28.555 1.00 61.78 247 VAL A N 1
ATOM 1938 C CA . VAL A 1 247 ? 19.501 -20.469 -28.594 1.00 61.78 247 VAL A CA 1
ATOM 1939 C C . VAL A 1 247 ? 20.947 -20.012 -28.407 1.00 61.78 247 VAL A C 1
ATOM 1941 O O . VAL A 1 247 ? 21.416 -19.097 -29.091 1.00 61.78 247 VAL A O 1
ATOM 1944 N N . THR A 1 248 ? 21.651 -20.676 -27.495 1.00 55.94 248 THR A N 1
ATOM 1945 C CA . THR A 1 248 ? 23.086 -20.511 -27.237 1.00 55.94 248 THR A CA 1
ATOM 1946 C C . THR A 1 248 ? 23.882 -21.446 -28.140 1.00 55.94 248 THR A C 1
ATOM 1948 O O . THR A 1 248 ? 23.535 -22.617 -28.241 1.00 55.94 248 THR A O 1
ATOM 1951 N N . GLN A 1 249 ? 24.947 -20.967 -28.788 1.00 51.00 249 GLN A N 1
ATOM 1952 C CA . GLN A 1 249 ? 25.622 -21.741 -29.843 1.00 51.00 249 GLN A CA 1
ATOM 1953 C C . GLN A 1 249 ? 26.462 -22.940 -29.368 1.00 51.00 249 GLN A C 1
ATOM 1955 O O . GLN A 1 249 ? 26.814 -23.767 -30.195 1.00 51.00 249 GLN A O 1
ATOM 1960 N N . THR A 1 250 ? 26.757 -23.096 -28.078 1.00 44.41 250 THR A N 1
ATOM 1961 C CA . THR A 1 250 ? 27.628 -24.181 -27.583 1.00 44.41 250 THR A CA 1
ATOM 1962 C C . THR A 1 250 ? 27.530 -24.203 -26.067 1.00 44.41 250 THR A C 1
ATOM 1964 O O . THR A 1 250 ? 27.778 -23.151 -25.494 1.00 44.41 250 THR A O 1
ATOM 1967 N N . GLY A 1 251 ? 27.168 -25.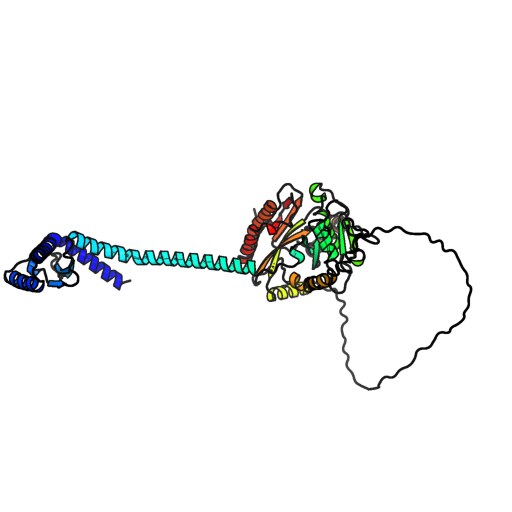343 -25.459 1.00 45.81 251 GLY A N 1
ATOM 1968 C CA . GLY A 1 251 ? 26.937 -25.683 -24.031 1.00 45.81 251 GLY A CA 1
ATOM 1969 C C . GLY A 1 251 ? 27.743 -25.036 -22.878 1.00 45.81 251 GLY A C 1
ATOM 1970 O O . GLY A 1 251 ? 27.952 -25.677 -21.857 1.00 45.81 251 GLY A O 1
ATOM 1971 N N . MET A 1 252 ? 28.169 -23.779 -22.973 1.00 45.62 252 MET A N 1
ATOM 1972 C CA . MET A 1 252 ? 28.708 -22.941 -21.905 1.00 45.62 252 MET A CA 1
ATOM 1973 C C . MET A 1 252 ? 27.763 -21.764 -21.647 1.00 45.62 252 MET A C 1
ATOM 1975 O O . MET A 1 252 ? 26.990 -21.347 -22.508 1.00 45.62 252 MET A O 1
ATOM 1979 N N . GLN A 1 253 ? 27.808 -21.270 -20.410 1.00 46.59 253 GLN A N 1
ATOM 1980 C CA . GLN A 1 253 ? 26.808 -20.405 -19.787 1.00 46.59 253 GLN A CA 1
ATOM 1981 C C . GLN A 1 253 ? 26.239 -19.308 -20.706 1.00 46.59 253 GLN A C 1
ATOM 1983 O O . GLN A 1 253 ? 26.922 -18.398 -21.163 1.00 46.59 253 GLN A O 1
ATOM 1988 N N . ALA A 1 254 ? 24.924 -19.402 -20.895 1.00 51.19 254 ALA A N 1
ATOM 1989 C CA . ALA A 1 254 ? 24.100 -18.690 -21.857 1.00 51.19 254 ALA A CA 1
ATOM 1990 C C . ALA A 1 254 ? 24.254 -17.159 -21.886 1.00 51.19 254 ALA A C 1
ATOM 1992 O O . ALA A 1 254 ? 23.758 -16.483 -20.985 1.00 51.19 254 ALA A O 1
ATOM 1993 N N . THR A 1 255 ? 24.845 -16.598 -22.939 1.00 60.81 255 THR A N 1
ATOM 1994 C CA . THR A 1 255 ? 24.704 -15.179 -23.310 1.00 60.81 255 THR A CA 1
ATOM 1995 C C . THR A 1 255 ? 23.623 -15.030 -24.386 1.00 60.81 255 THR A C 1
ATOM 1997 O O . THR A 1 255 ? 23.501 -15.867 -25.279 1.00 60.81 255 THR A O 1
ATOM 2000 N N . LEU A 1 256 ? 22.787 -13.991 -24.277 1.00 71.06 256 LEU A N 1
ATOM 2001 C CA . LEU A 1 256 ? 21.778 -13.657 -25.290 1.00 71.06 256 LEU A CA 1
ATOM 2002 C C . LEU A 1 256 ? 22.490 -13.181 -26.559 1.00 71.06 256 LEU A C 1
ATOM 2004 O O . LEU A 1 256 ? 23.268 -12.227 -26.509 1.00 71.06 256 LEU A O 1
ATOM 2008 N N . VAL A 1 257 ? 22.233 -13.838 -27.691 1.00 79.56 257 VAL A N 1
ATOM 2009 C CA . VAL A 1 257 ? 22.889 -13.504 -28.961 1.00 79.56 257 VAL A CA 1
ATOM 2010 C C . VAL A 1 257 ? 21.986 -12.574 -29.763 1.00 79.56 257 VAL A C 1
ATOM 2012 O O . VAL A 1 257 ? 20.911 -12.972 -30.210 1.00 79.56 257 VAL A O 1
ATOM 2015 N N . VAL A 1 258 ? 22.434 -11.337 -29.966 1.00 85.56 258 VAL A N 1
ATOM 2016 C CA . VAL A 1 258 ? 21.746 -10.341 -30.800 1.00 85.56 258 VAL A CA 1
ATOM 2017 C C . VAL A 1 258 ? 22.259 -10.432 -32.233 1.00 85.56 258 VAL A C 1
ATOM 2019 O O . VAL A 1 258 ? 23.467 -10.389 -32.460 1.00 85.56 258 VAL A O 1
ATOM 2022 N N . ARG A 1 259 ? 21.346 -10.558 -33.197 1.00 83.44 259 ARG A N 1
ATOM 2023 C CA . ARG A 1 259 ? 21.644 -10.635 -34.632 1.00 83.44 259 ARG A CA 1
ATOM 2024 C C . ARG A 1 259 ? 21.290 -9.317 -35.330 1.00 83.44 259 ARG A C 1
ATOM 2026 O O . ARG A 1 259 ? 20.252 -8.723 -35.061 1.00 83.44 259 ARG A O 1
ATOM 2033 N N . GLY A 1 260 ? 22.117 -8.897 -36.284 1.00 83.38 260 GLY A N 1
ATOM 2034 C CA . GLY A 1 260 ? 21.878 -7.689 -37.082 1.00 83.38 260 GLY A CA 1
ATOM 2035 C C . GLY A 1 260 ? 22.372 -6.393 -36.432 1.00 83.38 260 GLY A C 1
ATOM 2036 O O . GLY A 1 260 ? 23.207 -6.415 -35.526 1.00 83.38 260 GLY A O 1
ATOM 2037 N N . GLU A 1 261 ? 21.890 -5.262 -36.949 1.00 89.31 261 GLU A N 1
ATOM 2038 C CA . GLU A 1 261 ? 22.319 -3.922 -36.538 1.00 89.31 261 GLU A CA 1
ATOM 2039 C C . GLU A 1 261 ? 21.635 -3.474 -35.238 1.00 89.31 261 GLU A C 1
ATOM 2041 O O . GLU A 1 261 ? 20.458 -3.761 -35.002 1.00 89.31 261 GLU A O 1
ATOM 2046 N N . LYS A 1 262 ? 22.398 -2.780 -34.386 1.00 92.94 262 LYS A N 1
ATOM 2047 C CA . LYS A 1 262 ? 21.936 -2.226 -33.109 1.00 92.94 262 LYS A CA 1
ATOM 2048 C C . LYS A 1 262 ? 21.593 -0.752 -33.275 1.00 92.94 262 LYS A C 1
ATOM 2050 O O . LYS A 1 262 ? 22.413 0.019 -33.767 1.00 92.94 262 LYS A O 1
ATOM 2055 N N . ASN A 1 263 ? 20.435 -0.344 -32.768 1.00 93.12 263 ASN A N 1
ATOM 2056 C CA . ASN A 1 263 ? 20.017 1.053 -32.793 1.00 93.12 263 ASN A CA 1
ATOM 2057 C C . ASN A 1 263 ? 20.450 1.758 -31.506 1.00 93.12 263 ASN A C 1
ATOM 2059 O O . ASN A 1 263 ? 19.948 1.444 -30.427 1.00 93.12 263 ASN A O 1
ATOM 2063 N N . TYR A 1 264 ? 21.368 2.716 -31.605 1.00 92.88 264 TYR A N 1
ATOM 2064 C CA . TYR A 1 264 ? 21.883 3.446 -30.445 1.00 92.88 264 TYR A CA 1
ATOM 2065 C C . TYR A 1 264 ? 20.987 4.623 -30.053 1.00 92.88 264 TYR A C 1
ATOM 2067 O O . TYR A 1 264 ? 20.456 5.349 -30.894 1.00 92.88 264 TYR A O 1
ATOM 2075 N N . LEU A 1 265 ? 20.850 4.823 -28.746 1.00 89.56 265 LEU A N 1
ATOM 2076 C CA . LEU A 1 265 ? 20.089 5.901 -28.130 1.00 89.56 265 LEU A CA 1
ATOM 2077 C C . LEU A 1 265 ? 21.033 6.909 -27.466 1.00 89.56 265 LEU A C 1
ATOM 2079 O O . LEU A 1 265 ? 22.128 6.545 -27.026 1.00 89.56 265 LEU A O 1
ATOM 2083 N N . PRO A 1 266 ? 20.617 8.184 -27.367 1.00 84.81 266 PRO A N 1
ATOM 2084 C CA . PRO A 1 266 ? 21.400 9.194 -26.673 1.00 84.81 266 PRO A CA 1
ATOM 2085 C C . PRO A 1 266 ? 21.588 8.835 -25.193 1.00 84.81 266 PRO A C 1
ATOM 2087 O O . PRO A 1 266 ? 20.703 8.252 -24.558 1.00 84.81 266 PRO A O 1
ATOM 2090 N N . SER A 1 267 ? 22.729 9.239 -24.629 1.00 82.94 267 SER A N 1
ATOM 2091 C CA . SER A 1 267 ? 23.035 9.043 -23.211 1.00 82.94 267 SER A CA 1
ATOM 2092 C C . SER A 1 267 ? 21.941 9.635 -22.324 1.00 82.94 267 SER A C 1
ATOM 2094 O O . SER A 1 267 ? 21.578 10.810 -22.434 1.00 82.94 267 SER A O 1
ATOM 2096 N N . SER A 1 268 ? 21.425 8.802 -21.425 1.00 82.62 268 SER A N 1
ATOM 2097 C CA . SER A 1 268 ? 20.341 9.160 -20.514 1.00 82.62 268 SER A CA 1
ATOM 2098 C C . SER A 1 268 ? 20.878 9.688 -19.186 1.00 82.62 268 SER A C 1
ATOM 2100 O O . SER A 1 268 ? 21.958 9.315 -18.732 1.00 82.62 268 SER A O 1
ATOM 2102 N N . ILE A 1 269 ? 20.114 10.567 -18.536 1.00 85.50 269 ILE A N 1
ATOM 2103 C CA . ILE A 1 269 ? 20.464 11.068 -17.203 1.00 85.50 269 ILE A CA 1
ATOM 2104 C C . ILE A 1 269 ? 20.231 9.994 -16.132 1.00 85.50 269 ILE A C 1
ATOM 2106 O O . ILE A 1 269 ? 19.242 9.266 -16.171 1.00 85.50 269 ILE A O 1
ATOM 2110 N N . LEU A 1 270 ? 21.090 9.960 -15.111 1.00 88.69 270 LEU A N 1
ATOM 2111 C CA . LEU A 1 270 ? 20.921 9.089 -13.943 1.00 88.69 270 LEU A CA 1
ATOM 2112 C C . LEU A 1 270 ? 19.889 9.672 -12.975 1.00 88.69 270 LEU A C 1
ATOM 2114 O O . LEU A 1 270 ? 20.207 10.340 -11.987 1.00 88.69 270 LEU A O 1
ATOM 2118 N N . SER A 1 271 ? 18.618 9.471 -13.299 1.00 89.06 271 SER A N 1
ATOM 2119 C CA . SER A 1 271 ? 17.506 9.858 -12.443 1.00 89.06 271 SER A CA 1
ATOM 2120 C C . SER A 1 271 ? 16.339 8.916 -12.654 1.00 89.06 271 SER A C 1
ATOM 2122 O O . SER A 1 271 ? 15.890 8.718 -13.774 1.00 89.06 271 SER A O 1
ATOM 2124 N N . ILE A 1 272 ? 15.764 8.443 -11.564 1.00 90.81 272 ILE A N 1
ATOM 2125 C CA . ILE A 1 272 ? 14.538 7.644 -11.562 1.00 90.81 272 ILE A CA 1
ATOM 2126 C C . ILE A 1 272 ? 13.515 8.290 -10.635 1.00 90.81 272 ILE A C 1
ATOM 2128 O O . ILE A 1 272 ? 13.810 9.240 -9.913 1.00 90.81 272 ILE A O 1
ATOM 2132 N N . GLY A 1 273 ? 12.279 7.842 -10.722 1.00 90.31 273 GLY A N 1
ATOM 2133 C CA . GLY A 1 273 ? 11.126 8.293 -9.978 1.00 90.31 273 GLY A CA 1
ATOM 2134 C C . GLY A 1 273 ? 10.581 7.130 -9.180 1.00 90.31 273 GLY A C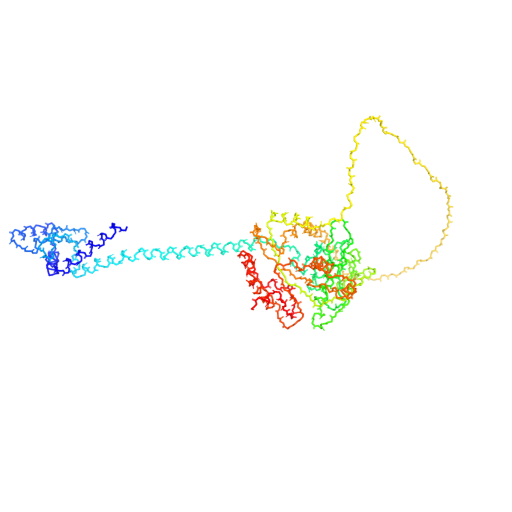 1
ATOM 2135 O O . GLY A 1 273 ? 10.563 6.004 -9.662 1.00 90.31 273 GLY A O 1
ATOM 2136 N N . PHE A 1 274 ? 10.150 7.413 -7.961 1.00 91.88 274 PHE A N 1
ATOM 2137 C CA . PHE A 1 274 ? 9.375 6.498 -7.140 1.00 91.88 274 PHE A CA 1
ATOM 2138 C C . PHE A 1 274 ? 7.987 7.086 -6.966 1.00 91.88 274 PHE A C 1
ATOM 2140 O O . PHE A 1 274 ? 7.857 8.247 -6.569 1.00 91.88 274 PHE A O 1
ATOM 2147 N N . GLY A 1 275 ? 6.959 6.301 -7.248 1.00 90.75 275 GLY A N 1
ATOM 2148 C CA . GLY A 1 275 ? 5.578 6.733 -7.106 1.00 90.75 275 GLY A CA 1
ATOM 2149 C C . GLY A 1 275 ? 4.647 5.578 -6.806 1.00 90.75 275 GLY A C 1
ATOM 2150 O O . GLY A 1 275 ? 5.053 4.418 -6.789 1.00 90.75 275 GLY A O 1
ATOM 2151 N N . ILE A 1 276 ? 3.401 5.928 -6.512 1.00 91.12 276 ILE A N 1
ATOM 2152 C CA . ILE A 1 276 ? 2.381 4.979 -6.076 1.00 91.12 276 ILE A CA 1
ATOM 2153 C C . ILE A 1 276 ? 1.245 4.981 -7.087 1.00 91.12 276 ILE A C 1
ATOM 2155 O O . ILE A 1 276 ? 0.705 6.039 -7.410 1.00 91.12 276 ILE A O 1
ATOM 2159 N N . LEU A 1 277 ? 0.897 3.785 -7.548 1.00 91.50 277 LEU A N 1
ATOM 2160 C CA . LEU A 1 277 ? -0.320 3.495 -8.291 1.00 91.50 277 LEU A CA 1
ATOM 2161 C C . LEU A 1 277 ? -1.330 2.838 -7.351 1.00 91.50 277 LEU A C 1
ATOM 2163 O O . LEU A 1 277 ? -0.953 2.114 -6.428 1.00 91.50 277 LEU A O 1
ATOM 2167 N N . PHE A 1 278 ? -2.609 3.080 -7.596 1.00 91.56 278 PHE A N 1
ATOM 2168 C CA . PHE A 1 278 ? -3.704 2.423 -6.897 1.00 91.56 278 PHE A CA 1
ATOM 2169 C C . PHE A 1 278 ? -4.429 1.509 -7.869 1.00 91.56 278 PHE A C 1
ATOM 2171 O O . PHE A 1 278 ? -4.791 1.939 -8.961 1.00 91.56 278 PHE A O 1
ATOM 2178 N N . CYS A 1 279 ? -4.630 0.263 -7.459 1.00 90.25 279 CYS A N 1
ATOM 2179 C CA . CYS A 1 279 ? -5.539 -0.636 -8.144 1.00 90.25 279 CYS A CA 1
ATOM 2180 C C . CYS A 1 279 ? -6.965 -0.273 -7.732 1.00 90.25 279 CYS A C 1
ATOM 2182 O O . CYS A 1 279 ? -7.270 -0.226 -6.532 1.00 90.25 279 CYS A O 1
ATOM 2184 N N . VAL A 1 280 ? -7.802 0.024 -8.719 1.00 90.38 280 VAL A N 1
ATOM 2185 C CA . VAL A 1 280 ? -9.214 0.358 -8.529 1.00 90.38 280 VAL A CA 1
ATOM 2186 C C . VAL A 1 280 ? -10.106 -0.786 -8.998 1.00 90.38 280 VAL A C 1
ATOM 2188 O O . VAL A 1 280 ? -9.674 -1.656 -9.753 1.00 90.38 280 VAL A O 1
ATOM 2191 N N . ASP A 1 281 ? -11.356 -0.791 -8.547 1.00 88.94 281 ASP A N 1
ATOM 2192 C CA . ASP A 1 281 ? -12.357 -1.730 -9.048 1.00 88.94 281 ASP A CA 1
ATOM 2193 C C . ASP A 1 281 ? -12.659 -1.514 -10.545 1.00 88.94 281 ASP A C 1
ATOM 2195 O O . ASP A 1 281 ? -12.408 -0.449 -11.116 1.00 88.94 281 ASP A O 1
ATOM 2199 N N . GLU A 1 282 ? -13.231 -2.530 -11.193 1.00 85.88 282 GLU A N 1
ATOM 2200 C CA . GLU A 1 282 ? -13.508 -2.511 -12.637 1.00 85.88 282 GLU A CA 1
ATOM 2201 C C . GLU A 1 282 ? -14.396 -1.328 -13.060 1.00 85.88 282 GLU A C 1
ATOM 2203 O O . GLU A 1 282 ? -14.185 -0.734 -14.121 1.00 85.88 282 GLU A O 1
ATOM 2208 N N . VAL A 1 283 ? -15.352 -0.922 -12.216 1.00 86.31 283 VAL A N 1
ATOM 2209 C CA . VAL A 1 283 ? -16.257 0.199 -12.513 1.00 86.31 283 VAL A CA 1
ATOM 2210 C C . VAL A 1 283 ? -15.496 1.525 -12.520 1.00 86.31 283 VAL A C 1
ATOM 2212 O O . VAL A 1 283 ? -15.638 2.317 -13.461 1.00 86.31 283 VAL A O 1
ATOM 2215 N N . SER A 1 284 ? -14.651 1.766 -11.513 1.00 86.44 284 SER A N 1
ATOM 2216 C CA . SER A 1 284 ? -13.799 2.958 -11.480 1.00 86.44 284 SER A CA 1
ATOM 2217 C C . SER A 1 284 ? -12.774 2.937 -12.615 1.00 86.44 284 SER A C 1
ATOM 2219 O O . SER A 1 284 ? -12.573 3.965 -13.266 1.00 86.44 284 SER A O 1
ATOM 2221 N N . ALA A 1 285 ? -12.183 1.780 -12.931 1.00 85.12 285 ALA A N 1
ATOM 2222 C CA . ALA A 1 285 ? -11.232 1.633 -14.036 1.00 85.12 285 ALA A CA 1
ATOM 2223 C C . ALA A 1 285 ? -11.847 2.084 -15.374 1.00 85.12 285 ALA A C 1
ATOM 2225 O O . ALA A 1 285 ? -11.279 2.923 -16.080 1.00 85.12 285 ALA A O 1
ATOM 2226 N N . HIS A 1 286 ? -13.069 1.638 -15.686 1.00 84.75 286 HIS A N 1
ATOM 2227 C CA . HIS A 1 286 ? -13.784 2.065 -16.893 1.00 84.75 286 HIS A CA 1
ATOM 2228 C C . HIS A 1 286 ? -14.069 3.574 -16.933 1.00 84.75 286 HIS A C 1
ATOM 2230 O O . HIS A 1 286 ? -14.026 4.190 -18.004 1.00 84.75 286 HIS A O 1
ATOM 2236 N N . LYS A 1 287 ? -14.346 4.201 -15.783 1.00 84.25 287 LYS A N 1
ATOM 2237 C CA . LYS A 1 287 ? -14.548 5.657 -15.686 1.00 84.25 287 LYS A CA 1
ATOM 2238 C C . LYS A 1 287 ? -13.269 6.422 -16.037 1.00 84.25 287 LYS A C 1
ATOM 2240 O O . LYS A 1 287 ? -13.328 7.390 -16.801 1.00 84.25 287 LYS A O 1
ATOM 2245 N N . HIS A 1 288 ? -12.119 5.972 -15.536 1.00 79.38 288 HIS A N 1
ATOM 2246 C CA . HIS A 1 288 ? -10.816 6.553 -15.879 1.00 79.38 288 HIS A CA 1
ATOM 2247 C C . HIS A 1 288 ? -10.452 6.325 -17.345 1.00 79.38 288 HIS A C 1
ATOM 2249 O O . HIS A 1 288 ? -10.015 7.263 -18.011 1.00 79.38 288 HIS A O 1
ATOM 2255 N N . GLN A 1 289 ? -10.726 5.138 -17.889 1.00 77.06 289 GLN A N 1
ATOM 2256 C CA . GLN A 1 289 ? -10.484 4.833 -19.300 1.00 77.06 289 GLN A CA 1
ATOM 2257 C C . GLN A 1 289 ? -11.285 5.754 -20.236 1.00 77.06 289 GLN A C 1
ATOM 2259 O O . GLN A 1 289 ? -10.729 6.310 -21.185 1.00 77.06 289 GLN A O 1
ATOM 2264 N N . LYS A 1 290 ? -12.571 5.991 -19.940 1.00 75.19 290 LYS A N 1
ATOM 2265 C CA . LYS A 1 290 ? -13.402 6.947 -20.694 1.00 75.19 290 LYS A CA 1
ATOM 2266 C C . LYS A 1 290 ? -12.854 8.370 -20.605 1.00 75.19 290 LYS A C 1
ATOM 2268 O O . LYS A 1 290 ? -12.817 9.078 -21.606 1.00 75.19 290 LYS A O 1
ATOM 2273 N N . LYS A 1 291 ? -12.390 8.789 -19.425 1.00 70.12 291 LYS A N 1
ATOM 2274 C CA . LYS A 1 291 ? -11.781 10.112 -19.237 1.00 70.12 291 LYS A CA 1
ATOM 2275 C C . LYS A 1 291 ? -10.504 10.272 -20.065 1.00 70.12 291 LYS A C 1
ATOM 2277 O O . LYS A 1 291 ? -10.327 11.314 -20.683 1.00 70.12 291 LYS A O 1
ATOM 2282 N N . LEU A 1 292 ? -9.651 9.249 -20.123 1.00 66.12 292 LEU A N 1
ATOM 2283 C CA . LEU A 1 292 ? -8.436 9.262 -20.944 1.00 66.12 292 LEU A CA 1
ATOM 2284 C C . LEU A 1 292 ? -8.756 9.377 -22.441 1.00 66.12 292 LEU A C 1
ATOM 2286 O O . LEU A 1 292 ? -8.118 10.162 -23.135 1.00 66.12 292 LEU A O 1
ATOM 2290 N N . GLN A 1 293 ? -9.787 8.677 -22.927 1.00 59.34 293 GLN A N 1
ATOM 2291 C CA . GLN A 1 293 ? -10.235 8.781 -24.325 1.00 59.34 293 GLN A CA 1
ATOM 2292 C C . GLN A 1 293 ? -10.765 10.177 -24.689 1.00 59.34 293 GLN A C 1
ATOM 2294 O O . GLN A 1 293 ? -10.608 10.607 -25.827 1.00 59.34 293 GLN A O 1
ATOM 2299 N N . LEU A 1 294 ? -11.352 10.901 -23.731 1.00 54.78 294 LEU A N 1
ATOM 2300 C CA . LEU A 1 294 ? -11.852 12.268 -23.926 1.00 54.78 294 LEU A CA 1
ATOM 2301 C C . LEU A 1 294 ? -10.746 13.338 -23.897 1.00 54.78 294 LEU A C 1
ATOM 2303 O O . LEU A 1 294 ? -10.958 14.443 -24.387 1.00 54.78 294 LEU A O 1
ATOM 2307 N N . VAL A 1 295 ? -9.584 13.035 -23.309 1.00 49.47 295 VAL A N 1
ATOM 2308 C CA . VAL A 1 295 ? -8.462 13.979 -23.160 1.00 49.47 295 VAL A CA 1
ATOM 2309 C C . VAL A 1 295 ? -7.525 13.966 -24.374 1.00 49.47 295 VAL A C 1
ATOM 2311 O O . VAL A 1 295 ? -6.814 14.944 -24.576 1.00 49.47 295 VAL A O 1
ATOM 2314 N N . VAL A 1 296 ? -7.545 12.923 -25.216 1.00 40.56 296 VAL A N 1
ATOM 2315 C CA . VAL A 1 296 ? -6.786 12.879 -26.482 1.00 40.56 296 VAL A CA 1
ATOM 2316 C C . VAL A 1 296 ? -7.506 13.726 -27.548 1.00 40.56 296 VAL A C 1
ATOM 2318 O O . VAL A 1 296 ? -8.535 13.285 -28.066 1.00 40.56 296 VAL A O 1
ATOM 2321 N N . PRO A 1 297 ? -7.008 14.918 -27.939 1.00 33.72 297 PRO A N 1
ATOM 2322 C CA . PRO A 1 297 ? -7.626 15.704 -28.999 1.00 33.72 297 PRO A CA 1
ATOM 2323 C C . PRO A 1 297 ? -7.147 15.186 -30.365 1.00 33.72 297 PRO A C 1
ATOM 2325 O O . PRO A 1 297 ? -5.948 15.099 -30.609 1.00 33.72 297 PRO A O 1
ATOM 2328 N N . LEU A 1 298 ? -8.104 14.857 -31.238 1.00 40.69 298 LEU A N 1
ATOM 2329 C CA . LEU A 1 298 ? -8.014 14.732 -32.702 1.00 40.69 298 LEU A CA 1
ATOM 2330 C C . LEU A 1 298 ? -6.660 14.305 -33.314 1.00 40.69 298 LEU A C 1
ATOM 2332 O O . LEU A 1 298 ? -5.859 15.130 -33.744 1.00 40.69 298 LEU A O 1
ATOM 2336 N N . ALA A 1 299 ? -6.508 13.000 -33.534 1.00 30.20 299 ALA A N 1
ATOM 2337 C CA . ALA A 1 299 ? -5.722 12.460 -34.645 1.00 30.20 299 ALA A CA 1
ATOM 2338 C C . ALA A 1 299 ? -6.386 11.182 -35.189 1.00 30.20 299 ALA A C 1
ATOM 2340 O O . ALA A 1 299 ? -5.796 10.108 -35.241 1.00 30.20 299 ALA A O 1
ATOM 2341 N N . ARG A 1 300 ? -7.661 11.283 -35.570 1.00 28.73 300 ARG A N 1
ATOM 2342 C CA . ARG A 1 300 ? -8.262 10.372 -36.550 1.00 28.73 300 ARG A CA 1
ATOM 2343 C C . ARG A 1 300 ? -8.768 11.244 -37.693 1.00 28.73 300 ARG A C 1
ATOM 2345 O O . ARG A 1 300 ? -9.597 12.112 -37.418 1.00 28.73 300 ARG A O 1
ATOM 2352 N N . PRO A 1 301 ? -8.297 11.065 -38.938 1.00 32.62 301 PRO A N 1
ATOM 2353 C CA . PRO A 1 301 ? -9.036 11.583 -40.075 1.00 32.62 301 PRO A CA 1
ATOM 2354 C C . PRO A 1 301 ? -10.409 10.910 -40.037 1.00 32.62 301 PRO A C 1
ATOM 2356 O O . PRO A 1 301 ? -10.505 9.683 -40.085 1.00 32.62 301 PRO A O 1
ATOM 2359 N N . GLN A 1 302 ? -11.456 11.709 -39.862 1.00 29.89 302 GLN A N 1
ATOM 2360 C CA . GLN A 1 302 ? -12.820 11.257 -40.069 1.00 29.89 302 GLN A CA 1
ATOM 2361 C C . GLN A 1 302 ? -12.984 11.045 -41.575 1.00 29.89 302 GLN A C 1
ATOM 2363 O O . GLN A 1 302 ? -13.011 12.006 -42.338 1.00 29.89 302 GLN A O 1
ATOM 2368 N N . LEU A 1 303 ? -13.026 9.787 -42.013 1.00 32.78 303 LEU A N 1
ATOM 2369 C CA . LEU A 1 303 ? -13.763 9.459 -43.226 1.00 32.78 303 LEU A CA 1
ATOM 2370 C C . LEU A 1 303 ? -15.235 9.531 -42.826 1.00 32.78 303 LEU A C 1
ATOM 2372 O O . LEU A 1 303 ? -15.735 8.658 -42.123 1.00 32.78 303 LEU A O 1
ATOM 2376 N N . GLU A 1 304 ? -15.873 10.644 -43.174 1.00 30.73 304 GLU A N 1
ATOM 2377 C CA . GLU A 1 304 ? -17.319 10.794 -43.085 1.00 30.73 304 GLU A CA 1
ATOM 2378 C C . GLU A 1 304 ? -17.970 9.807 -44.059 1.00 30.73 304 GLU A C 1
ATOM 2380 O O . GLU A 1 304 ? -17.828 9.926 -45.279 1.00 30.73 304 GLU A O 1
ATOM 2385 N N . ASP A 1 305 ? -18.693 8.834 -43.503 1.00 31.59 305 ASP A N 1
ATOM 2386 C CA . ASP A 1 305 ? -19.743 8.116 -44.214 1.00 31.59 305 ASP A CA 1
ATOM 2387 C C . ASP A 1 305 ? -20.816 9.134 -44.617 1.00 31.59 305 ASP A C 1
ATOM 2389 O O . ASP A 1 305 ? -21.606 9.603 -43.794 1.00 31.59 305 ASP A O 1
ATOM 2393 N N . SER A 1 306 ? -20.838 9.486 -45.899 1.00 30.00 306 SER A N 1
ATOM 2394 C CA . SER A 1 306 ? -21.982 10.137 -46.528 1.00 30.00 306 SER A CA 1
ATOM 2395 C C . SER A 1 306 ? -22.868 9.050 -47.129 1.00 30.00 306 SER A C 1
ATOM 2397 O O . SER A 1 306 ? -22.564 8.454 -48.160 1.00 30.00 306 SER A O 1
ATOM 2399 N N . LEU A 1 307 ? -23.969 8.769 -46.434 1.00 32.44 307 LEU A N 1
ATOM 2400 C CA . LEU A 1 307 ? -25.099 8.029 -46.977 1.00 32.44 307 LEU A CA 1
ATOM 2401 C C . LEU A 1 307 ? -25.884 8.960 -47.910 1.00 32.44 307 LEU A C 1
ATOM 2403 O O . LEU A 1 307 ? -26.550 9.880 -47.440 1.00 32.44 307 LEU A O 1
ATOM 2407 N N . GLU A 1 308 ? -25.855 8.679 -49.210 1.00 29.23 308 GLU A N 1
ATOM 2408 C CA . GLU A 1 308 ? -26.972 8.992 -50.102 1.00 29.23 308 GLU A CA 1
ATOM 2409 C C . GLU A 1 308 ? -27.625 7.676 -50.539 1.00 29.23 308 GLU A C 1
ATOM 2411 O O . GLU A 1 308 ? -27.003 6.799 -51.142 1.00 29.23 308 GLU A O 1
ATOM 2416 N N . GLU A 1 309 ? -28.896 7.525 -50.168 1.00 32.09 309 GLU A N 1
ATOM 2417 C CA . GLU A 1 309 ? -29.785 6.459 -50.618 1.00 32.09 309 GLU A CA 1
ATOM 2418 C C . GLU A 1 309 ? -30.089 6.618 -52.118 1.00 32.09 309 GLU A C 1
ATOM 2420 O O . GLU A 1 309 ? -30.363 7.726 -52.574 1.00 32.09 309 GLU A O 1
ATOM 2425 N N . THR A 1 310 ? -30.126 5.517 -52.884 1.00 23.23 310 THR A N 1
ATOM 2426 C CA . THR A 1 310 ? -31.316 5.095 -53.666 1.00 23.23 310 THR A CA 1
ATOM 2427 C C . THR A 1 310 ? -31.086 3.819 -54.509 1.00 23.23 310 THR A C 1
ATOM 2429 O O . THR A 1 310 ? -30.222 3.747 -55.374 1.00 23.23 310 THR A O 1
ATOM 2432 N N . SER A 1 311 ? -31.947 2.826 -54.242 1.00 22.41 311 SER A N 1
ATOM 2433 C CA . SER A 1 311 ? -32.547 1.789 -55.118 1.00 22.41 311 SER A CA 1
ATOM 2434 C C . SER A 1 311 ? -31.712 0.820 -55.993 1.00 22.41 311 SER A C 1
ATOM 2436 O O . SER A 1 311 ? -31.204 1.179 -57.048 1.00 22.41 311 SER A O 1
ATOM 2438 N N . PHE A 1 312 ? -31.763 -0.463 -55.591 1.00 25.22 312 PHE A N 1
ATOM 2439 C CA . PHE A 1 312 ? -32.145 -1.684 -56.347 1.00 25.22 312 PHE A CA 1
ATOM 2440 C C . PHE A 1 312 ? -31.964 -1.734 -57.885 1.00 25.22 312 PHE A C 1
ATOM 2442 O O . PHE A 1 312 ? -32.682 -1.019 -58.570 1.00 25.22 312 PHE A O 1
ATOM 2449 N N . VAL A 1 313 ? -31.170 -2.701 -58.401 1.00 24.83 313 VAL A N 1
ATOM 2450 C CA . VAL A 1 313 ? -31.572 -3.805 -59.329 1.00 24.83 313 VAL A CA 1
ATOM 2451 C C . VAL A 1 313 ? -30.507 -4.933 -59.304 1.00 24.83 313 VAL A C 1
ATOM 2453 O O . VAL A 1 313 ? -29.309 -4.673 -59.394 1.00 24.83 313 VAL A O 1
ATOM 2456 N N . ASP A 1 314 ? -30.973 -6.184 -59.202 1.00 25.31 314 ASP A N 1
ATOM 2457 C CA . ASP A 1 314 ? -30.255 -7.468 -59.331 1.00 25.31 314 ASP A CA 1
ATOM 2458 C C . ASP A 1 314 ? -29.435 -7.629 -60.622 1.00 25.31 314 ASP A C 1
ATOM 2460 O O . ASP A 1 314 ? -30.018 -7.378 -61.665 1.00 25.31 314 ASP A O 1
ATOM 2464 N N . ILE A 1 315 ? -28.210 -8.206 -60.587 1.00 25.41 315 ILE A N 1
ATOM 2465 C CA . ILE A 1 315 ? -27.724 -9.272 -61.515 1.00 25.41 315 ILE A CA 1
ATOM 2466 C C . ILE A 1 315 ? -26.576 -10.085 -60.858 1.00 25.41 315 ILE A C 1
ATOM 2468 O O . ILE A 1 315 ? -25.587 -9.539 -60.375 1.00 25.41 315 ILE A O 1
ATOM 2472 N N . ALA A 1 316 ? -26.706 -11.416 -60.888 1.00 25.61 316 ALA A N 1
ATOM 2473 C CA . ALA A 1 316 ? -25.770 -12.443 -60.411 1.00 25.61 316 ALA A CA 1
ATOM 2474 C C . ALA A 1 316 ? -24.347 -12.423 -61.043 1.00 25.61 316 ALA A C 1
ATOM 2476 O O . ALA A 1 316 ? -24.177 -11.973 -62.178 1.00 25.61 316 ALA A O 1
ATOM 2477 N N . PRO A 1 317 ? -23.321 -13.012 -60.383 1.00 28.98 317 PRO A N 1
ATOM 2478 C CA . PRO A 1 317 ? -21.952 -13.064 -60.896 1.00 28.98 317 PRO A CA 1
ATOM 2479 C C . PRO A 1 317 ? -21.670 -14.358 -61.672 1.00 28.98 317 PRO A C 1
ATOM 2481 O O . PRO A 1 317 ? -22.180 -15.419 -61.310 1.00 28.98 317 PRO A O 1
ATOM 2484 N N . LYS A 1 318 ? -20.781 -14.299 -62.680 1.00 22.28 318 LYS A N 1
ATOM 2485 C CA . LYS A 1 318 ? -19.888 -15.405 -63.106 1.00 22.28 318 LYS A CA 1
ATOM 2486 C C . LYS A 1 318 ? -18.830 -14.925 -64.135 1.00 22.28 318 LYS A C 1
ATOM 2488 O O . LYS A 1 318 ? -18.971 -13.842 -64.686 1.00 22.28 318 LYS A O 1
ATOM 2493 N N . PRO A 1 319 ? -17.729 -15.679 -64.357 1.00 31.92 319 PRO A N 1
ATOM 2494 C CA . PRO A 1 319 ? -16.344 -15.201 -64.232 1.00 31.92 319 PRO A CA 1
ATOM 2495 C C . PRO A 1 319 ? -15.551 -15.370 -65.546 1.00 31.92 319 PRO A C 1
ATOM 2497 O O . PRO A 1 319 ? -16.142 -15.786 -66.540 1.00 31.92 319 PRO A O 1
ATOM 2500 N N . ARG A 1 320 ? -14.221 -15.126 -65.543 1.00 20.91 320 ARG A N 1
ATOM 2501 C CA . ARG A 1 320 ? -13.143 -15.701 -66.418 1.00 20.91 320 ARG A CA 1
ATOM 2502 C C . ARG A 1 320 ? -11.912 -14.765 -66.401 1.00 20.91 320 ARG A C 1
ATOM 2504 O O . ARG A 1 320 ? -12.097 -13.570 -66.270 1.00 20.91 320 ARG A O 1
ATOM 2511 N N . LYS A 1 321 ? -10.647 -15.164 -66.595 1.00 21.52 321 LYS A N 1
ATOM 2512 C CA . LYS A 1 321 ? -9.915 -16.444 -66.702 1.00 21.52 321 LYS A CA 1
ATOM 2513 C C . LYS A 1 321 ? -8.411 -16.093 -66.685 1.00 21.52 321 LYS A C 1
ATOM 2515 O O . LYS A 1 321 ? -8.020 -15.076 -67.244 1.00 21.52 321 LYS A O 1
ATOM 2520 N N . LYS A 1 322 ? -7.589 -16.987 -66.125 1.00 27.02 322 LYS A N 1
ATOM 2521 C CA . LYS A 1 322 ? -6.122 -17.065 -66.294 1.00 27.02 322 LYS A CA 1
ATOM 2522 C C . LYS A 1 322 ? -5.722 -17.406 -67.740 1.00 27.02 322 LYS A C 1
ATOM 2524 O O . LYS A 1 322 ? -6.512 -18.060 -68.425 1.00 27.02 322 LYS A O 1
ATOM 2529 N N . LYS A 1 323 ? -4.476 -17.081 -68.120 1.00 21.50 323 LYS A N 1
ATOM 2530 C CA . LYS A 1 323 ? -3.549 -17.805 -69.037 1.00 21.50 323 LYS A CA 1
ATOM 2531 C C . LYS A 1 323 ? -2.291 -16.935 -69.258 1.00 21.50 323 LYS A C 1
ATOM 2533 O O . LYS A 1 323 ? -2.443 -15.725 -69.291 1.00 21.50 323 LYS A O 1
ATOM 2538 N N . ASN A 1 324 ? -1.071 -17.407 -69.515 1.00 21.42 324 ASN A N 1
ATOM 2539 C CA . ASN A 1 324 ? -0.350 -18.678 -69.354 1.00 21.42 324 ASN A CA 1
ATOM 2540 C C . ASN A 1 324 ? 1.126 -18.405 -69.748 1.00 21.42 324 ASN A C 1
ATOM 2542 O O . ASN A 1 324 ? 1.389 -17.503 -70.538 1.00 21.42 324 ASN A O 1
ATOM 2546 N N . LEU A 1 325 ? 2.040 -19.230 -69.233 1.00 23.61 325 LEU A N 1
ATOM 2547 C CA . LEU A 1 325 ? 3.458 -19.391 -69.611 1.00 23.61 325 LEU A CA 1
ATOM 2548 C C . LEU A 1 325 ? 3.625 -20.217 -70.918 1.00 23.61 325 LEU A C 1
ATOM 2550 O O . LEU A 1 325 ? 2.669 -20.890 -71.315 1.00 23.61 325 LEU A O 1
ATOM 2554 N N . PRO A 1 326 ? 4.833 -20.264 -71.521 1.00 25.25 326 PRO A N 1
ATOM 2555 C CA . PRO A 1 326 ? 5.483 -21.561 -71.855 1.00 25.25 326 PRO A CA 1
ATOM 2556 C C . PRO A 1 326 ? 7.023 -21.570 -71.562 1.00 25.25 326 PRO A C 1
ATOM 2558 O O . PRO A 1 326 ? 7.637 -20.517 -71.675 1.00 25.25 326 PRO A O 1
ATOM 2561 N N . THR A 1 327 ? 7.692 -22.578 -70.945 1.00 20.70 327 THR A N 1
ATOM 2562 C CA . THR A 1 327 ? 8.213 -23.931 -71.379 1.00 20.70 327 THR A CA 1
ATOM 2563 C C . THR A 1 327 ? 9.050 -23.945 -72.682 1.00 20.70 327 THR A C 1
ATOM 2565 O O . THR A 1 327 ? 8.624 -23.283 -73.615 1.00 20.70 327 THR A O 1
ATOM 2568 N N . LYS A 1 328 ? 10.199 -24.634 -72.904 1.00 22.84 328 LYS A N 1
ATOM 2569 C CA . LYS A 1 328 ? 11.012 -25.779 -72.362 1.00 22.84 328 LYS A CA 1
ATOM 2570 C C . LYS A 1 328 ? 12.519 -25.551 -72.756 1.00 22.84 328 LYS A C 1
ATOM 2572 O O . LYS A 1 328 ? 12.757 -24.625 -73.516 1.00 22.84 328 LYS A O 1
ATOM 2577 N N . GLU A 1 329 ? 13.562 -26.245 -72.260 1.00 21.19 329 GLU A N 1
ATOM 2578 C CA . GLU A 1 329 ? 14.104 -27.567 -72.703 1.00 21.19 329 GLU A CA 1
ATOM 2579 C C . GLU A 1 329 ? 15.332 -28.033 -71.858 1.00 21.19 329 GLU A C 1
ATOM 2581 O O . GLU A 1 329 ? 15.886 -27.263 -71.077 1.00 21.19 329 GLU A O 1
ATOM 2586 N N . GLU A 1 330 ? 15.693 -29.318 -72.002 1.00 21.38 330 GLU A N 1
ATOM 2587 C CA . GLU A 1 330 ? 16.554 -30.194 -71.174 1.00 21.38 330 GLU A CA 1
ATOM 2588 C C . GLU A 1 330 ? 18.066 -30.251 -71.555 1.00 21.38 330 GLU A C 1
ATOM 2590 O O . GLU A 1 330 ? 18.447 -29.867 -72.653 1.00 21.38 330 GLU A O 1
ATOM 2595 N N . GLU A 1 331 ? 18.883 -30.847 -70.653 1.00 22.25 331 GLU A N 1
ATOM 2596 C CA . GLU A 1 331 ? 19.857 -31.970 -70.855 1.00 22.25 331 GLU A CA 1
ATOM 2597 C C . GLU A 1 331 ? 21.343 -31.862 -70.353 1.00 22.25 331 GLU A C 1
ATOM 2599 O O . GLU A 1 331 ? 22.158 -31.105 -70.864 1.00 22.25 331 GLU A O 1
ATOM 2604 N N . LYS A 1 332 ? 21.671 -32.756 -69.384 1.00 21.42 332 LYS A N 1
ATOM 2605 C CA . LYS A 1 332 ? 22.852 -33.652 -69.117 1.00 21.42 332 LYS A CA 1
ATOM 2606 C C . LYS A 1 332 ? 24.355 -33.249 -69.210 1.00 21.42 332 LYS A C 1
ATOM 2608 O O . LYS A 1 332 ? 24.835 -32.863 -70.268 1.00 21.42 332 LYS A O 1
ATOM 2613 N N . ARG A 1 333 ? 25.118 -33.658 -68.156 1.00 22.34 333 ARG A N 1
ATOM 2614 C CA . ARG A 1 333 ? 26.435 -34.409 -68.050 1.00 22.34 333 ARG A CA 1
ATOM 2615 C C . ARG A 1 333 ? 26.920 -34.329 -66.560 1.00 22.34 333 ARG A C 1
ATOM 2617 O O . ARG A 1 333 ? 26.929 -33.218 -66.056 1.00 22.34 333 ARG A O 1
ATOM 2624 N N . LYS A 1 334 ? 27.064 -35.359 -65.684 1.00 21.80 334 LYS A N 1
ATOM 2625 C CA . LYS A 1 334 ? 28.025 -36.506 -65.497 1.00 21.80 334 LYS A CA 1
ATOM 2626 C C . LYS A 1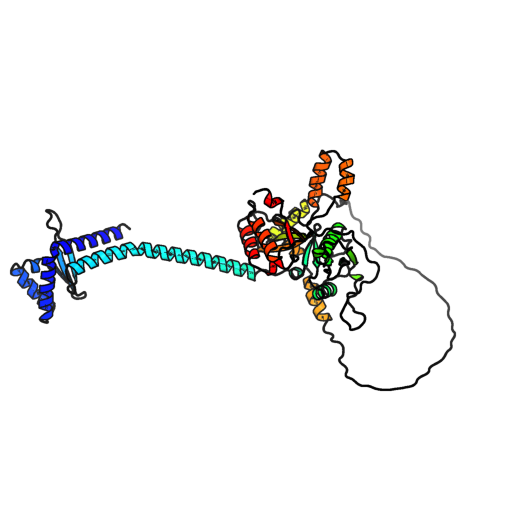 334 ? 29.513 -36.106 -65.657 1.00 21.80 334 LYS A C 1
ATOM 2628 O O . LYS A 1 334 ? 29.796 -35.512 -66.687 1.00 21.80 334 LYS A O 1
ATOM 2633 N N . GLU A 1 335 ? 30.511 -36.366 -64.784 1.00 24.59 335 GLU A N 1
ATOM 2634 C CA . GLU A 1 335 ? 30.843 -37.408 -63.757 1.00 24.59 335 GLU A CA 1
ATOM 2635 C C . GLU A 1 335 ? 32.169 -36.969 -62.972 1.00 24.59 335 GLU A C 1
ATOM 2637 O O . GLU A 1 335 ? 32.522 -35.805 -63.155 1.00 24.59 335 GLU A O 1
ATOM 2642 N N . PRO A 1 336 ? 32.956 -37.762 -62.171 1.00 32.12 336 PRO A N 1
ATOM 2643 C CA . PRO A 1 336 ? 32.827 -38.055 -60.712 1.00 32.12 336 PRO A CA 1
ATOM 2644 C C . PRO A 1 336 ? 34.168 -38.044 -59.860 1.00 32.12 336 PRO A C 1
ATOM 2646 O O . PRO A 1 336 ? 35.205 -37.636 -60.371 1.00 32.12 336 PRO A O 1
ATOM 2649 N N . LEU A 1 337 ? 34.124 -38.590 -58.613 1.00 22.12 337 LEU A N 1
ATOM 2650 C CA . LEU A 1 337 ? 35.213 -39.145 -57.731 1.00 22.12 337 LEU A CA 1
ATOM 2651 C C . LEU A 1 337 ? 36.094 -38.136 -56.933 1.00 22.12 337 LEU A C 1
ATOM 2653 O O . LEU A 1 337 ? 36.403 -37.070 -57.442 1.00 22.12 337 LEU A O 1
ATOM 2657 N N . ASP A 1 338 ? 36.468 -38.319 -55.653 1.00 22.08 338 ASP A N 1
ATOM 2658 C CA . ASP A 1 338 ? 36.942 -39.519 -54.933 1.00 22.08 338 ASP A CA 1
ATOM 2659 C C . ASP A 1 338 ? 36.450 -39.649 -53.471 1.00 22.08 338 ASP A C 1
ATOM 2661 O O . ASP A 1 338 ? 36.226 -38.670 -52.757 1.00 22.08 338 ASP A O 1
ATOM 2665 N N . VAL A 1 339 ? 36.352 -40.910 -53.037 1.00 22.73 339 VAL A N 1
ATOM 2666 C CA . VAL A 1 339 ? 36.143 -41.400 -51.667 1.00 22.73 339 VAL A CA 1
ATOM 2667 C C . VAL A 1 339 ? 37.495 -41.855 -51.112 1.00 22.73 339 VAL A C 1
ATOM 2669 O O . VAL A 1 339 ? 38.201 -42.598 -51.787 1.00 22.73 339 VAL A O 1
ATOM 2672 N N . ALA A 1 340 ? 37.811 -41.499 -49.868 1.00 24.95 340 ALA A N 1
ATOM 2673 C CA . ALA A 1 340 ? 38.762 -42.242 -49.043 1.00 24.95 340 ALA A CA 1
ATOM 2674 C C . ALA A 1 340 ? 38.159 -42.418 -47.641 1.00 24.95 340 ALA A C 1
ATOM 2676 O O . ALA A 1 340 ? 37.869 -41.441 -46.950 1.00 24.95 340 ALA A O 1
ATOM 2677 N N . GLN A 1 341 ? 37.905 -43.680 -47.296 1.00 22.22 341 GLN A N 1
ATOM 2678 C CA . GLN A 1 341 ? 37.604 -44.183 -45.956 1.00 22.22 341 GLN A CA 1
ATOM 2679 C C . GLN A 1 341 ? 38.914 -44.593 -45.272 1.00 22.22 341 GLN A C 1
ATOM 2681 O O . GLN A 1 341 ? 39.857 -44.934 -45.978 1.00 22.22 341 GLN A O 1
ATOM 2686 N N . GLU A 1 342 ? 38.918 -44.567 -43.939 1.00 23.06 342 GLU A N 1
ATOM 2687 C CA . GLU A 1 342 ? 39.570 -45.492 -42.979 1.00 23.06 342 GLU A CA 1
ATOM 2688 C C . GLU A 1 342 ? 39.417 -44.804 -41.601 1.00 23.06 342 GLU A C 1
ATOM 2690 O O . GLU A 1 342 ? 39.847 -43.664 -41.430 1.00 23.06 342 GLU A O 1
ATOM 2695 N N . ASP A 1 343 ? 38.509 -45.229 -40.718 1.00 23.06 343 ASP A N 1
ATOM 2696 C CA . ASP A 1 343 ? 38.500 -46.406 -39.815 1.00 23.06 343 ASP A CA 1
ATOM 2697 C C . ASP A 1 343 ? 38.755 -45.936 -38.366 1.00 23.06 343 ASP A C 1
ATOM 2699 O O . ASP A 1 343 ? 39.746 -45.282 -38.062 1.00 23.06 343 ASP A O 1
ATOM 2703 N N . GLU A 1 344 ? 37.687 -45.964 -37.561 1.00 23.86 344 GLU A N 1
ATOM 2704 C CA . GLU A 1 344 ? 37.543 -46.725 -36.307 1.00 23.86 344 GLU A CA 1
ATOM 2705 C C . GLU A 1 344 ? 38.423 -46.266 -35.132 1.00 23.86 344 GLU A C 1
ATOM 2707 O O . GLU A 1 344 ? 39.621 -46.497 -35.104 1.00 23.86 344 GLU A O 1
ATOM 2712 N N . GLU A 1 345 ? 37.783 -45.734 -34.083 1.00 24.91 345 GLU A N 1
ATOM 2713 C CA . GLU A 1 345 ? 37.866 -46.362 -32.758 1.00 24.91 345 GLU A CA 1
ATOM 2714 C C . GLU A 1 345 ? 36.779 -45.834 -31.809 1.00 24.91 345 GLU A C 1
ATOM 2716 O O . GLU A 1 345 ? 36.472 -44.644 -31.723 1.00 24.91 345 GLU A O 1
ATOM 2721 N N . ALA A 1 346 ? 36.152 -46.784 -31.123 1.00 23.67 346 ALA A N 1
ATOM 2722 C CA . ALA A 1 346 ? 35.009 -46.606 -30.254 1.00 23.67 346 ALA A CA 1
ATOM 2723 C C . ALA A 1 346 ? 35.407 -46.094 -28.861 1.00 23.67 346 ALA A C 1
ATOM 2725 O O . ALA A 1 346 ? 36.290 -46.645 -28.203 1.00 23.67 346 ALA A O 1
ATOM 2726 N N . HIS A 1 347 ? 34.628 -45.151 -28.330 1.00 26.94 347 HIS A N 1
ATOM 2727 C CA . HIS A 1 347 ? 34.387 -45.100 -26.892 1.00 26.94 347 HIS A CA 1
ATOM 2728 C C . HIS A 1 347 ? 32.911 -44.825 -26.617 1.00 26.94 347 HIS A C 1
ATOM 2730 O O . HIS A 1 347 ? 32.383 -43.749 -26.885 1.00 26.94 347 HIS A O 1
ATOM 2736 N N . GLN A 1 348 ? 32.240 -45.864 -26.123 1.00 23.88 348 GLN A N 1
ATOM 2737 C CA . GLN A 1 348 ? 30.899 -45.802 -25.566 1.00 23.88 348 GLN A CA 1
ATOM 2738 C C . GLN A 1 348 ? 30.958 -45.019 -24.253 1.00 23.88 348 GLN A C 1
ATOM 2740 O O . GLN A 1 348 ? 31.627 -45.454 -23.321 1.00 23.88 348 GLN A O 1
ATOM 2745 N N . GLN A 1 349 ? 30.217 -43.918 -24.157 1.00 28.45 349 GLN A N 1
ATOM 2746 C CA . GLN A 1 349 ? 29.681 -43.438 -22.885 1.00 28.45 349 GLN A CA 1
ATOM 2747 C C . GLN A 1 349 ? 28.298 -42.823 -23.134 1.00 28.45 349 GLN A C 1
ATOM 2749 O O . GLN A 1 349 ? 28.162 -41.748 -23.703 1.00 28.45 349 GLN A O 1
ATOM 2754 N N . GLU A 1 350 ? 27.307 -43.649 -22.794 1.00 26.17 350 GLU A N 1
ATOM 2755 C CA . GLU A 1 350 ? 25.919 -43.396 -22.391 1.00 26.17 350 GLU A CA 1
ATOM 2756 C C . GLU A 1 350 ? 25.144 -42.229 -23.027 1.00 26.17 350 GLU A C 1
ATOM 2758 O O . GLU A 1 350 ? 25.358 -41.050 -22.760 1.00 26.17 350 GLU A O 1
ATOM 2763 N N . LEU A 1 351 ? 24.127 -42.619 -23.805 1.00 27.09 351 LEU A N 1
ATOM 2764 C CA . LEU A 1 351 ? 23.009 -41.777 -24.205 1.00 27.09 351 LEU A CA 1
ATOM 2765 C C . LEU A 1 351 ? 22.222 -41.292 -22.976 1.00 27.09 351 LEU A C 1
ATOM 2767 O O . LEU A 1 351 ? 21.645 -42.102 -22.251 1.00 27.09 351 LEU A O 1
ATOM 2771 N N . GLN A 1 352 ? 22.056 -39.979 -22.853 1.00 26.83 352 GLN A N 1
ATOM 2772 C CA . GLN A 1 352 ? 20.792 -39.390 -22.414 1.00 26.83 352 GLN A CA 1
ATOM 2773 C C . GLN A 1 352 ? 20.312 -38.476 -23.545 1.00 26.83 352 GLN A C 1
ATOM 2775 O O . GLN A 1 352 ? 21.015 -37.553 -23.955 1.00 26.83 352 GLN A O 1
ATOM 2780 N N . GLY A 1 353 ? 19.168 -38.833 -24.133 1.00 25.86 353 GLY A N 1
ATOM 2781 C CA . GLY A 1 353 ? 18.488 -38.037 -25.154 1.00 25.86 353 GLY A CA 1
ATOM 2782 C C . GLY A 1 353 ? 17.960 -36.714 -24.584 1.00 25.86 353 GLY A C 1
ATOM 2783 O O . GLY A 1 353 ? 17.957 -36.536 -23.367 1.00 25.86 353 GLY A O 1
ATOM 2784 N N . PRO A 1 354 ? 17.548 -35.777 -25.453 1.00 33.12 354 PRO A N 1
ATOM 2785 C CA . PRO A 1 354 ? 17.125 -34.445 -25.039 1.00 33.12 354 PRO A CA 1
ATOM 2786 C C . PRO A 1 354 ? 15.830 -34.522 -24.223 1.00 33.12 354 PRO A C 1
ATOM 2788 O O . PRO A 1 354 ? 14.900 -35.229 -24.606 1.00 33.12 354 PRO A O 1
ATOM 2791 N N . GLU A 1 355 ? 15.779 -33.786 -23.113 1.00 31.94 355 GLU A N 1
ATOM 2792 C CA . GLU A 1 355 ? 14.539 -33.492 -22.394 1.00 31.94 355 GLU A CA 1
ATOM 2793 C C . GLU A 1 355 ? 13.610 -32.713 -23.345 1.00 31.94 355 GLU A C 1
ATOM 2795 O O . GLU A 1 355 ? 13.914 -31.593 -23.756 1.00 31.94 355 GLU A O 1
ATOM 2800 N N . GLU A 1 356 ? 12.498 -33.335 -23.742 1.00 31.52 356 GLU A N 1
ATOM 2801 C CA . GLU A 1 356 ? 11.409 -32.736 -24.530 1.00 31.52 356 GLU A CA 1
ATOM 2802 C C . GLU A 1 356 ? 10.406 -31.966 -23.640 1.00 31.52 356 GLU A C 1
ATOM 2804 O O . GLU A 1 356 ? 9.241 -31.828 -24.000 1.00 31.52 356 GLU A O 1
ATOM 2809 N N . ASP A 1 357 ? 10.841 -31.424 -22.499 1.00 30.50 357 ASP A N 1
ATOM 2810 C CA . ASP A 1 357 ? 9.934 -30.810 -21.512 1.00 30.50 357 ASP A CA 1
ATOM 2811 C C . ASP A 1 357 ? 9.750 -29.282 -21.682 1.00 30.50 357 ASP A C 1
ATOM 2813 O O . ASP A 1 357 ? 8.868 -28.688 -21.067 1.00 30.50 357 ASP A O 1
ATOM 2817 N N . ASP A 1 358 ? 10.503 -28.616 -22.568 1.00 40.34 358 ASP A N 1
ATOM 2818 C CA . ASP A 1 358 ? 10.458 -27.144 -22.693 1.00 40.34 358 ASP A CA 1
ATOM 2819 C C . ASP A 1 358 ? 9.243 -26.600 -23.482 1.00 40.34 358 ASP A C 1
ATOM 2821 O O . ASP A 1 358 ? 8.929 -25.413 -23.393 1.00 40.34 358 ASP A O 1
ATOM 2825 N N . ALA A 1 359 ? 8.559 -27.419 -24.292 1.00 43.03 359 ALA A N 1
ATOM 2826 C CA . ALA A 1 359 ? 7.519 -26.925 -25.207 1.00 43.03 359 ALA A CA 1
ATOM 2827 C C . ALA A 1 359 ? 6.123 -26.808 -24.566 1.00 43.03 359 ALA A C 1
ATOM 2829 O O . ALA A 1 359 ? 5.350 -25.923 -24.945 1.00 43.03 359 ALA A O 1
ATOM 2830 N N . GLU A 1 360 ? 5.790 -27.676 -23.604 1.00 36.28 360 GLU A N 1
ATOM 2831 C CA . GLU A 1 360 ? 4.495 -27.638 -22.907 1.00 36.28 360 GLU A CA 1
ATOM 2832 C C . GLU A 1 360 ? 4.454 -26.523 -21.849 1.00 36.28 360 GLU A C 1
ATOM 2834 O O . GLU A 1 360 ? 3.444 -25.820 -21.736 1.00 36.28 360 GLU A O 1
ATOM 2839 N N . ASP A 1 361 ? 5.579 -26.267 -21.172 1.00 42.62 361 ASP A N 1
ATOM 2840 C CA . ASP A 1 361 ? 5.727 -25.143 -20.243 1.00 42.62 361 ASP A CA 1
ATOM 2841 C C . ASP A 1 361 ? 5.766 -23.791 -20.962 1.00 42.62 361 ASP A C 1
ATOM 2843 O O . ASP A 1 361 ? 5.348 -22.787 -20.385 1.00 42.62 361 ASP A O 1
ATOM 2847 N N . ASP A 1 362 ? 6.196 -23.730 -22.231 1.00 44.94 362 ASP A N 1
ATOM 2848 C CA . ASP A 1 362 ? 6.251 -22.474 -22.983 1.00 44.94 362 ASP A CA 1
ATOM 2849 C C . ASP A 1 362 ? 4.845 -21.957 -23.382 1.00 44.94 362 ASP A C 1
ATOM 2851 O O . ASP A 1 362 ? 4.623 -20.742 -23.453 1.00 44.94 362 ASP A O 1
ATOM 2855 N N . LEU A 1 363 ? 3.857 -22.839 -23.557 1.00 43.72 363 LEU A N 1
ATOM 2856 C CA . LEU A 1 363 ? 2.489 -22.464 -23.948 1.00 43.72 363 LEU A CA 1
ATOM 2857 C C . LEU A 1 363 ? 1.650 -21.912 -22.782 1.00 43.72 363 LEU A C 1
ATOM 2859 O O . LEU A 1 363 ? 0.814 -21.031 -22.994 1.00 43.72 363 LEU A O 1
ATOM 2863 N N . THR A 1 364 ? 1.883 -22.383 -21.556 1.00 45.50 364 THR A N 1
ATOM 2864 C CA . THR A 1 364 ? 1.067 -22.045 -20.375 1.00 45.50 364 THR A CA 1
ATOM 2865 C C . THR A 1 364 ? 1.313 -20.626 -19.844 1.00 45.50 364 THR A C 1
ATOM 2867 O O . THR A 1 364 ? 0.351 -19.928 -19.537 1.00 45.50 364 THR A O 1
ATOM 2870 N N . GLU A 1 365 ? 2.556 -20.130 -19.810 1.00 48.66 365 GLU A N 1
ATOM 2871 C CA . GLU A 1 365 ? 2.852 -18.751 -19.353 1.00 48.66 365 GLU A CA 1
ATOM 2872 C C . GLU A 1 365 ? 2.858 -17.682 -20.471 1.00 48.66 365 GLU A C 1
ATOM 2874 O O . GLU A 1 365 ? 2.788 -16.493 -20.163 1.00 48.66 365 GLU A O 1
ATOM 2879 N N . PHE A 1 366 ? 2.860 -18.031 -21.771 1.00 46.94 366 PHE A N 1
ATOM 2880 C CA . PHE A 1 366 ? 2.568 -17.025 -22.817 1.00 46.94 366 PHE A CA 1
ATOM 2881 C C . PHE A 1 366 ? 1.113 -16.535 -22.696 1.00 46.94 366 PHE A C 1
ATOM 2883 O O . PHE A 1 366 ? 0.854 -15.339 -22.862 1.00 46.94 366 PHE A O 1
ATOM 2890 N N . ALA A 1 367 ? 0.197 -17.428 -22.298 1.00 48.94 367 ALA A N 1
ATOM 2891 C CA . ALA A 1 367 ? -1.186 -17.099 -21.962 1.00 48.94 367 ALA A CA 1
ATOM 2892 C C . ALA A 1 367 ? -1.305 -16.169 -20.734 1.00 48.94 367 ALA A C 1
ATOM 2894 O O . ALA A 1 367 ? -2.223 -15.358 -20.683 1.00 48.94 367 ALA A O 1
ATOM 2895 N N . GLU A 1 368 ? -0.351 -16.180 -19.788 1.00 56.72 368 GLU A N 1
ATOM 2896 C CA . GLU A 1 368 ? -0.337 -15.225 -18.656 1.00 56.72 368 GLU A CA 1
ATOM 2897 C C . GLU A 1 368 ? -0.125 -13.767 -19.098 1.00 56.72 368 GLU A C 1
ATOM 2899 O O . GLU A 1 368 ? -0.429 -12.833 -18.350 1.00 56.72 368 GLU A O 1
ATOM 2904 N N . THR A 1 369 ? 0.406 -13.544 -20.306 1.00 61.72 369 THR A N 1
ATOM 2905 C CA . THR A 1 369 ? 0.566 -12.191 -20.853 1.00 61.72 369 THR A CA 1
ATOM 2906 C C . THR A 1 369 ? -0.703 -11.667 -21.529 1.00 61.72 369 THR A C 1
ATOM 2908 O O . THR A 1 369 ? -0.837 -10.447 -21.706 1.00 61.72 369 THR A O 1
ATOM 2911 N N . GLU A 1 370 ? -1.658 -12.544 -21.853 1.00 63.09 370 GLU A N 1
ATOM 2912 C CA . GLU A 1 370 ? -2.964 -12.160 -22.382 1.00 63.09 370 GLU A CA 1
ATOM 2913 C C . GLU A 1 370 ? -3.774 -11.440 -21.291 1.00 63.09 370 GLU A C 1
ATOM 2915 O O . GLU A 1 370 ? -3.861 -11.875 -20.147 1.00 63.09 370 GLU A O 1
ATOM 2920 N N . GLY A 1 371 ? -4.325 -10.267 -21.615 1.00 71.62 371 GLY A N 1
ATOM 2921 C CA . GLY A 1 371 ? -5.051 -9.439 -20.641 1.00 71.62 371 GLY A CA 1
ATOM 2922 C C . GLY A 1 371 ? -4.182 -8.495 -19.798 1.00 71.62 371 GLY A C 1
ATOM 2923 O O . GLY A 1 371 ? -4.715 -7.780 -18.949 1.00 71.62 371 GLY A O 1
ATOM 2924 N N . THR A 1 372 ? -2.874 -8.389 -20.068 1.00 81.19 372 THR A N 1
ATOM 2925 C CA . THR A 1 372 ? -1.992 -7.400 -19.409 1.00 81.19 372 THR A CA 1
ATOM 2926 C C . THR A 1 372 ? -2.527 -5.962 -19.536 1.00 81.19 372 THR A C 1
ATOM 2928 O O . THR A 1 372 ? -2.423 -5.176 -18.597 1.00 81.19 372 THR A O 1
ATOM 2931 N N . GLU A 1 373 ? -3.161 -5.616 -20.661 1.00 80.31 373 GLU A N 1
ATOM 2932 C CA . GLU A 1 373 ? -3.777 -4.296 -20.863 1.00 80.31 373 GLU A CA 1
ATOM 2933 C C . GLU A 1 373 ? -4.919 -4.011 -19.878 1.00 80.31 373 GLU A C 1
ATOM 2935 O O . GLU A 1 373 ? -5.062 -2.880 -19.414 1.00 80.31 373 GLU A O 1
ATOM 2940 N N . VAL A 1 374 ? -5.701 -5.034 -19.521 1.00 81.12 374 VAL A N 1
ATOM 2941 C CA . VAL A 1 374 ? -6.801 -4.921 -18.553 1.00 81.12 374 VAL A CA 1
ATOM 2942 C C . VAL A 1 374 ? -6.243 -4.675 -17.154 1.00 81.12 374 VAL A C 1
ATOM 2944 O O . VAL A 1 374 ? -6.711 -3.779 -16.454 1.00 81.12 374 VAL A O 1
ATOM 2947 N N . LEU A 1 375 ? -5.187 -5.405 -16.779 1.00 83.25 375 LEU A N 1
ATOM 2948 C CA . LEU A 1 375 ? -4.492 -5.213 -15.502 1.00 83.25 375 LEU A CA 1
ATOM 2949 C C . LEU A 1 375 ? -3.900 -3.802 -15.386 1.00 83.25 375 LEU A C 1
ATOM 2951 O O . LEU A 1 375 ? -4.015 -3.160 -14.344 1.00 83.25 375 LEU A O 1
ATOM 2955 N N . ILE A 1 376 ? -3.302 -3.290 -16.466 1.00 84.69 376 ILE A N 1
ATOM 2956 C CA . ILE A 1 376 ? -2.757 -1.927 -16.510 1.00 84.69 376 ILE A CA 1
ATOM 2957 C C . ILE A 1 376 ? -3.876 -0.884 -16.423 1.00 84.69 376 ILE A C 1
ATOM 2959 O O . ILE A 1 376 ? -3.716 0.115 -15.727 1.00 84.69 376 ILE A O 1
ATOM 2963 N N . ALA A 1 377 ? -5.021 -1.116 -17.071 1.00 84.50 377 ALA A N 1
ATOM 2964 C CA . ALA A 1 377 ? -6.154 -0.191 -17.046 1.00 84.50 377 ALA A CA 1
ATOM 2965 C C . ALA A 1 377 ? -6.774 -0.013 -15.645 1.00 84.50 377 ALA A C 1
ATOM 2967 O O . ALA A 1 377 ? -7.382 1.024 -15.377 1.00 84.50 377 ALA A O 1
ATOM 2968 N N . GLN A 1 378 ? -6.601 -0.987 -14.745 1.00 88.56 378 GLN A N 1
ATOM 2969 C CA . GLN A 1 378 ? -7.019 -0.891 -13.340 1.00 88.56 378 GLN A CA 1
ATOM 2970 C C . GLN A 1 378 ? -6.062 -0.056 -12.473 1.00 88.56 378 GLN A C 1
ATOM 2972 O O . GLN A 1 378 ? -6.403 0.281 -11.339 1.00 88.56 378 GLN A O 1
ATOM 2977 N N . LEU A 1 379 ? -4.866 0.286 -12.965 1.00 89.19 379 LEU A N 1
ATOM 2978 C CA . LEU A 1 379 ? -3.884 1.067 -12.216 1.00 89.19 379 LEU A CA 1
ATOM 2979 C C . LEU A 1 379 ? -4.047 2.563 -12.481 1.00 89.19 379 LEU A C 1
ATOM 2981 O O . LEU A 1 379 ? -3.893 3.046 -13.600 1.00 89.19 379 LEU A O 1
ATOM 2985 N N . VAL A 1 380 ? -4.284 3.321 -11.413 1.00 88.44 380 VAL A N 1
ATOM 2986 C CA . VAL A 1 380 ? -4.514 4.766 -11.477 1.00 88.44 380 VAL A CA 1
ATOM 2987 C C . VAL A 1 380 ? -3.517 5.508 -10.586 1.00 88.44 380 VAL A C 1
ATOM 2989 O O . VAL A 1 380 ? -3.311 5.166 -9.422 1.00 88.44 380 VAL A O 1
ATOM 2992 N N . SER A 1 381 ? -2.896 6.563 -11.120 1.00 86.94 381 SER A N 1
ATOM 2993 C CA . SER A 1 381 ? -1.945 7.417 -10.386 1.00 86.94 381 SER A CA 1
ATOM 2994 C C . SER A 1 381 ? -2.617 8.512 -9.543 1.00 86.94 381 SER A C 1
ATOM 2996 O O . SER A 1 381 ? -2.031 8.998 -8.571 1.00 86.94 381 SER A O 1
ATOM 2998 N N . ASN A 1 382 ? -3.843 8.897 -9.915 1.00 87.81 382 ASN A N 1
ATOM 2999 C CA . ASN A 1 382 ? -4.657 9.947 -9.297 1.00 87.81 382 ASN A CA 1
ATOM 3000 C C . ASN A 1 382 ? -6.084 9.444 -9.020 1.00 87.81 382 ASN A C 1
ATOM 3002 O O . ASN A 1 382 ? -6.994 9.749 -9.798 1.00 87.81 382 ASN A O 1
ATOM 3006 N N . PRO A 1 383 ? -6.298 8.683 -7.937 1.00 88.94 383 PRO A N 1
ATOM 3007 C CA . PRO A 1 383 ? -7.642 8.280 -7.546 1.00 88.94 383 PRO A CA 1
ATOM 3008 C C . PRO A 1 383 ? -8.524 9.498 -7.224 1.00 88.94 383 PRO A C 1
ATOM 3010 O O . PRO A 1 383 ? -8.077 10.488 -6.632 1.00 88.94 383 PRO A O 1
ATOM 3013 N N . GLY A 1 384 ? -9.777 9.430 -7.662 1.00 85.56 384 GLY A N 1
ATOM 3014 C CA . GLY A 1 384 ? -10.856 10.347 -7.323 1.00 85.56 384 GLY A CA 1
ATOM 3015 C C . GLY A 1 384 ? -11.546 9.972 -6.004 1.00 85.56 384 GLY A C 1
ATOM 3016 O O . GLY A 1 384 ? -11.356 8.873 -5.493 1.00 85.56 384 GLY A O 1
ATOM 3017 N N . PRO A 1 385 ? -12.371 10.874 -5.441 1.00 83.56 385 PRO A N 1
ATOM 3018 C CA . PRO A 1 385 ? -13.034 10.646 -4.152 1.00 83.56 385 PRO A CA 1
ATOM 3019 C C . PRO A 1 385 ? -14.085 9.525 -4.181 1.00 83.56 385 PRO A C 1
ATOM 3021 O O . PRO A 1 385 ? -14.379 8.958 -3.137 1.00 83.56 385 PRO A O 1
ATOM 3024 N N . GLU A 1 386 ? -14.627 9.217 -5.361 1.00 85.56 386 GLU A N 1
ATOM 3025 C CA . GLU A 1 386 ? -15.651 8.182 -5.573 1.00 85.56 386 GLU A CA 1
ATOM 3026 C C . GLU A 1 386 ? -15.052 6.819 -5.951 1.00 85.56 386 GLU A C 1
ATOM 3028 O O . GLU A 1 386 ? -15.796 5.867 -6.172 1.00 85.56 386 GLU A O 1
ATOM 3033 N N . ASP A 1 387 ? -13.728 6.729 -6.109 1.00 88.06 387 ASP A N 1
ATOM 3034 C CA . ASP A 1 387 ? -13.095 5.503 -6.584 1.00 88.06 387 ASP A CA 1
ATOM 3035 C C . ASP A 1 387 ? -12.929 4.502 -5.439 1.00 88.06 387 ASP A C 1
ATOM 3037 O O . ASP A 1 387 ? -12.483 4.844 -4.338 1.00 88.06 387 ASP A O 1
ATOM 3041 N N . VAL A 1 388 ? -13.220 3.233 -5.718 1.00 87.50 388 VAL A N 1
ATOM 3042 C CA . VAL A 1 388 ? -12.999 2.145 -4.763 1.00 87.50 388 VAL A CA 1
ATOM 3043 C C . VAL A 1 388 ? -11.566 1.640 -4.913 1.00 87.50 388 VAL A C 1
ATOM 3045 O O . VAL A 1 388 ? -11.213 1.010 -5.908 1.00 87.50 388 VAL A O 1
ATOM 3048 N N . LEU A 1 389 ? -10.724 1.926 -3.916 1.00 89.75 389 LEU A N 1
ATOM 3049 C CA . LEU A 1 389 ? -9.309 1.542 -3.920 1.00 89.75 389 LEU A CA 1
ATOM 3050 C C . LEU A 1 389 ? -9.125 0.161 -3.290 1.00 89.75 389 LEU A C 1
ATOM 3052 O O . LEU A 1 389 ? -9.422 -0.026 -2.110 1.00 89.75 389 LEU A O 1
ATOM 3056 N N . LEU A 1 390 ? -8.585 -0.785 -4.058 1.00 87.50 390 LEU A N 1
ATOM 3057 C CA . LEU A 1 390 ? -8.344 -2.154 -3.605 1.00 87.50 390 LEU A CA 1
ATOM 3058 C C . LEU A 1 390 ? -6.995 -2.272 -2.886 1.00 87.50 390 LEU A C 1
ATOM 3060 O O . LEU A 1 390 ? -6.921 -2.720 -1.743 1.00 87.50 390 LEU A O 1
ATOM 3064 N N . TYR A 1 391 ? -5.913 -1.850 -3.543 1.00 88.00 391 TYR A N 1
ATOM 3065 C CA . TYR A 1 391 ? -4.560 -1.871 -2.983 1.00 88.00 391 TYR A CA 1
ATOM 3066 C C . TYR A 1 391 ? -3.640 -0.857 -3.669 1.00 88.00 391 TYR A C 1
ATOM 3068 O O . TYR A 1 391 ? -3.932 -0.353 -4.752 1.00 88.00 391 TYR A O 1
ATOM 3076 N N . ALA A 1 392 ? -2.507 -0.560 -3.030 1.00 90.00 392 ALA A N 1
ATOM 3077 C CA . ALA A 1 392 ? -1.465 0.301 -3.580 1.00 90.00 392 ALA A CA 1
ATOM 3078 C C . ALA A 1 392 ? -0.269 -0.519 -4.091 1.00 90.00 392 ALA A C 1
ATOM 3080 O O . ALA A 1 392 ? 0.099 -1.551 -3.517 1.00 90.00 392 ALA A O 1
ATOM 3081 N N . VAL A 1 393 ? 0.346 -0.036 -5.169 1.00 89.81 393 VAL A N 1
ATOM 3082 C CA . VAL A 1 393 ? 1.493 -0.658 -5.833 1.00 89.81 393 VAL A CA 1
ATOM 3083 C C . VAL A 1 393 ? 2.599 0.384 -6.022 1.00 89.81 393 VAL A C 1
ATOM 3085 O O . VAL A 1 393 ? 2.345 1.438 -6.613 1.00 89.81 393 VAL A O 1
ATOM 3088 N N . PRO A 1 394 ? 3.830 0.132 -5.543 1.00 91.56 394 PRO A N 1
ATOM 3089 C CA . PRO A 1 394 ? 4.951 1.012 -5.828 1.00 91.56 394 PRO A CA 1
ATOM 3090 C C . PRO A 1 394 ? 5.454 0.790 -7.258 1.00 91.56 394 PRO A C 1
ATOM 3092 O O . PRO A 1 394 ? 5.713 -0.340 -7.668 1.00 91.56 394 PRO A O 1
ATOM 3095 N N . MET A 1 395 ? 5.663 1.882 -7.987 1.00 91.50 395 MET A N 1
ATOM 3096 C CA . MET A 1 395 ? 6.301 1.883 -9.301 1.00 91.50 395 MET A CA 1
ATOM 3097 C C . MET A 1 395 ? 7.616 2.662 -9.230 1.00 91.50 395 MET A C 1
ATOM 3099 O O . MET A 1 395 ? 7.672 3.756 -8.657 1.00 91.50 395 MET A O 1
ATOM 3103 N N . VAL A 1 396 ? 8.672 2.113 -9.838 1.00 91.56 396 VAL A N 1
ATOM 3104 C CA . VAL A 1 396 ? 9.954 2.804 -10.024 1.00 91.56 396 VAL A CA 1
ATOM 3105 C C . VAL A 1 396 ? 10.254 2.875 -11.512 1.00 91.56 396 VAL A C 1
ATOM 3107 O O . VAL A 1 396 ? 10.322 1.849 -12.174 1.00 91.56 396 VAL A O 1
ATOM 3110 N N . GLY A 1 397 ? 10.448 4.078 -12.039 1.00 90.31 397 GLY A N 1
ATOM 3111 C CA . GLY A 1 397 ? 10.703 4.277 -13.466 1.00 90.31 397 GLY A CA 1
ATOM 3112 C C . GLY A 1 397 ? 11.406 5.603 -13.752 1.00 90.31 397 GLY A C 1
ATOM 3113 O O . GLY A 1 397 ? 11.860 6.262 -12.825 1.00 90.31 397 GLY A O 1
ATOM 3114 N N . PRO A 1 398 ? 11.531 6.032 -15.009 1.00 87.00 398 PRO A N 1
ATOM 3115 C CA . PRO A 1 398 ? 12.204 7.281 -15.372 1.00 87.00 398 PRO A CA 1
ATOM 3116 C C . PRO A 1 398 ? 11.430 8.521 -14.887 1.00 87.00 398 PRO A C 1
ATOM 3118 O O . PRO A 1 398 ? 10.231 8.643 -15.113 1.00 87.00 398 PRO A O 1
ATOM 3121 N N . TYR A 1 399 ? 12.104 9.468 -14.216 1.00 77.69 399 TYR A N 1
ATOM 3122 C CA . TYR A 1 399 ? 11.439 10.650 -13.624 1.00 77.69 399 TYR A CA 1
ATOM 3123 C C . TYR A 1 399 ? 11.339 11.859 -14.559 1.00 77.69 399 TYR A C 1
ATOM 3125 O O . TYR A 1 399 ? 10.433 12.677 -14.414 1.00 77.69 399 TYR A O 1
ATOM 3133 N N . GLU A 1 400 ? 12.307 12.044 -15.457 1.00 69.44 400 GLU A N 1
ATOM 3134 C CA . GLU A 1 400 ? 12.478 13.300 -16.189 1.00 69.44 400 GLU A CA 1
ATOM 3135 C C . GLU A 1 400 ? 13.006 13.066 -17.600 1.00 69.44 400 GLU A C 1
ATOM 3137 O O . GLU A 1 400 ? 13.969 12.330 -17.791 1.00 69.44 400 GLU A O 1
ATOM 3142 N N . PHE A 1 401 ? 12.418 13.791 -18.548 1.00 50.84 401 PHE A N 1
ATOM 3143 C CA . PHE A 1 401 ? 12.889 13.975 -19.908 1.00 50.84 401 PHE A CA 1
ATOM 3144 C C . PHE A 1 401 ? 13.483 15.385 -20.001 1.00 50.84 401 PHE A C 1
ATOM 3146 O O . PHE A 1 401 ? 12.788 16.392 -19.841 1.00 50.84 401 PHE A O 1
ATOM 3153 N N . SER A 1 402 ? 14.797 15.482 -20.204 1.00 44.94 402 SER A N 1
ATOM 3154 C CA . SER A 1 402 ? 15.475 16.774 -20.323 1.00 44.94 402 SER A CA 1
ATOM 3155 C C . SER A 1 402 ? 15.271 17.357 -21.723 1.00 44.94 402 SER A C 1
ATOM 3157 O O . SER A 1 402 ? 16.108 17.193 -22.606 1.00 44.94 402 SER A O 1
ATOM 3159 N N . LEU A 1 403 ? 14.220 18.159 -21.902 1.00 48.41 403 LEU A N 1
ATOM 3160 C CA . LEU A 1 403 ? 14.024 18.996 -23.098 1.00 48.41 403 LEU A CA 1
ATOM 3161 C C . LEU A 1 403 ? 15.005 20.173 -23.211 1.00 48.41 403 LEU A C 1
ATOM 3163 O O . LEU A 1 403 ? 14.822 21.027 -24.077 1.00 48.41 403 LEU A O 1
ATOM 3167 N N . ARG A 1 404 ? 16.050 20.256 -22.370 1.00 42.41 404 ARG A N 1
ATOM 3168 C CA . ARG A 1 404 ? 16.984 21.401 -22.328 1.00 42.41 404 ARG A CA 1
ATOM 3169 C C . ARG A 1 404 ? 17.535 21.786 -23.708 1.00 42.41 404 ARG A C 1
ATOM 3171 O O . ARG A 1 404 ? 17.735 22.973 -23.959 1.00 42.41 404 ARG A O 1
ATOM 3178 N N . SER A 1 405 ? 17.724 20.818 -24.605 1.00 39.94 405 SER A N 1
ATOM 3179 C CA . SER A 1 405 ? 18.216 21.061 -25.968 1.00 39.94 405 SER A CA 1
ATOM 3180 C C . SER A 1 405 ? 17.169 21.698 -26.897 1.00 39.94 405 SER A C 1
ATOM 3182 O O . SER A 1 405 ? 17.512 22.601 -27.654 1.00 39.94 405 SER A O 1
ATOM 3184 N N . LEU A 1 406 ? 15.889 21.320 -26.795 1.00 43.66 406 LEU A N 1
ATOM 3185 C CA . LEU A 1 406 ? 14.787 21.933 -27.560 1.00 43.66 406 LEU A CA 1
ATOM 3186 C C . LEU A 1 406 ? 14.379 23.299 -26.983 1.00 43.66 406 LEU A C 1
ATOM 3188 O O . LEU A 1 406 ? 14.118 24.248 -27.724 1.00 43.66 406 LEU A O 1
ATOM 3192 N N . PHE A 1 407 ? 14.425 23.434 -25.655 1.00 40.50 407 PHE A N 1
ATOM 3193 C CA . PHE A 1 407 ? 14.104 24.664 -24.927 1.00 40.50 407 PHE A CA 1
ATOM 3194 C C . PHE A 1 407 ? 14.979 25.850 -25.365 1.00 40.50 407 PHE A C 1
ATOM 3196 O O . PHE A 1 407 ? 14.500 26.973 -25.503 1.00 40.50 407 PHE A O 1
ATOM 3203 N N . ARG A 1 408 ? 16.267 25.608 -25.646 1.00 44.50 408 ARG A N 1
ATOM 3204 C CA . ARG A 1 408 ? 17.225 26.660 -26.035 1.00 44.50 408 ARG A CA 1
ATOM 3205 C C . ARG A 1 408 ? 16.961 27.245 -27.430 1.00 44.50 408 ARG A C 1
ATOM 3207 O O . ARG A 1 408 ? 17.351 28.382 -27.690 1.00 44.50 408 ARG A O 1
ATOM 3214 N N . ILE A 1 409 ? 16.304 26.479 -28.304 1.00 47.25 409 ILE A N 1
ATOM 3215 C CA . ILE A 1 409 ? 15.985 26.863 -29.687 1.00 47.25 409 ILE A CA 1
ATOM 3216 C C . ILE A 1 409 ? 14.611 27.548 -29.752 1.00 47.25 409 ILE A C 1
ATOM 3218 O O . ILE A 1 409 ? 14.479 28.584 -30.404 1.00 47.25 409 ILE A O 1
ATOM 3222 N N . LEU A 1 410 ? 13.610 27.027 -29.034 1.00 47.72 410 LEU A N 1
ATOM 3223 C CA . LEU A 1 410 ? 12.234 27.544 -29.066 1.00 47.72 410 LEU A CA 1
ATOM 3224 C C . LEU A 1 410 ? 12.028 28.824 -28.235 1.00 47.72 410 LEU A C 1
ATOM 3226 O O . LEU A 1 410 ? 11.323 29.730 -28.679 1.00 47.72 410 LEU A O 1
ATOM 3230 N N . VAL A 1 411 ? 12.708 28.978 -27.089 1.00 50.09 411 VAL A N 1
ATOM 3231 C CA . VAL A 1 411 ? 12.580 30.179 -26.229 1.00 50.09 411 VAL A CA 1
ATOM 3232 C C . VAL A 1 411 ? 13.115 31.451 -26.906 1.00 50.09 411 VAL A C 1
ATOM 3234 O O . VAL A 1 411 ? 12.713 32.556 -26.557 1.00 50.09 411 VAL A O 1
ATOM 3237 N N . ARG A 1 412 ? 13.969 31.327 -27.930 1.00 52.22 412 ARG A N 1
ATOM 3238 C CA . ARG A 1 412 ? 14.465 32.478 -28.704 1.00 52.22 412 ARG A CA 1
ATOM 3239 C C . ARG A 1 412 ? 13.477 33.014 -29.749 1.00 52.22 412 ARG A C 1
ATOM 3241 O O . ARG A 1 412 ? 13.768 34.048 -30.340 1.00 52.22 412 ARG A O 1
ATOM 3248 N N . ARG A 1 413 ? 12.348 32.337 -30.006 1.00 52.81 413 ARG A N 1
ATOM 3249 C CA . ARG A 1 413 ? 11.460 32.642 -31.147 1.00 52.81 413 ARG A CA 1
ATOM 3250 C C . ARG A 1 413 ? 9.963 32.775 -30.832 1.00 52.81 413 ARG A C 1
ATOM 3252 O O . ARG A 1 413 ? 9.224 33.155 -31.733 1.00 52.81 413 ARG A O 1
ATOM 3259 N N . MET A 1 414 ? 9.500 32.501 -29.610 1.00 53.97 414 MET A N 1
ATOM 3260 C CA . MET A 1 414 ? 8.064 32.483 -29.271 1.00 53.97 414 MET A CA 1
ATOM 3261 C C . MET A 1 414 ? 7.664 33.553 -28.247 1.00 53.97 414 MET A C 1
ATOM 3263 O O . MET A 1 414 ? 8.345 33.753 -27.244 1.00 53.97 414 MET A O 1
ATOM 3267 N N . CYS A 1 415 ? 6.523 34.213 -28.478 1.00 57.00 415 CYS A N 1
ATOM 3268 C CA . CYS A 1 415 ? 5.915 35.163 -27.541 1.00 57.00 415 CYS A CA 1
ATOM 3269 C C . CYS A 1 415 ? 5.354 34.457 -26.288 1.00 57.00 415 CYS A C 1
ATOM 3271 O O . CYS A 1 415 ? 4.973 33.283 -26.331 1.00 57.00 415 CYS A O 1
ATOM 3273 N N . CYS A 1 416 ? 5.247 35.193 -25.174 1.00 56.97 416 CYS A N 1
ATOM 3274 C CA . CYS A 1 416 ? 4.879 34.671 -23.848 1.00 56.97 416 CYS A CA 1
ATOM 3275 C C . CYS A 1 416 ? 3.543 33.901 -23.808 1.00 56.97 416 CYS A C 1
ATOM 3277 O O . CYS A 1 416 ? 3.408 32.954 -23.043 1.00 56.97 416 CYS A O 1
ATOM 3279 N N . PHE A 1 417 ? 2.574 34.259 -24.656 1.00 52.47 417 PHE A N 1
ATOM 3280 C CA . PHE A 1 417 ? 1.250 33.621 -24.682 1.00 52.47 417 PHE A CA 1
ATOM 3281 C C . PHE A 1 417 ? 1.283 32.207 -25.289 1.00 52.47 417 PHE A C 1
ATOM 3283 O O . PHE A 1 417 ? 0.716 31.269 -24.731 1.00 52.47 417 PHE A O 1
ATOM 3290 N N . THR A 1 418 ? 2.030 32.025 -26.384 1.00 57.94 418 THR A N 1
ATOM 3291 C CA . THR A 1 418 ? 2.316 30.700 -26.956 1.00 57.94 418 THR A CA 1
ATOM 3292 C C . THR A 1 418 ? 3.222 29.878 -26.052 1.00 57.94 418 THR A C 1
ATOM 3294 O O . THR A 1 418 ? 3.061 28.670 -25.992 1.00 57.94 418 THR A O 1
ATOM 3297 N N . LEU A 1 419 ? 4.131 30.512 -25.302 1.00 57.31 419 LEU A N 1
ATOM 3298 C CA . LEU A 1 419 ? 4.984 29.817 -24.341 1.00 57.31 419 LEU A CA 1
ATOM 3299 C C . LEU A 1 419 ? 4.166 29.229 -23.180 1.00 57.31 419 LEU A C 1
ATOM 3301 O O . LEU A 1 419 ? 4.433 28.101 -22.798 1.00 57.31 419 LEU A O 1
ATOM 3305 N N . CYS A 1 420 ? 3.144 29.922 -22.663 1.00 54.72 420 CYS A N 1
ATOM 3306 C CA . CYS A 1 420 ? 2.274 29.383 -21.607 1.00 54.72 420 CYS A CA 1
ATOM 3307 C C . CYS A 1 420 ? 1.427 28.192 -22.078 1.00 54.72 420 CYS A C 1
ATOM 3309 O O . CYS A 1 420 ? 1.429 27.158 -21.419 1.00 54.72 420 CYS A O 1
ATOM 3311 N N . LEU A 1 421 ? 0.772 28.292 -23.241 1.00 53.44 421 LEU A N 1
ATOM 3312 C CA . LEU A 1 421 ? 0.013 27.170 -23.813 1.00 53.44 421 LEU A CA 1
ATOM 3313 C C . LEU A 1 421 ? 0.927 25.996 -24.193 1.00 53.44 421 LEU A C 1
ATOM 3315 O O . LEU A 1 421 ? 0.547 24.843 -24.030 1.00 53.44 421 LEU A O 1
ATOM 3319 N N . TRP A 1 422 ? 2.152 26.274 -24.645 1.00 53.59 422 TRP A N 1
ATOM 3320 C CA . TRP A 1 422 ? 3.156 25.257 -24.952 1.00 53.59 422 TRP A CA 1
ATOM 3321 C C . TRP A 1 422 ? 3.757 24.635 -23.686 1.00 53.59 422 TRP A C 1
ATOM 3323 O O . TRP A 1 422 ? 4.031 23.446 -23.687 1.00 53.59 422 TRP A O 1
ATOM 3333 N N . LEU A 1 423 ? 3.902 25.382 -22.585 1.00 52.03 423 LEU A N 1
ATOM 3334 C CA . LEU A 1 423 ? 4.295 24.857 -21.270 1.00 52.03 423 LEU A CA 1
ATOM 3335 C C . LEU A 1 423 ? 3.194 23.987 -20.644 1.00 52.03 423 LEU A C 1
ATOM 3337 O O . LEU A 1 423 ? 3.517 22.959 -20.052 1.00 52.03 423 LEU A O 1
ATOM 3341 N N . ASP A 1 424 ? 1.917 24.345 -20.812 1.00 47.22 424 ASP A N 1
ATOM 3342 C CA . ASP A 1 424 ? 0.789 23.494 -20.408 1.00 47.22 424 ASP A CA 1
ATOM 3343 C C . ASP A 1 424 ? 0.623 22.270 -21.326 1.00 47.22 424 ASP A C 1
ATOM 3345 O O . ASP A 1 424 ? 0.305 21.190 -20.839 1.00 47.22 424 ASP A O 1
ATOM 3349 N N . LEU A 1 425 ? 0.935 22.373 -22.623 1.00 49.44 425 LEU A N 1
ATOM 3350 C CA . LEU A 1 425 ? 1.011 21.215 -23.527 1.00 49.44 425 LEU A CA 1
ATOM 3351 C C . LEU A 1 425 ? 2.226 20.320 -23.202 1.00 49.44 425 LEU A C 1
ATOM 3353 O O . LEU A 1 425 ? 2.152 19.099 -23.285 1.00 49.44 425 LEU A O 1
ATOM 3357 N N . MET A 1 426 ? 3.342 20.916 -22.769 1.00 48.62 426 MET A N 1
ATOM 3358 C CA . MET A 1 426 ? 4.569 20.213 -22.373 1.00 48.62 426 MET A CA 1
ATOM 3359 C C . MET A 1 426 ? 4.485 19.578 -20.979 1.00 48.62 426 MET A C 1
ATOM 3361 O O . MET A 1 426 ? 5.312 18.728 -20.649 1.00 48.62 426 MET A O 1
ATOM 3365 N N . ARG A 1 427 ? 3.479 19.925 -20.165 1.00 46.34 427 ARG A N 1
ATOM 3366 C CA . ARG A 1 427 ? 3.172 19.213 -18.911 1.00 46.34 427 ARG A CA 1
ATOM 3367 C C . ARG A 1 427 ? 2.749 17.762 -19.147 1.00 46.34 427 ARG A C 1
ATOM 3369 O O . ARG A 1 427 ? 3.029 16.926 -18.299 1.00 46.34 427 ARG A O 1
ATOM 3376 N N . TYR A 1 428 ? 2.202 17.429 -20.316 1.00 47.66 428 TYR A N 1
ATOM 3377 C CA . TYR A 1 428 ? 1.773 16.070 -20.685 1.00 47.66 428 TYR A CA 1
ATOM 3378 C C . TYR A 1 428 ? 2.933 15.096 -21.001 1.00 47.66 428 TYR A C 1
ATOM 3380 O O . TYR A 1 428 ? 2.728 14.025 -21.570 1.00 47.66 428 TYR A O 1
ATOM 3388 N N . LEU A 1 429 ? 4.187 15.447 -20.684 1.00 48.91 429 LEU A N 1
ATOM 3389 C CA . LEU A 1 429 ? 5.362 14.803 -21.281 1.00 48.91 429 LEU A CA 1
ATOM 3390 C C . LEU A 1 429 ? 6.175 13.853 -20.387 1.00 48.91 429 LEU A C 1
ATOM 3392 O O . LEU A 1 429 ? 7.185 13.367 -20.879 1.00 48.91 429 LEU A O 1
ATOM 3396 N N . LEU A 1 430 ? 5.779 13.497 -19.156 1.00 54.16 430 LEU A N 1
ATOM 3397 C CA . LEU A 1 430 ? 6.578 12.563 -18.324 1.00 54.16 430 LEU A CA 1
ATOM 3398 C C . LEU A 1 430 ? 5.743 11.452 -17.685 1.00 54.16 430 LEU A C 1
ATOM 3400 O O . LEU A 1 430 ? 4.667 11.731 -17.163 1.00 54.16 430 LEU A O 1
ATOM 3404 N N . ALA A 1 431 ? 6.302 10.237 -17.608 1.00 56.03 431 ALA A N 1
ATOM 3405 C CA . ALA A 1 431 ? 5.653 9.062 -17.010 1.00 56.03 431 ALA A CA 1
ATOM 3406 C C . ALA A 1 431 ? 5.188 9.297 -15.559 1.00 56.03 431 ALA A C 1
ATOM 3408 O O . ALA A 1 431 ? 4.122 8.844 -15.165 1.00 56.03 431 ALA A O 1
ATOM 3409 N N . PHE A 1 432 ? 5.940 10.083 -14.777 1.00 64.56 432 PHE A N 1
ATOM 3410 C CA . PHE A 1 432 ? 5.563 10.473 -13.412 1.00 64.56 432 PHE A CA 1
ATOM 3411 C C . PHE A 1 432 ? 4.935 11.874 -13.314 1.00 64.56 432 PHE A C 1
ATOM 3413 O O . PHE A 1 432 ? 4.707 12.346 -12.201 1.00 64.56 432 PHE A O 1
ATOM 3420 N N . HIS A 1 433 ? 4.680 12.619 -14.400 1.00 65.19 433 HIS A N 1
ATOM 3421 C CA . HIS A 1 433 ? 4.169 13.995 -14.257 1.00 65.19 433 HIS A CA 1
ATOM 3422 C C . HIS A 1 433 ? 2.806 14.025 -13.551 1.00 65.19 433 HIS A C 1
ATOM 3424 O O . HIS A 1 433 ? 2.617 14.793 -12.604 1.00 65.19 433 HIS A O 1
ATOM 3430 N N . ASP A 1 434 ? 1.924 13.102 -13.905 1.00 70.31 434 ASP A N 1
ATOM 3431 C CA . ASP A 1 434 ? 0.553 13.086 -13.404 1.00 70.31 434 ASP A CA 1
ATOM 3432 C C . ASP A 1 434 ? 0.387 12.161 -12.199 1.00 70.31 434 ASP A C 1
ATOM 3434 O O . ASP A 1 434 ? -0.696 11.656 -11.947 1.00 70.31 434 ASP A O 1
ATOM 3438 N N . PHE A 1 435 ? 1.450 11.898 -11.441 1.00 82.81 435 PHE A N 1
ATOM 3439 C CA . PHE A 1 435 ? 1.342 11.126 -10.207 1.00 82.81 435 PHE A CA 1
ATOM 3440 C C . PHE A 1 435 ? 1.082 12.046 -9.016 1.00 82.81 435 PHE A C 1
ATOM 3442 O O . PHE A 1 435 ? 1.892 12.932 -8.718 1.00 82.81 435 PHE A O 1
ATOM 3449 N N . LYS A 1 436 ? -0.003 11.774 -8.280 1.00 84.94 436 LYS A N 1
ATOM 3450 C CA . LYS A 1 436 ? -0.323 12.418 -6.996 1.00 84.94 436 LYS A CA 1
ATOM 3451 C C . LYS A 1 436 ? 0.781 12.185 -5.968 1.00 84.94 436 LYS A C 1
ATOM 3453 O O . LYS A 1 436 ? 1.148 13.098 -5.228 1.00 84.94 436 LYS A O 1
ATOM 3458 N N . TYR A 1 437 ? 1.330 10.971 -5.947 1.00 89.06 437 TYR A N 1
ATOM 3459 C CA . TYR A 1 437 ? 2.403 10.559 -5.046 1.00 89.06 437 TYR A CA 1
ATOM 3460 C C . TYR A 1 437 ? 3.635 10.168 -5.845 1.00 89.06 437 TYR A C 1
ATOM 3462 O O . TYR A 1 437 ? 3.693 9.091 -6.437 1.00 89.06 437 TYR A O 1
ATOM 3470 N N . LYS A 1 438 ? 4.620 11.067 -5.866 1.00 89.00 438 LYS A N 1
ATOM 3471 C CA . LYS A 1 438 ? 5.881 10.868 -6.577 1.00 89.00 438 LYS A CA 1
ATOM 3472 C C . LYS A 1 438 ? 7.048 11.570 -5.904 1.00 89.00 438 LYS A C 1
ATOM 3474 O O . LYS A 1 438 ? 6.908 12.679 -5.377 1.00 89.00 438 LYS A O 1
ATOM 3479 N N . ALA A 1 439 ? 8.217 10.962 -6.003 1.00 89.50 439 ALA A N 1
ATOM 3480 C CA . ALA A 1 439 ? 9.484 11.521 -5.577 1.00 89.50 439 ALA A CA 1
ATOM 3481 C C . ALA A 1 439 ? 10.565 11.210 -6.615 1.00 89.50 439 ALA A C 1
ATOM 3483 O O . ALA A 1 439 ? 10.582 10.131 -7.204 1.00 89.50 439 ALA A O 1
ATOM 3484 N N . LYS A 1 440 ? 11.480 12.155 -6.831 1.00 89.88 440 LYS A N 1
ATOM 3485 C CA . LYS A 1 440 ? 12.668 11.934 -7.655 1.00 89.88 440 LYS A CA 1
ATOM 3486 C C . LYS A 1 440 ? 13.701 11.181 -6.833 1.00 89.88 440 LYS A C 1
ATOM 3488 O O . LYS A 1 440 ? 13.889 11.471 -5.656 1.00 89.88 440 LYS A O 1
ATOM 3493 N N . ILE A 1 441 ? 14.407 10.260 -7.458 1.00 91.00 441 ILE A N 1
ATOM 3494 C CA . ILE A 1 441 ? 15.503 9.506 -6.872 1.00 91.00 441 ILE A CA 1
ATOM 3495 C C . ILE A 1 441 ? 16.742 9.707 -7.745 1.00 91.00 441 ILE A C 1
ATOM 3497 O O . ILE A 1 441 ? 16.703 9.553 -8.968 1.00 91.00 441 ILE A O 1
ATOM 3501 N N . LYS A 1 442 ? 17.847 10.081 -7.102 1.00 91.12 442 LYS A N 1
ATOM 3502 C CA . LYS A 1 442 ? 19.165 10.265 -7.724 1.00 91.12 442 LYS A CA 1
ATOM 3503 C C . LYS A 1 442 ? 20.219 9.403 -7.025 1.00 91.12 442 LYS A C 1
ATOM 3505 O O . LYS A 1 442 ? 19.977 9.015 -5.878 1.00 91.12 442 LYS A O 1
ATOM 3510 N N . PRO A 1 443 ? 21.377 9.149 -7.655 1.00 91.69 443 PRO A N 1
ATOM 3511 C CA . PRO A 1 443 ? 22.520 8.539 -6.983 1.00 91.69 443 PRO A CA 1
ATOM 3512 C C . PRO A 1 443 ? 22.890 9.268 -5.685 1.00 91.69 443 PRO A C 1
ATOM 3514 O O . PRO A 1 443 ? 22.819 10.497 -5.607 1.00 91.69 443 PRO A O 1
ATOM 3517 N N . GLY A 1 444 ? 23.258 8.517 -4.648 1.00 90.38 444 GLY A N 1
ATOM 3518 C CA . GLY A 1 444 ? 23.592 9.057 -3.331 1.00 90.38 444 GLY A CA 1
ATOM 3519 C C . GLY A 1 444 ? 24.110 7.993 -2.361 1.00 90.38 444 GLY A C 1
ATOM 3520 O O . GLY A 1 444 ? 24.511 6.910 -2.759 1.00 90.38 444 GLY A O 1
ATOM 3521 N N . ALA A 1 445 ? 24.093 8.288 -1.060 1.00 87.75 445 ALA A N 1
ATOM 3522 C CA . ALA A 1 445 ? 24.656 7.396 -0.035 1.00 87.75 445 ALA A CA 1
ATOM 3523 C C . ALA A 1 445 ? 23.601 6.631 0.794 1.00 87.75 445 ALA A C 1
ATOM 3525 O O . ALA A 1 445 ? 23.948 5.841 1.671 1.00 87.75 445 ALA A O 1
ATOM 3526 N N . THR A 1 446 ? 22.300 6.862 0.576 1.00 90.00 446 THR A N 1
ATOM 3527 C CA . THR A 1 446 ? 21.255 6.308 1.457 1.00 90.00 446 THR A CA 1
ATOM 3528 C C . THR A 1 446 ? 20.845 4.902 1.027 1.00 90.00 446 THR A C 1
ATOM 3530 O O . THR A 1 446 ? 20.673 4.620 -0.156 1.00 90.00 446 THR A O 1
ATOM 3533 N N . ARG A 1 447 ? 20.626 4.001 1.993 1.00 90.06 447 ARG A N 1
ATOM 3534 C CA . ARG A 1 447 ? 20.072 2.665 1.718 1.00 90.06 447 ARG A CA 1
ATOM 3535 C C . ARG A 1 447 ? 18.645 2.762 1.161 1.00 90.06 447 ARG A C 1
ATOM 3537 O O . ARG A 1 447 ? 17.848 3.551 1.670 1.00 90.06 447 ARG A O 1
ATOM 3544 N N . ARG A 1 448 ? 18.300 1.889 0.205 1.00 89.88 448 ARG A N 1
ATOM 3545 C CA . ARG A 1 448 ? 16.997 1.868 -0.490 1.00 89.88 448 A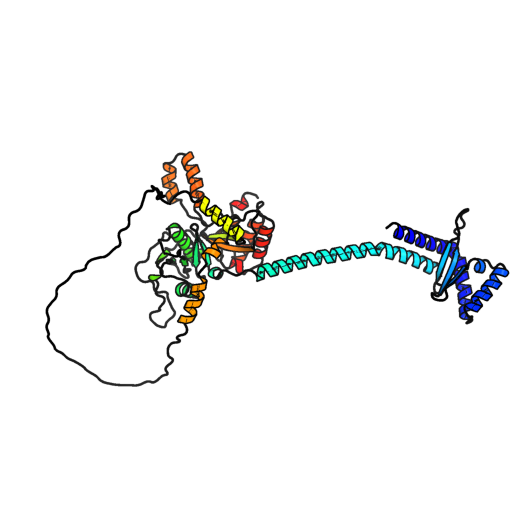RG A CA 1
ATOM 3546 C C . ARG A 1 448 ? 15.777 1.885 0.440 1.00 89.88 448 ARG A C 1
ATOM 3548 O O . ARG A 1 448 ? 14.876 2.682 0.228 1.00 89.88 448 ARG A O 1
ATOM 3555 N N . GLY A 1 449 ? 15.783 1.111 1.531 1.00 88.88 449 GLY A N 1
ATOM 3556 C CA . GLY A 1 449 ? 14.666 1.087 2.488 1.00 88.88 449 GLY A CA 1
ATOM 3557 C C . GLY A 1 449 ? 14.492 2.403 3.258 1.00 88.88 449 GLY A C 1
ATOM 3558 O O . GLY A 1 449 ? 13.374 2.863 3.465 1.00 88.88 449 GLY A O 1
ATOM 3559 N N . LYS A 1 450 ? 15.596 3.071 3.625 1.00 89.31 450 LYS A N 1
ATOM 3560 C CA . LYS A 1 450 ? 15.545 4.389 4.283 1.00 89.31 450 LYS A CA 1
ATOM 3561 C C . LYS A 1 450 ? 15.074 5.473 3.311 1.00 89.31 450 LYS A C 1
ATOM 3563 O O . LYS A 1 450 ? 14.297 6.336 3.706 1.00 89.31 450 LYS A O 1
ATOM 3568 N N . ALA A 1 451 ? 15.512 5.409 2.054 1.00 89.62 451 ALA A N 1
ATOM 3569 C CA . ALA A 1 451 ? 15.023 6.277 0.988 1.00 89.62 451 ALA A CA 1
ATOM 3570 C C . ALA A 1 451 ? 13.516 6.073 0.747 1.00 89.62 451 ALA A C 1
ATOM 3572 O O . ALA A 1 451 ? 12.749 7.030 0.791 1.00 89.62 451 ALA A O 1
ATOM 3573 N N . GLY A 1 452 ? 13.073 4.826 0.596 1.00 90.38 452 GLY A N 1
ATOM 3574 C CA . GLY A 1 452 ? 11.668 4.478 0.406 1.00 90.38 452 GLY A CA 1
ATOM 3575 C C . GLY A 1 452 ? 10.757 4.960 1.538 1.00 90.38 452 GLY A C 1
ATOM 3576 O O . GLY A 1 452 ? 9.764 5.641 1.282 1.00 90.38 452 GLY A O 1
ATOM 3577 N N . ARG A 1 453 ? 11.135 4.708 2.800 1.00 90.12 453 ARG A N 1
ATOM 3578 C CA . ARG A 1 453 ? 10.396 5.221 3.969 1.00 90.12 453 ARG A CA 1
ATOM 3579 C C . ARG A 1 453 ? 10.338 6.746 3.989 1.00 90.12 453 ARG A C 1
ATOM 3581 O O . ARG A 1 453 ? 9.267 7.301 4.197 1.00 90.12 453 ARG A O 1
ATOM 3588 N N . ALA A 1 454 ? 11.445 7.424 3.681 1.00 89.44 454 ALA A N 1
ATOM 3589 C CA . ALA A 1 454 ? 11.454 8.881 3.578 1.00 89.44 454 ALA A CA 1
ATOM 3590 C C . ALA A 1 454 ? 10.494 9.395 2.488 1.00 89.44 454 ALA A C 1
ATOM 3592 O O . ALA A 1 454 ? 9.831 10.410 2.693 1.00 89.44 454 ALA A O 1
ATOM 3593 N N . ALA A 1 455 ? 10.380 8.700 1.351 1.00 89.81 455 ALA A N 1
ATOM 3594 C CA . ALA A 1 455 ? 9.409 9.039 0.311 1.00 89.81 455 ALA A CA 1
ATOM 3595 C C . ALA A 1 455 ? 7.959 8.832 0.785 1.00 89.81 455 ALA A C 1
ATOM 3597 O O . ALA A 1 455 ? 7.130 9.722 0.602 1.00 89.81 455 ALA A O 1
ATOM 3598 N N . ILE A 1 456 ? 7.656 7.714 1.454 1.00 90.81 456 ILE A N 1
ATOM 3599 C CA . ILE A 1 456 ? 6.321 7.472 2.024 1.00 90.81 456 ILE A CA 1
ATOM 3600 C C . ILE A 1 456 ? 5.960 8.514 3.089 1.00 90.81 456 ILE A C 1
ATOM 3602 O O . ILE A 1 456 ? 4.858 9.063 3.056 1.00 90.81 456 ILE A O 1
ATOM 3606 N N . ASP A 1 457 ? 6.884 8.854 3.986 1.00 89.44 457 ASP A N 1
ATOM 3607 C CA . ASP A 1 457 ? 6.664 9.883 5.005 1.00 89.44 457 ASP A CA 1
ATOM 3608 C C . ASP A 1 457 ? 6.341 11.246 4.384 1.00 89.44 457 ASP A C 1
ATOM 3610 O O . ASP A 1 457 ? 5.581 12.030 4.955 1.00 89.44 457 ASP A O 1
ATOM 3614 N N . LEU A 1 458 ? 6.907 11.545 3.211 1.00 87.88 458 LEU A N 1
ATOM 3615 C CA . LEU A 1 458 ? 6.572 12.743 2.443 1.00 87.88 458 LEU A CA 1
ATOM 3616 C C . LEU A 1 458 ? 5.171 12.643 1.826 1.00 87.88 458 LEU A C 1
ATOM 3618 O O . LEU A 1 458 ? 4.422 13.617 1.860 1.00 87.88 458 LEU A O 1
ATOM 3622 N N . PHE A 1 459 ? 4.788 11.476 1.309 1.00 90.12 459 PHE A N 1
ATOM 3623 C CA . PHE A 1 459 ? 3.466 11.244 0.719 1.00 90.12 459 PHE A CA 1
ATOM 3624 C C . PHE A 1 459 ? 2.335 11.332 1.746 1.00 90.12 459 PHE A C 1
ATOM 3626 O O . PHE A 1 459 ? 1.294 11.926 1.464 1.00 90.12 459 PHE A O 1
ATOM 3633 N N . LEU A 1 460 ? 2.552 10.829 2.964 1.00 89.69 460 LEU A N 1
ATOM 3634 C CA . LEU A 1 460 ? 1.569 10.876 4.052 1.00 89.69 460 LEU A CA 1
ATOM 3635 C C . LEU A 1 460 ? 1.288 12.297 4.566 1.00 89.69 460 LEU A C 1
ATOM 3637 O O . LEU A 1 460 ? 0.226 12.539 5.141 1.00 89.69 460 LEU A O 1
ATOM 3641 N N . ARG A 1 461 ? 2.201 13.248 4.330 1.00 87.31 461 ARG A N 1
ATOM 3642 C CA . ARG A 1 461 ? 2.015 14.673 4.661 1.00 87.31 461 ARG A CA 1
ATOM 3643 C C . ARG A 1 461 ? 1.133 15.414 3.658 1.00 87.31 461 ARG A C 1
ATOM 3645 O O . ARG A 1 461 ? 0.780 16.567 3.905 1.00 87.31 461 ARG A O 1
ATOM 3652 N N . ASN A 1 462 ? 0.781 14.793 2.532 1.00 84.62 462 ASN A N 1
ATOM 3653 C CA . ASN A 1 462 ? -0.067 15.425 1.530 1.00 84.62 462 ASN A CA 1
ATOM 3654 C C . ASN A 1 462 ? -1.467 15.705 2.113 1.00 84.62 462 ASN A C 1
ATOM 3656 O O . ASN A 1 462 ? -2.159 14.797 2.579 1.00 84.62 462 ASN A O 1
ATOM 3660 N N . ARG A 1 463 ? -1.889 16.976 2.093 1.00 81.94 463 ARG A N 1
ATOM 3661 C CA . ARG A 1 463 ? -3.188 17.413 2.633 1.00 81.94 463 ARG A CA 1
ATOM 3662 C C . ARG A 1 463 ? -4.362 16.940 1.777 1.00 81.94 463 ARG A C 1
ATOM 3664 O O . ARG A 1 463 ? -5.415 16.647 2.325 1.00 81.94 463 ARG A O 1
ATOM 3671 N N . ASN A 1 464 ? -4.146 16.778 0.472 1.00 83.44 464 ASN A N 1
ATOM 3672 C CA . ASN A 1 464 ? -5.174 16.371 -0.493 1.00 83.44 464 ASN A CA 1
ATOM 3673 C C . ASN A 1 464 ? -5.353 14.842 -0.561 1.00 83.44 464 ASN A C 1
ATOM 3675 O O . ASN A 1 464 ? -5.966 14.323 -1.494 1.00 83.44 464 ASN A O 1
ATOM 3679 N N . ALA A 1 465 ? -4.751 14.111 0.378 1.00 83.81 465 ALA A N 1
ATOM 3680 C CA . ALA A 1 465 ? -4.804 12.661 0.444 1.00 83.81 465 ALA A CA 1
ATOM 3681 C C . ALA A 1 465 ? -6.035 12.189 1.234 1.00 83.81 465 ALA A C 1
ATOM 3683 O O . ALA A 1 465 ? -6.213 12.588 2.391 1.00 83.81 465 ALA A O 1
ATOM 3684 N N . GLY A 1 466 ? -6.840 11.320 0.621 1.00 85.75 466 GLY A N 1
ATOM 3685 C CA . GLY A 1 466 ? -7.983 10.669 1.256 1.00 85.75 466 GLY A CA 1
ATOM 3686 C C . GLY A 1 466 ? -7.555 9.746 2.400 1.00 85.75 466 GLY A C 1
ATOM 3687 O O . GLY A 1 466 ? -6.398 9.327 2.487 1.00 85.75 466 GLY A O 1
ATOM 3688 N N . GLN A 1 467 ? -8.481 9.421 3.305 1.00 87.12 467 GLN A N 1
ATOM 3689 C CA . GLN A 1 467 ? -8.173 8.560 4.453 1.00 87.12 467 GLN A CA 1
ATOM 3690 C C . GLN A 1 467 ? -7.755 7.147 4.010 1.00 87.12 467 GLN A C 1
ATOM 3692 O O . GLN A 1 467 ? -6.735 6.641 4.480 1.00 87.12 467 GLN A O 1
ATOM 3697 N N . VAL A 1 468 ? -8.481 6.565 3.049 1.00 87.69 468 VAL A N 1
ATOM 3698 C CA . VAL A 1 468 ? -8.188 5.242 2.469 1.00 87.69 468 VAL A CA 1
ATOM 3699 C C . VAL A 1 468 ? -6.828 5.236 1.766 1.00 87.69 468 VAL A C 1
ATOM 3701 O O . VAL A 1 468 ? -6.008 4.357 2.016 1.00 87.69 468 VAL A O 1
ATOM 3704 N N . GLU A 1 469 ? -6.531 6.266 0.963 1.00 90.62 469 GLU A N 1
ATOM 3705 C CA . GLU A 1 469 ? -5.224 6.420 0.308 1.00 90.62 469 GLU A CA 1
ATOM 3706 C C . GLU A 1 469 ? -4.087 6.400 1.340 1.00 90.62 469 GLU A C 1
ATOM 3708 O O . GLU A 1 469 ? -3.120 5.657 1.191 1.00 90.62 469 GLU A O 1
ATOM 3713 N N . LYS A 1 470 ? -4.213 7.171 2.431 1.00 90.25 470 LYS A N 1
ATOM 3714 C CA . LYS A 1 470 ? -3.205 7.202 3.503 1.00 90.25 470 LYS A CA 1
ATOM 3715 C C . LYS A 1 470 ? -3.040 5.845 4.179 1.00 90.25 470 LYS A C 1
ATOM 3717 O O . LYS A 1 470 ? -1.923 5.493 4.546 1.00 90.25 470 LYS A O 1
ATOM 3722 N N . GLU A 1 471 ? -4.117 5.096 4.380 1.00 89.31 471 GLU A N 1
ATOM 3723 C CA . GLU A 1 471 ? -4.058 3.763 4.987 1.00 89.31 471 GLU A CA 1
ATOM 3724 C C . GLU A 1 471 ? -3.344 2.752 4.088 1.00 89.31 471 GLU A C 1
ATOM 3726 O O . GLU A 1 471 ? -2.443 2.059 4.567 1.00 89.31 471 GLU A O 1
ATOM 3731 N N . LEU A 1 472 ? -3.646 2.746 2.786 1.00 89.06 472 LEU A N 1
ATOM 3732 C CA . LEU A 1 472 ? -2.952 1.913 1.800 1.00 89.06 472 LEU A CA 1
ATOM 3733 C C . LEU A 1 472 ? -1.466 2.290 1.675 1.00 89.06 472 LEU A C 1
ATOM 3735 O O . LEU A 1 472 ? -0.601 1.415 1.641 1.00 89.06 472 LEU A O 1
ATOM 3739 N N . ILE A 1 473 ? -1.145 3.588 1.691 1.00 90.62 473 ILE A N 1
ATOM 3740 C CA . ILE A 1 473 ? 0.243 4.073 1.682 1.00 90.62 473 ILE A CA 1
ATOM 3741 C C . ILE A 1 473 ? 0.987 3.636 2.956 1.00 90.62 473 ILE A C 1
ATOM 3743 O O . ILE A 1 473 ? 2.127 3.179 2.872 1.00 90.62 473 ILE A O 1
ATOM 3747 N N . ARG A 1 474 ? 0.360 3.731 4.139 1.00 89.06 474 ARG A N 1
ATOM 3748 C CA . ARG A 1 474 ? 0.966 3.264 5.401 1.00 89.06 474 ARG A CA 1
ATOM 3749 C C . ARG A 1 474 ? 1.215 1.760 5.396 1.00 89.06 474 ARG A C 1
ATOM 3751 O O . ARG A 1 474 ? 2.238 1.334 5.921 1.00 89.06 474 ARG A O 1
ATOM 3758 N N . ALA A 1 475 ? 0.317 0.967 4.811 1.00 85.81 475 ALA A N 1
ATOM 3759 C CA . ALA A 1 475 ? 0.489 -0.482 4.725 1.00 85.81 475 ALA A CA 1
ATOM 3760 C C . ALA A 1 475 ? 1.782 -0.860 3.978 1.00 85.81 475 ALA A C 1
ATOM 3762 O O . ALA A 1 475 ? 2.499 -1.757 4.418 1.00 85.81 475 ALA A O 1
ATOM 3763 N N . MET A 1 476 ? 2.143 -0.117 2.925 1.00 83.06 476 MET A N 1
ATOM 3764 C CA . MET A 1 476 ? 3.389 -0.343 2.181 1.00 83.06 476 MET A CA 1
ATOM 3765 C C . MET A 1 476 ? 4.659 0.029 2.957 1.00 83.06 476 MET A C 1
ATOM 3767 O O . MET A 1 476 ? 5.723 -0.506 2.671 1.00 83.06 476 MET A O 1
ATOM 3771 N N . ALA A 1 477 ? 4.587 0.913 3.958 1.00 81.06 477 ALA A N 1
ATOM 3772 C CA . ALA A 1 477 ? 5.773 1.327 4.717 1.00 81.06 477 ALA A CA 1
ATOM 3773 C C . ALA A 1 477 ? 6.437 0.173 5.493 1.00 81.06 477 ALA A C 1
ATOM 3775 O O . ALA A 1 477 ? 7.634 0.235 5.798 1.00 81.06 477 ALA A O 1
ATOM 3776 N N . ASN A 1 478 ? 5.653 -0.863 5.805 1.00 77.00 478 ASN A N 1
ATOM 3777 C CA . ASN A 1 478 ? 6.061 -1.991 6.634 1.00 77.00 478 ASN A CA 1
ATOM 3778 C C . ASN A 1 478 ? 6.603 -3.184 5.831 1.00 77.00 478 ASN A C 1
ATOM 3780 O O . ASN A 1 478 ? 7.293 -4.012 6.416 1.00 77.00 478 ASN A O 1
ATOM 3784 N N . GLY A 1 479 ? 6.322 -3.272 4.526 1.00 75.81 479 GLY A N 1
ATOM 3785 C CA . GLY A 1 479 ? 6.838 -4.346 3.670 1.00 75.81 479 GLY A CA 1
ATOM 3786 C C . GLY A 1 479 ? 8.226 -4.008 3.134 1.00 75.81 479 GLY A C 1
ATOM 3787 O O . GLY A 1 479 ? 8.446 -2.922 2.592 1.00 75.81 479 GLY A O 1
ATOM 3788 N N . GLU A 1 480 ? 9.193 -4.909 3.292 1.00 73.50 480 GLU A N 1
ATOM 3789 C CA . GLU A 1 480 ? 10.536 -4.715 2.731 1.00 73.50 480 GLU A CA 1
ATOM 3790 C C . GLU A 1 480 ? 10.576 -4.979 1.220 1.00 73.50 480 GLU A C 1
ATOM 3792 O O . GLU A 1 480 ? 11.385 -4.387 0.500 1.00 73.50 480 GLU A O 1
ATOM 3797 N N . GLU A 1 481 ? 9.649 -5.802 0.731 1.00 80.00 481 GLU A N 1
ATOM 3798 C CA . GLU A 1 481 ? 9.471 -6.160 -0.672 1.00 80.00 481 GLU A CA 1
ATOM 3799 C C . GLU A 1 481 ? 9.186 -4.946 -1.569 1.00 80.00 481 GLU A C 1
ATOM 3801 O O . GLU A 1 481 ? 9.579 -4.931 -2.734 1.00 80.00 481 GLU A O 1
ATOM 3806 N N . PHE A 1 482 ? 8.589 -3.880 -1.028 1.00 82.94 482 PHE A N 1
ATOM 3807 C CA . PHE A 1 482 ? 8.220 -2.680 -1.788 1.00 82.94 482 PHE A CA 1
ATOM 3808 C C . PHE A 1 482 ? 9.415 -1.801 -2.176 1.00 82.94 482 PHE A C 1
ATOM 3810 O O . PHE A 1 482 ? 9.309 -0.958 -3.068 1.00 82.94 482 PHE A O 1
ATOM 3817 N N . TRP A 1 483 ? 10.569 -1.998 -1.534 1.00 87.94 483 TRP A N 1
ATOM 3818 C CA . TRP A 1 483 ? 11.778 -1.208 -1.787 1.00 87.94 483 TRP A CA 1
ATOM 3819 C C . TRP A 1 483 ? 12.736 -1.875 -2.765 1.00 87.94 483 TRP A C 1
ATOM 3821 O O . TRP A 1 483 ? 13.734 -1.257 -3.132 1.00 87.94 483 TRP A O 1
ATOM 3831 N N . ILE A 1 484 ? 12.470 -3.122 -3.169 1.00 88.31 484 ILE A N 1
ATOM 3832 C CA . ILE A 1 484 ? 13.410 -3.937 -3.949 1.00 88.31 484 ILE A CA 1
ATOM 3833 C C . ILE A 1 484 ? 13.761 -3.300 -5.297 1.00 88.31 484 ILE A C 1
ATOM 3835 O O . ILE A 1 484 ? 14.892 -3.428 -5.759 1.00 88.31 484 ILE A O 1
ATOM 3839 N N . ASN A 1 485 ? 12.819 -2.551 -5.877 1.00 90.19 485 ASN A N 1
ATOM 3840 C CA . ASN A 1 485 ? 12.994 -1.862 -7.150 1.00 90.19 485 ASN A CA 1
ATOM 3841 C C . ASN A 1 485 ? 13.726 -0.521 -7.009 1.00 90.19 485 ASN A C 1
ATOM 3843 O O . ASN A 1 485 ? 14.097 0.059 -8.018 1.00 90.19 485 ASN A O 1
ATOM 3847 N N . ILE A 1 486 ? 13.970 -0.003 -5.804 1.00 91.81 486 ILE A N 1
ATOM 3848 C CA . ILE A 1 486 ? 14.770 1.215 -5.634 1.00 91.81 486 ILE A CA 1
ATOM 3849 C C . ILE A 1 486 ? 16.266 0.832 -5.676 1.00 91.81 486 ILE A C 1
ATOM 3851 O O . ILE A 1 486 ? 16.695 0.008 -4.859 1.00 91.81 486 ILE A O 1
ATOM 3855 N N . PRO A 1 487 ? 17.082 1.447 -6.558 1.00 89.75 487 PRO A N 1
ATOM 3856 C CA . PRO A 1 487 ? 18.530 1.281 -6.572 1.00 89.75 487 PRO A CA 1
ATOM 3857 C C . PRO A 1 487 ? 19.159 1.550 -5.204 1.00 89.75 487 PRO A C 1
ATOM 3859 O O . PRO A 1 487 ? 18.739 2.436 -4.447 1.00 89.75 487 PRO A O 1
ATOM 3862 N N . HIS A 1 488 ? 20.202 0.790 -4.883 1.00 88.56 488 HIS A N 1
ATOM 3863 C CA . HIS A 1 488 ? 21.009 1.049 -3.697 1.00 88.56 488 HIS A CA 1
ATOM 3864 C C . HIS A 1 488 ? 21.771 2.380 -3.823 1.00 88.56 488 HIS A C 1
ATOM 3866 O O . HIS A 1 488 ? 22.003 2.864 -4.924 1.00 88.56 488 HIS A O 1
ATOM 3872 N N . GLY A 1 489 ? 22.100 2.983 -2.669 1.00 89.62 489 GLY A N 1
ATOM 3873 C CA . GLY A 1 489 ? 22.707 4.319 -2.540 1.00 89.62 489 GLY A CA 1
ATOM 3874 C C . GLY A 1 489 ? 22.058 5.338 -3.434 1.00 89.62 489 GLY A C 1
ATOM 3875 O O . GLY A 1 489 ? 22.535 5.749 -4.489 1.00 89.62 489 GLY A O 1
ATOM 3876 N N . CYS A 1 490 ? 20.915 5.756 -2.946 1.00 91.06 490 CYS A N 1
ATOM 3877 C CA . CYS A 1 490 ? 20.111 6.737 -3.603 1.00 91.06 490 CYS A CA 1
ATOM 3878 C C . CYS A 1 490 ? 19.834 7.891 -2.646 1.00 91.06 490 CYS A C 1
ATOM 3880 O O . CYS A 1 490 ? 20.150 7.854 -1.452 1.00 91.06 490 CYS A O 1
ATOM 3882 N N . HIS A 1 491 ? 19.285 8.963 -3.187 1.00 89.75 491 HIS A N 1
ATOM 3883 C CA . HIS A 1 491 ? 18.816 10.106 -2.434 1.00 89.75 491 HIS A CA 1
ATOM 3884 C C . HIS A 1 491 ? 17.456 10.527 -2.976 1.00 89.75 491 HIS A C 1
ATOM 3886 O O . HIS A 1 491 ? 17.279 10.664 -4.189 1.00 89.75 491 HIS A O 1
ATOM 3892 N N . VAL A 1 492 ? 16.499 10.714 -2.068 1.00 88.31 492 VAL A N 1
ATOM 3893 C CA . VAL A 1 492 ? 15.134 11.116 -2.410 1.00 88.31 492 VAL A CA 1
ATOM 3894 C C . VAL A 1 492 ? 15.058 12.630 -2.465 1.00 88.31 492 VAL A C 1
ATOM 3896 O O . VAL A 1 492 ? 15.437 13.319 -1.524 1.00 88.31 492 VAL A O 1
ATOM 3899 N N . PHE A 1 493 ? 14.528 13.137 -3.565 1.00 82.44 493 PHE A N 1
ATOM 3900 C CA . PHE A 1 493 ? 14.337 14.547 -3.830 1.00 82.44 493 PHE A CA 1
ATOM 3901 C C . PHE A 1 493 ? 12.870 14.792 -4.206 1.00 82.44 493 PHE A C 1
ATOM 3903 O O . PHE A 1 493 ? 12.400 14.361 -5.257 1.00 82.44 493 PHE A O 1
ATOM 3910 N N . ALA A 1 494 ? 12.122 15.480 -3.343 1.00 71.44 494 ALA A N 1
ATOM 3911 C CA . ALA A 1 494 ? 10.702 15.772 -3.560 1.00 71.44 494 ALA A CA 1
ATOM 3912 C C . ALA A 1 494 ? 10.412 17.272 -3.356 1.00 71.44 494 ALA A C 1
ATOM 3914 O O . ALA A 1 494 ? 9.756 17.654 -2.384 1.00 71.44 494 ALA A O 1
ATOM 3915 N N . PRO A 1 495 ? 10.913 18.151 -4.243 1.00 61.34 495 PRO A N 1
ATOM 3916 C CA . PRO A 1 495 ? 10.835 19.604 -4.071 1.00 61.34 495 PRO A CA 1
ATOM 3917 C C . PRO A 1 495 ? 9.388 20.098 -3.932 1.00 61.34 495 PRO A C 1
ATOM 3919 O O . PRO A 1 495 ? 9.117 20.970 -3.112 1.00 61.34 495 PRO A O 1
ATOM 3922 N N . GLN A 1 496 ? 8.444 19.466 -4.636 1.00 61.53 496 GLN A N 1
ATOM 3923 C CA . GLN A 1 496 ? 7.010 19.761 -4.572 1.00 61.53 496 GLN A CA 1
ATOM 3924 C C . GLN A 1 496 ? 6.377 19.554 -3.184 1.00 61.53 496 GLN A C 1
ATOM 3926 O O . GLN A 1 496 ? 5.386 20.200 -2.865 1.00 61.53 496 GLN A O 1
ATOM 3931 N N . LEU A 1 497 ? 6.938 18.672 -2.349 1.00 56.09 497 LEU A N 1
ATOM 3932 C CA . LEU A 1 497 ? 6.429 18.367 -1.003 1.00 56.09 497 LEU A CA 1
ATOM 3933 C C . LEU A 1 497 ? 7.219 19.090 0.099 1.00 56.09 497 LEU A C 1
ATOM 3935 O O . LEU A 1 497 ? 6.761 19.161 1.237 1.00 56.09 497 LEU A O 1
ATOM 3939 N N . HIS A 1 498 ? 8.385 19.656 -0.229 1.00 54.78 498 HIS A N 1
ATOM 3940 C CA . HIS A 1 498 ? 9.166 20.500 0.678 1.00 54.78 498 HIS A CA 1
ATOM 3941 C C . HIS A 1 498 ? 8.711 21.964 0.692 1.00 54.78 498 HIS A C 1
ATOM 3943 O O . HIS A 1 498 ? 9.006 22.660 1.657 1.00 54.78 498 HIS A O 1
ATOM 3949 N N . ALA A 1 499 ? 7.980 22.419 -0.331 1.00 50.47 499 ALA A N 1
ATOM 3950 C CA . ALA A 1 499 ? 7.504 23.801 -0.449 1.00 50.47 499 ALA A CA 1
ATOM 3951 C C . ALA A 1 499 ? 6.471 24.221 0.622 1.00 50.47 499 ALA A C 1
ATOM 3953 O O . ALA A 1 499 ? 6.247 25.410 0.803 1.00 50.47 499 ALA A O 1
ATOM 3954 N N . ASN A 1 500 ? 5.870 23.264 1.341 1.00 46.28 500 ASN A N 1
ATOM 3955 C CA . ASN A 1 500 ? 4.854 23.503 2.377 1.00 46.28 500 ASN A CA 1
ATOM 3956 C C . ASN A 1 500 ? 5.377 23.278 3.813 1.00 46.28 500 ASN A C 1
ATOM 3958 O O . ASN A 1 500 ? 4.585 22.939 4.696 1.00 46.28 500 ASN A O 1
ATOM 3962 N N . LYS A 1 501 ? 6.697 23.365 4.032 1.00 42.75 501 LYS A N 1
ATOM 3963 C CA . LYS A 1 501 ? 7.295 23.278 5.374 1.00 42.75 501 LYS A CA 1
ATOM 3964 C C . LYS A 1 501 ? 7.201 24.586 6.139 1.00 42.75 501 LYS A C 1
ATOM 3966 O O . LYS A 1 501 ? 7.436 25.638 5.509 1.00 42.75 501 LYS A O 1
#

InterPro domains:
  IPR008532 NFACT, RNA-binding domain [PF05670] (152-252)
  IPR021846 NFACT protein, C-terminal [PF11923] (431-477)
  IPR051608 Ribosome Quality Control Complex Subunit NEMF [PTHR15239] (2-295)

Sequence (501 aa):
MAELENSLEEKVLMAELLIYNQALVDDAIQVVRTALAKKRSWSDIEKMHAVAVKNGDHVAEAIVKFDLNNNRIVLRLSDGEEGASPEDVAVSIDVSAHVNACNYYKEVKDAAEEPVRTEIAAERATKNAKEKALTTIKECISKARSKMWFEKFLWFISSENYLVVGGRDATQNKFLARRYLGPEDVYLHAEADNGASVVIRNKPGGGEIPPKTLIEAAQMATCYTEAWWSQTTPSSWWVYGHQVSRVTQTGMQATLVVRGEKNYLPSSILSIGFGILFCVDEVSAHKHQKKLQLVVPLARPQLEDSLEETSFVDIAPKPRKKKNLPTKEEEKRKEPLDVAQEDEEAHQQELQGPEEDDAEDDLTEFAETEGTEVLIAQLVSNPGPEDVLLYAVPMVGPYEFSLRSLFRILVRRMCCFTLCLWLDLMRYLLAFHDFKYKAKIKPGATRRGKAGRAAIDLFLRNRNAGQVEKELIRAMANGEEFWINIPHGCHVFAPQLHANK

Organism: Oesophagostomum dentatum (NCBI:txid61180)

Radius of gyration: 46.38 Å; chains: 1; bounding box: 86×82×153 Å

Secondary structure (DSSP, 8-state):
-HHHHHHHHHHHHHHHHHHHTHHHHHHHHHHHHHHHHTT--HHHHHHHHHHHHHTT-HHHHHEEEEETTTTEEEEEE----TTPPPEEEEEETTS-HHHHHHHHHHHHHHHHHHHHHHHHHHHHHHHHHHHHHHHHHHHHHHHH----GGGGSEEEE-TTS-EEEE-SSHHHHHHHHHHS--TTSEEEEESSTTPPPEEEEPPTT--PPPHHHHHHHHHHHHHTSTHHHHT----EEEEEGGGEE-S-SSSSS---EE-S--EEEPPPPS-EEEEEEEEE-HHHHHHHHHHHHHHS---S---------------------------------------------------------HHHHHHHHHGGGTTHHHHHHTEESS--TT--EEEEEEEEEE----THHHHHHHTTT--HHHHHHHHHHHGGG-TTTT-SSEEEEEEEEE-HHHHHHHHHHHHHT-TT--HHHHHHHHHHHT-SGGGTTSPSSEEEE-HHHHTT-